Protein AF-0000000071566269 (afdb_homodimer)

Organism: Paramagnetospirillum magneticum (strain ATCC 700264 / AMB-1) (NCBI:txid342108)

Nearest PDB structures (foldseek):
  1wzo-assembly1_C  TM=8.998E-01  e=3.387E-22  Thermus thermophilus HB8
  1wzo-assembly1_D  TM=8.831E-01  e=3.795E-22  Thermus thermophilus HB8
  8sut-assembly1_B  TM=8.143E-01  e=1.829E-18  Bacillus subtilis
  8suu-assembly1_B  TM=8.008E-01  e=1.782E-17  Bacillus subtilis
  8suu-assembly1_A  TM=7.860E-01  e=3.736E-17  Bacillus subtilis

pLDDT: mean 94.25, std 6.29, range [40.44, 98.94]

Sequence (516 aa):
MRHARINFPGTAAPISGAVTPDGTGLDLGGRILPIPPGGFAPPVEGWIYGPLLNERSTWERFGDKLNADPYKAPPTVPVLYFKPRNTHLGHGGTVRLPATAARVELGASLGLVFGRQTARAAEAEALDNVTGLTIVLDLSVPNDSVYRPPVQEKCFDGACPVGPWVVDKADLPADLSSLSIRTYVNGDKVAERRLDDLYRSPAKLVAEVTDFMALSAGDVLTLGYPVGAVPTAGRGDTVRVEIDGIGALDCTIAEESAMRHARINFPGTAAPISGAVTPDGTGLDLGGRILPIPPGGFAPPVEGWIYGPLLNERSTWERFGDKLNADPYKAPPTVPVLYFKPRNTHLGHGGTVRLPATAARVELGASLGLVFGRQTARAAEAEALDNVTGLTIVLDLSVPNDSVYRPPVQEKCFDGACPVGPWVVDKADLPADLSSLSIRTYVNGDKVAERRLDDLYRSPAKLVAEVTDFMALSAGDVLTLGYPVGAVPTAGRGDTVRVEIDGIGALDCTIAEESA

Radius of gyration: 22.9 Å; Cα contacts (8 Å, |Δi|>4): 1337; chains: 2; bounding box: 58×65×63 Å

Foldseek 3Di:
DWKFWWADPPDPGTDIADADPVRQWGDDPNDTDGGDVVGTFFQFDFWEKEWDPFFLVLCVVCPCVCCPPPNVHHDPFTDMDTADPQQEDEFAAEDEDDPVAFKKFWKKWKKFAFQFKDALDDLVCLSVRRFWIWIKTFIFGDDPDPDPDPCVRGHHGNRIYIDSTTHTPVQDDPQQQQKKKWKDKQRHTDDIDGNVRTNAGPSRNSNRVRHVPMDGHRYIYTRTGNPPPGDMDGAQMKMWMDMPRGGIGIYHYHHPPD/DWKFWWADPPDPGTDIADADPVRQWGDDPNDTDGGDVVGTFFQFQAKEKEWDPFFLVLCVVCPCVCCPPPNVHHDPFTDMDTADRQQEDEFAEEDEDDPVAFKKFWKKWKKFAFQFKDALDDLVCLSVRRFWIWIKTFIFGDDPDPDPPPCSRGHHGNRIYIDSTTHTPVQDDPQQQAKKKWKDKQRDTDDIDGNVRTNADPSRNSNRVRHVPMDGHRYIYTRTGNPPPGDMDGAQMKMWMDMPRGGIGIYHYHHPPD

Solvent-accessible surface area (backbone atoms only — not comparable to full-atom values): 26139 Å² total; per-residue (Å²): 98,39,34,29,19,34,44,51,92,93,54,96,58,60,49,72,32,39,40,39,94,85,68,52,28,36,36,59,89,82,46,73,42,75,59,52,91,73,15,38,33,42,45,62,82,42,55,36,34,34,42,53,78,22,21,43,66,32,48,61,70,48,46,68,51,38,52,28,86,75,46,54,46,70,78,91,60,87,40,44,50,70,41,55,74,48,8,55,20,18,25,60,33,71,27,63,69,58,90,89,48,69,46,30,34,51,36,57,27,55,23,40,27,22,66,35,72,42,55,60,34,51,48,93,53,30,54,71,42,39,46,24,34,32,39,30,36,44,32,30,41,80,74,86,69,65,64,66,39,53,42,75,42,36,35,22,44,32,26,26,36,28,18,41,30,33,26,33,39,88,73,45,70,87,61,62,40,74,39,40,42,37,34,26,49,73,83,42,78,72,46,74,46,59,45,71,47,41,62,51,48,72,34,49,44,46,15,61,52,16,61,48,26,48,42,43,51,39,17,28,46,35,60,29,40,46,70,97,70,52,54,69,48,36,64,60,35,37,40,37,40,34,35,72,94,72,47,62,28,38,35,31,32,41,56,76,81,128,97,37,34,30,19,33,43,51,92,92,53,96,57,62,48,72,33,38,41,39,95,85,68,51,28,35,36,59,90,82,46,70,42,74,59,50,92,73,15,38,32,41,47,60,81,41,56,35,34,34,41,53,79,24,21,44,65,31,51,62,71,46,45,68,51,37,52,28,85,78,47,52,44,72,77,89,59,90,40,42,49,71,40,53,72,45,8,54,19,16,26,60,33,71,27,61,70,56,91,90,49,68,46,30,34,50,38,58,28,56,23,41,27,23,66,35,73,43,57,61,36,52,48,94,53,28,55,72,42,39,47,23,34,32,39,31,37,46,32,31,40,81,74,85,70,62,61,68,39,54,42,72,41,37,34,22,44,32,26,25,36,28,17,40,32,33,28,33,39,89,73,46,71,88,61,61,40,72,38,41,42,36,35,26,48,72,83,41,77,72,47,73,46,61,46,70,47,42,62,50,47,73,33,49,43,45,14,59,53,15,61,49,26,50,43,45,52,39,18,28,46,35,60,26,42,45,69,96,69,52,54,69,47,36,62,59,36,37,40,37,40,35,35,72,93,71,46,62,27,39,35,30,31,42,55,76,80,127

Structure (mmCIF, N/CA/C/O backbone):
data_AF-0000000071566269-model_v1
#
loop_
_entity.id
_entity.type
_entity.pdbx_description
1 polymer '2-keto-4-pentenoate hydratase/2-oxohepta-3-ene-1,7-dioic acid hydratase'
#
loop_
_atom_site.group_PDB
_atom_site.id
_atom_site.type_symbol
_atom_site.label_atom_id
_atom_site.label_alt_id
_atom_site.label_comp_id
_atom_site.label_asym_id
_atom_site.label_entity_id
_atom_site.label_seq_id
_atom_site.pdbx_PDB_ins_code
_atom_site.Cartn_x
_atom_site.Cartn_y
_atom_site.Cartn_z
_atom_site.occupancy
_atom_site.B_iso_or_equiv
_atom_site.auth_seq_id
_atom_site.auth_comp_id
_atom_site.auth_asym_id
_atom_site.auth_atom_id
_atom_site.pdbx_PDB_model_num
ATOM 1 N N . MET A 1 1 ? 2.49 15.602 24.141 1 95.19 1 MET A N 1
ATOM 2 C CA . MET A 1 1 ? 3.787 14.938 24.047 1 95.19 1 MET A CA 1
ATOM 3 C C . MET A 1 1 ? 4.133 14.609 22.594 1 95.19 1 MET A C 1
ATOM 5 O O . MET A 1 1 ? 3.244 14.375 21.781 1 95.19 1 MET A O 1
ATOM 9 N N . ARG A 1 2 ? 5.426 14.641 22.312 1 97.75 2 ARG A N 1
ATOM 10 C CA . ARG A 1 2 ? 5.973 14.312 21 1 97.75 2 ARG A CA 1
ATOM 11 C C . ARG A 1 2 ? 6.711 12.977 21.047 1 97.75 2 ARG A C 1
ATOM 13 O O . ARG A 1 2 ? 7.516 12.734 21.938 1 97.75 2 ARG A O 1
ATOM 20 N N . HIS A 1 3 ? 6.387 12.109 20.141 1 98.06 3 HIS A N 1
ATOM 21 C CA . HIS A 1 3 ? 7.031 10.805 20.031 1 98.06 3 HIS A CA 1
ATOM 22 C C . HIS A 1 3 ? 7.836 10.68 18.75 1 98.06 3 HIS A C 1
ATOM 24 O O . HIS A 1 3 ? 7.312 10.922 17.656 1 98.06 3 HIS A O 1
ATOM 30 N N . ALA A 1 4 ? 9.062 10.328 18.891 1 98.56 4 ALA A N 1
ATOM 31 C CA . ALA A 1 4 ? 9.93 10.164 17.719 1 98.56 4 ALA A CA 1
ATOM 32 C C . ALA A 1 4 ? 10.602 8.789 17.719 1 98.56 4 ALA A C 1
ATOM 34 O O . ALA A 1 4 ? 10.539 8.062 18.719 1 98.56 4 ALA A O 1
ATOM 35 N N . ARG A 1 5 ? 11.07 8.391 16.609 1 98.44 5 ARG A N 1
ATOM 36 C CA . ARG A 1 5 ? 11.984 7.27 16.406 1 98.44 5 ARG A CA 1
ATOM 37 C C . ARG A 1 5 ? 13.359 7.754 15.953 1 98.44 5 ARG A C 1
ATOM 39 O O . ARG A 1 5 ? 13.461 8.484 14.961 1 98.44 5 ARG A O 1
ATOM 46 N N . ILE A 1 6 ? 14.367 7.312 16.719 1 98.56 6 ILE A N 1
ATOM 47 C CA . ILE A 1 6 ? 15.68 7.895 16.469 1 98.56 6 ILE A CA 1
ATOM 48 C C . ILE A 1 6 ? 16.688 6.789 16.156 1 98.56 6 ILE A C 1
ATOM 50 O O . ILE A 1 6 ? 16.734 5.77 16.859 1 98.56 6 ILE A O 1
ATOM 54 N N . ASN A 1 7 ? 17.359 6.961 15.047 1 97.62 7 ASN A N 1
ATOM 55 C CA . ASN A 1 7 ? 18.516 6.133 14.742 1 97.62 7 ASN A CA 1
ATOM 56 C C . ASN A 1 7 ? 19.75 6.59 15.516 1 97.62 7 ASN A C 1
ATOM 58 O O . ASN A 1 7 ? 20.312 7.648 15.227 1 97.62 7 ASN A O 1
ATOM 62 N N . PHE A 1 8 ? 20.188 5.82 16.438 1 96.44 8 PHE A N 1
ATOM 63 C CA . PHE A 1 8 ? 21.422 6.102 17.156 1 96.44 8 PHE A CA 1
ATOM 64 C C . PHE A 1 8 ? 22.594 5.301 16.578 1 96.44 8 PHE A C 1
ATOM 66 O O . PHE A 1 8 ? 22.391 4.191 16.078 1 96.44 8 PHE A O 1
ATOM 73 N N . PRO A 1 9 ? 23.781 5.867 16.672 1 93.44 9 PRO A N 1
ATOM 74 C CA . PRO A 1 9 ? 24.938 5.082 16.219 1 93.44 9 PRO A CA 1
ATOM 75 C C . PRO A 1 9 ? 25.031 3.725 16.922 1 93.44 9 PRO A C 1
ATOM 77 O O . PRO A 1 9 ? 24.859 3.637 18.141 1 93.44 9 PRO A O 1
ATOM 80 N N . GLY A 1 10 ? 25.188 2.668 16.094 1 91.44 10 GLY A N 1
ATOM 81 C CA . GLY A 1 10 ? 25.422 1.341 16.641 1 91.44 10 GLY A CA 1
ATOM 82 C C . GLY A 1 10 ? 24.141 0.544 16.828 1 91.44 10 GLY A C 1
ATOM 83 O O . GLY A 1 10 ? 24.188 -0.625 17.219 1 91.44 10 GLY A O 1
ATOM 84 N N . THR A 1 11 ? 23.047 1.171 16.656 1 89.81 11 THR A N 1
ATOM 85 C CA . THR A 1 11 ? 21.797 0.445 16.812 1 89.81 11 THR A CA 1
ATOM 86 C C . THR A 1 11 ? 21.312 -0.112 15.469 1 89.81 11 THR A C 1
ATOM 88 O O . THR A 1 11 ? 21.547 0.499 14.422 1 89.81 11 THR A O 1
ATOM 91 N N . ALA A 1 12 ? 20.641 -1.297 15.484 1 90.25 12 ALA A N 1
ATOM 92 C CA . ALA A 1 12 ? 20.156 -1.967 14.281 1 90.25 12 ALA A CA 1
ATOM 93 C C . ALA A 1 12 ? 18.781 -1.429 13.875 1 90.25 12 ALA A C 1
ATOM 95 O O . ALA A 1 12 ? 18.359 -1.606 12.734 1 90.25 12 ALA A O 1
ATOM 96 N N . ALA A 1 13 ? 18.156 -0.808 14.828 1 94.06 13 ALA A N 1
ATOM 97 C CA . ALA A 1 13 ? 16.812 -0.271 14.602 1 94.06 13 ALA A CA 1
ATOM 98 C C . ALA A 1 13 ? 16.609 1.027 15.375 1 94.06 13 ALA A C 1
ATOM 100 O O . ALA A 1 13 ? 17.281 1.274 16.375 1 94.06 13 ALA A O 1
ATOM 101 N N . PRO A 1 14 ? 15.727 1.893 14.852 1 97.44 14 PRO A N 1
ATOM 102 C CA . PRO A 1 14 ? 15.453 3.127 15.594 1 97.44 14 PRO A CA 1
ATOM 103 C C . PRO A 1 14 ? 14.867 2.863 16.984 1 97.44 14 PRO A C 1
ATOM 105 O O . PRO A 1 14 ? 14.195 1.853 17.188 1 97.44 14 PRO A O 1
ATOM 108 N N . ILE A 1 15 ? 15.117 3.785 17.875 1 97.12 15 ILE A N 1
ATOM 109 C CA . ILE A 1 15 ? 14.57 3.732 19.219 1 97.12 15 ILE A CA 1
ATOM 110 C C . ILE A 1 15 ? 13.453 4.762 19.375 1 97.12 15 ILE A C 1
ATOM 112 O O . ILE A 1 15 ? 13.641 5.938 19.047 1 97.12 15 ILE A O 1
ATOM 116 N N . SER A 1 16 ? 12.32 4.273 19.859 1 97.19 16 SER A N 1
ATOM 117 C CA . SER A 1 16 ? 11.164 5.145 20.047 1 97.19 16 SER A CA 1
ATOM 118 C C . SER A 1 16 ? 11.141 5.758 21.438 1 97.19 16 SER A C 1
ATOM 120 O O . SER A 1 16 ? 11.523 5.102 22.422 1 97.19 16 SER A O 1
ATOM 122 N N . GLY A 1 17 ? 10.656 6.98 21.547 1 97.38 17 GLY A N 1
ATOM 123 C CA . GLY A 1 17 ? 10.516 7.641 22.844 1 97.38 17 GLY A CA 1
ATOM 124 C C . GLY A 1 17 ? 9.938 9.039 22.734 1 97.38 17 GLY A C 1
ATOM 125 O O . GLY A 1 17 ? 9.68 9.531 21.625 1 97.38 17 GLY A O 1
ATOM 126 N N . ALA A 1 18 ? 9.734 9.625 23.859 1 97.69 18 ALA A N 1
ATOM 127 C CA . ALA A 1 18 ? 9.281 11.016 23.906 1 97.69 18 ALA A CA 1
ATOM 128 C C . ALA A 1 18 ? 10.422 11.977 23.625 1 97.69 18 ALA A C 1
ATOM 130 O O . ALA A 1 18 ? 11.562 11.742 24.031 1 97.69 18 ALA A O 1
ATOM 131 N N . VAL A 1 19 ? 10.086 12.961 22.938 1 97.94 19 VAL A N 1
ATOM 132 C CA . VAL A 1 19 ? 11.078 13.977 22.609 1 97.94 19 VAL A CA 1
ATOM 133 C C . VAL A 1 19 ? 11.031 15.102 23.641 1 97.94 19 VAL A C 1
ATOM 135 O O . VAL A 1 19 ? 9.953 15.516 24.062 1 97.94 19 VAL A O 1
ATOM 138 N N . THR A 1 20 ? 12.18 15.602 24 1 96.81 20 THR A N 1
ATOM 139 C CA . THR A 1 20 ? 12.242 16.719 24.938 1 96.81 20 THR A CA 1
ATOM 140 C C . THR A 1 20 ? 11.578 17.969 24.328 1 96.81 20 THR A C 1
ATOM 142 O O . THR A 1 20 ? 11.461 18.078 23.109 1 96.81 20 THR A O 1
ATOM 145 N N . PRO A 1 21 ? 11.18 18.875 25.156 1 93.06 21 PRO A N 1
ATOM 146 C CA . PRO A 1 21 ? 10.453 20.047 24.688 1 93.06 21 PRO A CA 1
ATOM 147 C C . PRO A 1 21 ? 11.234 20.844 23.641 1 93.06 21 PRO A C 1
ATOM 149 O O . PRO A 1 21 ? 10.648 21.422 22.719 1 93.06 21 PRO A O 1
ATOM 152 N N . ASP A 1 22 ? 12.516 20.859 23.734 1 93.62 22 ASP A N 1
ATOM 153 C CA . ASP A 1 22 ? 13.32 21.641 22.797 1 93.62 22 ASP A CA 1
ATOM 154 C C . ASP A 1 22 ? 13.578 20.875 21.5 1 93.62 22 ASP A C 1
ATOM 156 O O . ASP A 1 22 ? 14.203 21.406 20.578 1 93.62 22 ASP A O 1
ATOM 160 N N . GLY A 1 23 ? 13.148 19.609 21.438 1 94.81 23 GLY A N 1
ATOM 161 C CA . GLY A 1 23 ? 13.227 18.812 20.203 1 94.81 23 GLY A CA 1
ATOM 162 C C . GLY A 1 23 ? 14.602 18.219 19.969 1 94.81 23 GLY A C 1
ATOM 163 O O . GLY A 1 23 ? 14.867 17.688 18.891 1 94.81 23 GLY A O 1
ATOM 164 N N . THR A 1 24 ? 15.508 18.203 21.016 1 96.06 24 THR A N 1
ATOM 165 C CA . THR A 1 24 ? 16.891 17.844 20.75 1 96.06 24 THR A CA 1
ATOM 166 C C . THR A 1 24 ? 17.266 16.531 21.453 1 96.06 24 THR A C 1
ATOM 168 O O . THR A 1 24 ? 18.328 15.977 21.219 1 96.06 24 THR A O 1
ATOM 171 N N . GLY A 1 25 ? 16.328 16.078 22.312 1 97.75 25 GLY A N 1
ATOM 172 C CA . GLY A 1 25 ? 16.609 14.875 23.078 1 97.75 25 GLY A CA 1
ATOM 173 C C . GLY A 1 25 ? 15.469 13.875 23.047 1 97.75 25 GLY A C 1
ATOM 174 O O . GLY A 1 25 ? 14.312 14.258 22.875 1 97.75 25 GLY A O 1
ATOM 175 N N . LEU A 1 26 ? 15.805 12.625 23.172 1 98.06 26 LEU A N 1
ATOM 176 C CA . LEU A 1 26 ? 14.844 11.547 23.328 1 98.06 26 LEU A CA 1
ATOM 177 C C . LEU A 1 26 ? 14.812 11.062 24.781 1 98.06 26 LEU A C 1
ATOM 179 O O . LEU A 1 26 ? 15.852 10.727 25.359 1 98.06 26 LEU A O 1
ATOM 183 N N . ASP A 1 27 ? 13.664 11.094 25.375 1 97 27 ASP A N 1
ATOM 184 C CA . ASP A 1 27 ? 13.461 10.641 26.75 1 97 27 ASP A CA 1
ATOM 185 C C . ASP A 1 27 ? 13.109 9.156 26.797 1 97 27 ASP A C 1
ATOM 187 O O . ASP A 1 27 ? 12.039 8.75 26.344 1 97 27 ASP A O 1
ATOM 191 N N . LEU A 1 28 ? 14.016 8.398 27.344 1 92.88 28 LEU A N 1
ATOM 192 C CA . LEU A 1 28 ? 13.828 6.961 27.516 1 92.88 28 LEU A CA 1
ATOM 193 C C . LEU A 1 28 ? 13.617 6.605 28.984 1 92.88 28 LEU A C 1
ATOM 195 O O . LEU A 1 28 ? 14.508 6.055 29.625 1 92.88 28 LEU A O 1
ATOM 199 N N . GLY A 1 29 ? 12.477 6.844 29.484 1 90.94 29 GLY A N 1
ATOM 200 C CA . GLY A 1 29 ? 12.172 6.535 30.875 1 90.94 29 GLY A CA 1
ATOM 201 C C . GLY A 1 29 ? 13.008 7.34 31.859 1 90.94 29 GLY A C 1
ATOM 202 O O . GLY A 1 29 ? 13.578 6.781 32.781 1 90.94 29 GLY A O 1
ATOM 203 N N . GLY A 1 30 ? 13.25 8.516 31.578 1 91.12 30 GLY A N 1
ATOM 204 C CA . GLY A 1 30 ? 13.992 9.375 32.469 1 91.12 30 GLY A CA 1
ATOM 205 C C . GLY A 1 30 ? 15.406 9.656 32 1 91.12 30 GLY A C 1
ATOM 206 O O . GLY A 1 30 ? 16.047 10.594 32.5 1 91.12 30 GLY A O 1
ATOM 207 N N . ARG A 1 31 ? 15.906 8.742 31.234 1 94.62 31 ARG A N 1
ATOM 208 C CA . ARG A 1 31 ? 17.203 8.984 30.625 1 94.62 31 ARG A CA 1
ATOM 209 C C . ARG A 1 31 ? 17.062 9.734 29.312 1 94.62 31 ARG A C 1
ATOM 211 O O . ARG A 1 31 ? 16.391 9.273 28.391 1 94.62 31 ARG A O 1
ATOM 218 N N . ILE A 1 32 ? 17.734 10.906 29.281 1 97 32 ILE A N 1
ATOM 219 C CA . ILE A 1 32 ? 17.641 11.727 28.078 1 97 32 ILE A CA 1
ATOM 220 C C . ILE A 1 32 ? 18.875 11.5 27.203 1 97 32 ILE A C 1
ATOM 222 O O . ILE A 1 32 ? 20.016 11.703 27.641 1 97 32 ILE A O 1
ATOM 226 N N . LEU A 1 33 ? 18.688 11.078 25.969 1 97.19 33 LEU A N 1
ATOM 227 C CA . LEU A 1 33 ? 19.75 10.93 24.984 1 97.19 33 LEU A CA 1
ATOM 228 C C . LEU A 1 33 ? 19.672 12.031 23.938 1 97.19 33 LEU A C 1
ATOM 230 O O . LEU A 1 33 ? 18.609 12.289 23.375 1 97.19 33 LEU A O 1
ATOM 234 N N . PRO A 1 34 ? 20.797 12.695 23.688 1 97.56 34 PRO A N 1
ATOM 235 C CA . PRO A 1 34 ? 20.781 13.664 22.594 1 97.56 34 PRO A CA 1
ATOM 236 C C . PRO A 1 34 ? 20.484 13.016 21.25 1 97.56 34 PRO A C 1
ATOM 238 O O . PRO A 1 34 ? 21.031 11.961 20.938 1 97.56 34 PRO A O 1
ATOM 241 N N . ILE A 1 35 ? 19.625 13.617 20.469 1 97.81 35 ILE A N 1
ATOM 242 C CA . ILE A 1 35 ? 19.328 13.125 19.125 1 97.81 35 ILE A CA 1
ATOM 243 C C . ILE A 1 35 ? 20.469 13.492 18.172 1 97.81 35 ILE A C 1
ATOM 245 O O . ILE A 1 35 ? 20.812 14.664 18.031 1 97.81 35 ILE A O 1
ATOM 249 N N . PRO A 1 36 ? 21.078 12.555 17.547 1 97.25 36 PRO A N 1
ATOM 250 C CA . PRO A 1 36 ? 22.188 12.883 16.641 1 97.25 36 PRO A CA 1
ATOM 251 C C . PRO A 1 36 ? 21.719 13.594 15.367 1 97.25 36 PRO A C 1
ATOM 253 O O . PRO A 1 36 ? 20.562 13.461 14.977 1 97.25 36 PRO A O 1
ATOM 256 N N . PRO A 1 37 ? 22.688 14.375 14.797 1 93.75 37 PRO A N 1
ATOM 257 C CA . PRO A 1 37 ? 22.328 14.945 13.492 1 93.75 37 PRO A CA 1
ATOM 258 C C . PRO A 1 37 ? 21.875 13.883 12.492 1 93.75 37 PRO A C 1
ATOM 260 O O . PRO A 1 37 ? 22.531 12.859 12.328 1 93.75 37 PRO A O 1
ATOM 263 N N . GLY A 1 38 ? 20.719 14.125 11.922 1 93.88 38 GLY A N 1
ATOM 264 C CA . GLY A 1 38 ? 20.203 13.188 10.945 1 93.88 38 GLY A CA 1
ATOM 265 C C . GLY A 1 38 ? 19.609 11.938 11.562 1 93.88 38 GLY A C 1
ATOM 266 O O . GLY A 1 38 ? 19.375 10.945 10.875 1 93.88 38 GLY A O 1
ATOM 267 N N . GLY A 1 39 ? 19.375 11.922 12.766 1 96.88 39 GLY A N 1
ATOM 268 C CA . GLY A 1 39 ? 19 10.711 13.484 1 96.88 39 GLY A CA 1
ATOM 269 C C . GLY A 1 39 ? 17.531 10.398 13.398 1 96.88 39 GLY A C 1
ATOM 270 O O . GLY A 1 39 ? 17.094 9.297 13.758 1 96.88 39 GLY A O 1
ATOM 271 N N . PHE A 1 40 ? 16.734 11.289 12.898 1 98.38 40 PHE A N 1
ATOM 272 C CA . PHE A 1 40 ? 15.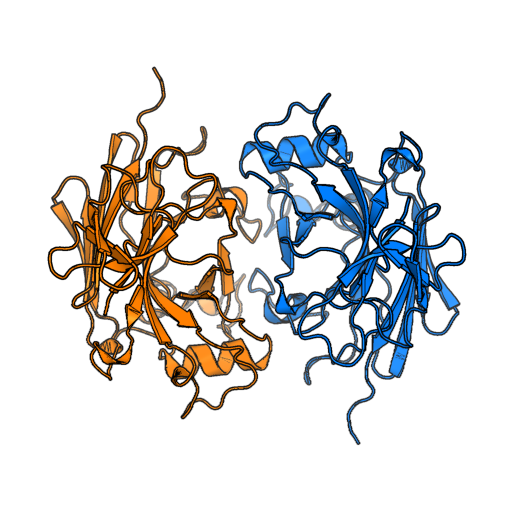281 11.086 12.898 1 98.38 40 PHE A CA 1
ATOM 273 C C . PHE A 1 40 ? 14.883 10.023 11.883 1 98.38 40 PHE A C 1
ATOM 275 O O . PHE A 1 40 ? 15.031 10.234 10.672 1 98.38 40 PHE A O 1
ATOM 282 N N . ALA A 1 41 ? 14.391 8.883 12.297 1 98.44 41 ALA A N 1
ATOM 283 C CA . ALA A 1 41 ? 13.68 7.934 11.445 1 98.44 41 ALA A CA 1
ATOM 284 C C . ALA A 1 41 ? 12.227 8.359 11.242 1 98.44 41 ALA A C 1
ATOM 286 O O . ALA A 1 41 ? 11.703 9.188 11.992 1 98.44 41 ALA A O 1
ATOM 287 N N . PRO A 1 42 ? 11.602 7.867 10.188 1 98.56 42 PRO A N 1
ATOM 288 C CA . PRO A 1 42 ? 10.156 8.086 10.172 1 98.56 42 PRO A CA 1
ATOM 289 C C . PRO A 1 42 ? 9.492 7.723 11.5 1 98.56 42 PRO A C 1
ATOM 291 O O . PRO A 1 42 ? 9.758 6.652 12.055 1 98.56 42 PRO A O 1
ATOM 294 N N . PRO A 1 43 ? 8.672 8.586 12 1 98.5 43 PRO A N 1
ATOM 295 C CA . PRO A 1 43 ? 8.102 8.328 13.32 1 98.5 43 PRO A CA 1
ATOM 296 C C . PRO A 1 43 ? 6.996 7.273 13.297 1 98.5 43 PRO A C 1
ATOM 298 O O . PRO A 1 43 ? 6.477 6.895 14.344 1 98.5 43 PRO A O 1
ATOM 301 N N . VAL A 1 44 ? 6.562 6.844 12.125 1 97.25 44 VAL A N 1
ATOM 302 C CA . VAL A 1 44 ? 5.516 5.844 11.938 1 97.25 44 VAL A CA 1
ATOM 303 C C . VAL A 1 44 ? 6.066 4.66 11.141 1 97.25 44 VAL A C 1
ATOM 305 O O . VAL A 1 44 ? 6.996 4.816 10.344 1 97.25 44 VAL A O 1
ATOM 308 N N . GLU A 1 45 ? 5.484 3.518 11.383 1 93.25 45 GLU A N 1
ATOM 309 C CA . GLU A 1 45 ? 5.934 2.312 10.688 1 93.25 45 GLU A CA 1
ATOM 310 C C . GLU A 1 45 ? 4.801 1.692 9.875 1 93.25 45 GLU A C 1
ATOM 312 O O . GLU A 1 45 ? 5.035 0.78 9.078 1 93.25 45 GLU A O 1
ATOM 317 N N . GLY A 1 46 ? 3.605 2.178 10.102 1 95.12 46 GLY A N 1
ATOM 318 C CA . GLY A 1 46 ? 2.457 1.63 9.398 1 95.12 46 GLY A CA 1
ATOM 319 C C . GLY A 1 46 ? 2.336 2.133 7.969 1 95.12 46 GLY A C 1
ATOM 320 O O . GLY A 1 46 ? 3.27 2.736 7.438 1 95.12 46 GLY A O 1
ATOM 321 N N . TRP A 1 47 ? 1.268 1.768 7.367 1 95 47 TRP A N 1
ATOM 322 C CA . TRP A 1 47 ? 0.984 2.156 5.992 1 95 47 TRP A CA 1
ATOM 323 C C . TRP A 1 47 ? 0.461 3.588 5.926 1 95 47 TRP A C 1
ATOM 325 O O . TRP A 1 47 ? -0.283 4.023 6.809 1 95 47 TRP A O 1
ATOM 335 N N . ILE A 1 48 ? 0.896 4.309 4.859 1 98.12 48 ILE A N 1
ATOM 336 C CA . ILE A 1 48 ? 0.434 5.68 4.672 1 98.12 48 ILE A CA 1
ATOM 337 C C . ILE A 1 48 ? -0.497 5.75 3.465 1 98.12 48 ILE A C 1
ATOM 339 O O . ILE A 1 48 ? -0.154 5.273 2.379 1 98.12 48 ILE A O 1
ATOM 343 N N . TYR A 1 49 ? -1.656 6.336 3.711 1 97.5 49 TYR A N 1
ATOM 344 C CA . TYR A 1 49 ? -2.707 6.508 2.715 1 97.5 49 TYR A CA 1
ATOM 345 C C . TYR A 1 49 ? -2.99 7.984 2.467 1 97.5 49 TYR A C 1
ATOM 347 O O . TYR A 1 49 ? -2.977 8.789 3.398 1 97.5 49 TYR A O 1
ATOM 355 N N . GLY A 1 50 ? -3.268 8.258 1.233 1 97 50 GLY A N 1
ATOM 356 C CA . GLY A 1 50 ? -3.662 9.617 0.901 1 97 50 GLY A CA 1
ATOM 357 C C . GLY A 1 50 ? -4.895 9.68 0.021 1 97 50 GLY A C 1
ATOM 358 O O . GLY A 1 50 ? -5.035 8.898 -0.919 1 97 50 GLY A O 1
ATOM 359 N N . PRO A 1 51 ? -5.812 10.562 0.35 1 96.75 51 PRO A N 1
ATOM 360 C CA . PRO A 1 51 ? -6.961 10.789 -0.532 1 96.75 51 PRO A CA 1
ATOM 361 C C . PRO A 1 51 ? -6.633 11.719 -1.696 1 96.75 51 PRO A C 1
ATOM 363 O O . PRO A 1 51 ? -5.82 12.633 -1.55 1 96.75 51 PRO A O 1
ATOM 366 N N . LEU A 1 52 ? -7.246 11.391 -2.795 1 93.31 52 LEU A N 1
ATOM 367 C CA . LEU A 1 52 ? -7.324 12.336 -3.902 1 93.31 52 LEU A CA 1
ATOM 368 C C . LEU A 1 52 ? -8.609 13.156 -3.828 1 93.31 52 LEU A C 1
ATOM 370 O O . LEU A 1 52 ? -9.617 12.68 -3.301 1 93.31 52 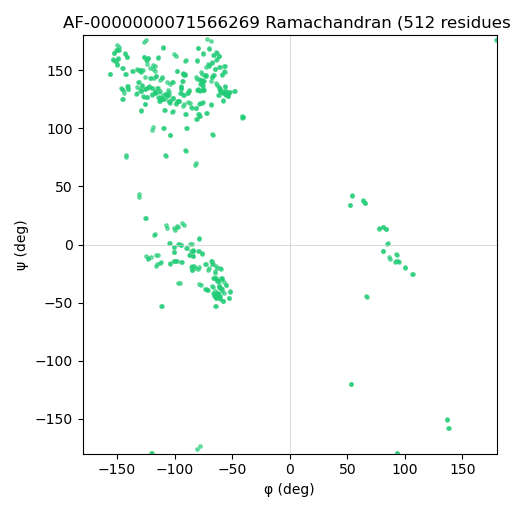LEU A O 1
ATOM 374 N N . LEU A 1 53 ? -8.523 14.414 -4.27 1 93.69 53 LEU A N 1
ATOM 375 C CA . LEU A 1 53 ? -9.711 15.242 -4.445 1 93.69 53 LEU A CA 1
ATOM 376 C C . LEU A 1 53 ? -10.383 15.523 -3.105 1 93.69 53 LEU A C 1
ATOM 378 O O . LEU A 1 53 ? -11.609 15.492 -3.002 1 93.69 53 LEU A O 1
ATOM 382 N N . ASN A 1 54 ? -9.609 15.695 -2.033 1 96.06 54 ASN A N 1
ATOM 383 C CA . ASN A 1 54 ? -10.227 16 -0.747 1 96.06 54 ASN A CA 1
ATOM 384 C C . ASN A 1 54 ? -10.148 17.484 -0.428 1 96.06 54 ASN A C 1
ATOM 386 O O . ASN A 1 54 ? -10.297 17.891 0.728 1 96.06 54 ASN A O 1
ATOM 390 N N . GLU A 1 55 ? -9.82 18.328 -1.413 1 94.75 55 GLU A N 1
ATOM 391 C CA . GLU A 1 55 ? -9.805 19.781 -1.279 1 94.75 55 GLU A CA 1
ATOM 392 C C . GLU A 1 55 ? -10.891 20.422 -2.146 1 94.75 55 GLU A C 1
ATOM 394 O O . GLU A 1 55 ? -10.938 20.188 -3.355 1 94.75 55 GLU A O 1
ATOM 399 N N . ARG A 1 56 ? -11.633 21.297 -1.563 1 94.12 56 ARG A N 1
ATOM 400 C CA . ARG A 1 56 ? -12.68 21.984 -2.305 1 94.12 56 ARG A CA 1
ATOM 401 C C . ARG A 1 56 ? -12.102 22.781 -3.471 1 94.12 56 ARG A C 1
ATOM 403 O O . ARG A 1 56 ? -12.695 22.844 -4.547 1 94.12 56 ARG A O 1
ATOM 410 N N . SER A 1 57 ? -10.984 23.328 -3.225 1 92.38 57 SER A N 1
ATOM 411 C CA . SER A 1 57 ? -10.336 24.125 -4.27 1 92.38 57 SER A CA 1
ATOM 412 C C . SER A 1 57 ? -10.016 23.266 -5.488 1 92.38 57 SER A C 1
ATOM 414 O O . SER A 1 57 ? -10.039 23.75 -6.621 1 92.38 57 SER A O 1
ATOM 416 N N . THR A 1 58 ? -9.648 21.969 -5.277 1 92.69 58 THR A N 1
ATOM 417 C CA . THR A 1 58 ? -9.391 21.062 -6.391 1 92.69 58 THR A CA 1
ATOM 418 C C . THR A 1 58 ? -10.672 20.812 -7.195 1 92.69 58 THR A C 1
ATOM 420 O O . THR A 1 58 ? -10.641 20.812 -8.43 1 92.69 58 THR A O 1
ATOM 423 N N . TRP A 1 59 ? -11.695 20.688 -6.48 1 92.62 59 TRP A N 1
ATOM 424 C CA . TRP A 1 59 ? -12.984 20.5 -7.137 1 92.62 59 TRP A CA 1
ATOM 425 C C . TRP A 1 59 ? -13.344 21.703 -7.988 1 92.62 59 TRP A C 1
ATOM 427 O O . TRP A 1 59 ? -13.812 21.562 -9.117 1 92.62 59 TRP A O 1
ATOM 437 N N . GLU A 1 60 ? -13.133 22.859 -7.438 1 92.5 60 GLU A N 1
ATOM 438 C CA . GLU A 1 60 ? -13.406 24.094 -8.148 1 92.5 60 GLU A CA 1
ATOM 439 C C . GLU A 1 60 ? -12.539 24.219 -9.391 1 92.5 60 GLU A C 1
ATOM 441 O O . GLU A 1 60 ? -13.023 24.625 -10.453 1 92.5 60 GLU A O 1
ATOM 446 N N . ARG A 1 61 ? -11.312 23.859 -9.234 1 91.62 61 ARG A N 1
ATOM 447 C CA . ARG A 1 61 ? -10.367 23.953 -10.344 1 91.62 61 ARG A CA 1
ATOM 448 C C . ARG A 1 61 ? -10.734 23 -11.469 1 91.62 61 ARG A C 1
ATOM 450 O O . ARG A 1 61 ? -10.625 23.328 -12.648 1 91.62 61 ARG A O 1
ATOM 457 N N . PHE A 1 62 ? -11.117 21.781 -11.07 1 89.75 62 PHE A N 1
ATOM 458 C CA . PHE A 1 62 ? -11.5 20.797 -12.078 1 89.75 62 PHE A CA 1
ATOM 459 C C . PHE A 1 62 ? -12.859 21.141 -12.68 1 89.75 62 PHE A C 1
ATOM 461 O O . PHE A 1 62 ? -13.07 20.969 -13.883 1 89.75 62 PHE A O 1
ATOM 468 N N . GLY A 1 63 ? -13.828 21.641 -11.82 1 90.06 63 GLY A N 1
ATOM 469 C CA . GLY A 1 63 ? -15.133 22.094 -12.289 1 90.06 63 GLY A CA 1
ATOM 470 C C . GLY A 1 63 ? -15.852 21.062 -13.125 1 90.06 63 GLY A C 1
ATOM 471 O O . GLY A 1 63 ? -15.977 19.891 -12.719 1 90.06 63 GLY A O 1
ATOM 472 N N . ASP A 1 64 ? -16.125 21.469 -14.328 1 90.25 64 ASP A N 1
ATOM 473 C CA . ASP A 1 64 ? -16.938 20.656 -15.227 1 90.25 64 ASP A CA 1
ATOM 474 C C . ASP A 1 64 ? -16.172 19.453 -15.734 1 90.25 64 ASP A C 1
ATOM 476 O O . ASP A 1 64 ? -16.766 18.484 -16.219 1 90.25 64 ASP A O 1
ATOM 480 N N . LYS A 1 65 ? -14.898 19.516 -15.594 1 87.69 65 LYS A N 1
ATOM 481 C CA . LYS A 1 65 ? -14.086 18.391 -16.062 1 87.69 65 LYS A CA 1
ATOM 482 C C . LYS A 1 65 ? -14.422 17.109 -15.305 1 87.69 65 LYS A C 1
ATOM 484 O O . LYS A 1 65 ? -14.266 16.016 -15.844 1 87.69 65 LYS A O 1
ATOM 489 N N . LEU A 1 66 ? -14.812 17.266 -14.055 1 89.75 66 LEU A N 1
ATOM 490 C CA . LEU A 1 66 ? -15.156 16.109 -13.234 1 89.75 66 LEU A CA 1
ATOM 491 C C . LEU A 1 66 ? -16.406 15.422 -13.766 1 89.75 66 LEU A C 1
ATOM 493 O O . LEU A 1 66 ? -16.703 14.281 -13.398 1 89.75 66 LEU A O 1
ATOM 497 N N . ASN A 1 67 ? -17.156 16.188 -14.648 1 90.81 67 ASN A N 1
ATOM 498 C CA . ASN A 1 67 ? -18.391 15.633 -15.211 1 90.81 67 ASN A CA 1
ATOM 499 C C . ASN A 1 67 ? -18.188 15.211 -16.656 1 90.81 67 ASN A C 1
ATOM 501 O O . ASN A 1 67 ? -19.141 14.789 -17.312 1 90.81 67 ASN A O 1
ATOM 505 N N . ALA A 1 68 ? -17.031 15.375 -17.125 1 87.94 68 ALA A N 1
ATOM 506 C CA . ALA A 1 68 ? -16.703 15.039 -18.516 1 87.94 68 ALA A CA 1
ATOM 507 C C . ALA A 1 68 ? -15.789 13.812 -18.578 1 87.94 68 ALA A C 1
ATOM 509 O O . ALA A 1 68 ? -15.297 13.344 -17.547 1 87.94 68 ALA A O 1
ATOM 510 N N . ASP A 1 69 ? -15.594 13.289 -19.781 1 82.88 69 ASP A N 1
ATOM 511 C CA . ASP A 1 69 ? -14.656 12.188 -19.953 1 82.88 69 ASP A CA 1
ATOM 512 C C . ASP A 1 69 ? -13.25 12.586 -19.516 1 82.88 69 ASP A C 1
ATOM 514 O O . ASP A 1 69 ? -12.805 13.711 -19.766 1 82.88 69 ASP A O 1
ATOM 518 N N . PRO A 1 70 ? -12.602 11.812 -18.734 1 80.38 70 PRO A N 1
ATOM 519 C CA . PRO A 1 70 ? -12.93 10.414 -18.484 1 80.38 70 PRO A CA 1
ATOM 520 C C . PRO A 1 70 ? -13.68 10.211 -17.172 1 80.38 70 PRO A C 1
ATOM 522 O O . PRO A 1 70 ? -14.133 9.102 -16.875 1 80.38 70 PRO A O 1
ATOM 525 N N . TYR A 1 71 ? -13.891 11.148 -16.312 1 83.62 71 TYR A N 1
ATOM 526 C CA . TYR A 1 71 ? -14.422 10.977 -14.969 1 83.62 71 TYR A CA 1
ATOM 527 C C . TYR A 1 71 ? -15.93 10.766 -14.992 1 83.62 71 TYR A C 1
ATOM 529 O O . TYR A 1 71 ? -16.469 9.984 -14.203 1 83.62 71 TYR A O 1
ATOM 537 N N . LYS A 1 72 ? -16.625 11.469 -15.977 1 86.31 72 LYS A N 1
ATOM 538 C CA . LYS A 1 72 ? -18.062 11.344 -16.219 1 86.31 72 LYS A CA 1
ATOM 539 C C . LYS A 1 72 ? -18.859 11.898 -15.047 1 86.31 72 LYS A C 1
ATOM 541 O O . LYS A 1 72 ? -19.844 12.617 -15.242 1 86.31 72 LYS A O 1
ATOM 546 N N . ALA A 1 73 ? -18.516 11.586 -13.789 1 90.38 73 ALA A N 1
ATOM 547 C CA . ALA A 1 73 ? -19.141 12.078 -12.562 1 90.38 73 ALA A CA 1
ATOM 548 C C . ALA A 1 73 ? -18.125 12.148 -11.422 1 90.38 73 ALA A C 1
ATOM 550 O O . ALA A 1 73 ? -17.141 11.414 -11.406 1 90.38 73 ALA A O 1
ATOM 551 N N . PRO A 1 74 ? -18.422 13.016 -10.5 1 90.44 74 PRO A N 1
ATOM 552 C CA . PRO A 1 74 ? -17.547 13.039 -9.328 1 90.44 74 PRO A CA 1
ATOM 553 C C . PRO A 1 74 ? -17.609 11.75 -8.516 1 90.44 74 PRO A C 1
ATOM 555 O O . PRO A 1 74 ? -18.625 11.062 -8.508 1 90.44 74 PRO A O 1
ATOM 558 N N . PRO A 1 75 ? -16.5 11.484 -7.887 1 91.25 75 PRO A N 1
ATOM 559 C CA . PRO A 1 75 ? -16.516 10.273 -7.059 1 91.25 75 PRO A CA 1
ATOM 560 C C . PRO A 1 75 ? -17.453 10.398 -5.855 1 91.25 75 PRO A C 1
ATOM 562 O O . PRO A 1 75 ? -17.547 11.469 -5.25 1 91.25 75 PRO A O 1
ATOM 565 N N . THR A 1 76 ? -18.094 9.32 -5.508 1 88.25 76 THR A N 1
ATOM 566 C CA . THR A 1 76 ? -19.031 9.312 -4.383 1 88.25 76 THR A CA 1
ATOM 567 C C . THR A 1 76 ? -18.375 8.711 -3.143 1 88.25 76 THR A C 1
ATOM 569 O O . THR A 1 76 ? -18.906 8.812 -2.039 1 88.25 76 THR A O 1
ATOM 572 N N . VAL A 1 77 ? -17.234 8.055 -3.326 1 91.19 77 VAL A N 1
ATOM 573 C CA . VAL A 1 77 ? -16.438 7.48 -2.246 1 91.19 77 VAL A CA 1
ATOM 574 C C . VAL A 1 77 ? -15.016 8.023 -2.316 1 91.19 77 VAL A C 1
ATOM 576 O O . VAL A 1 77 ? -14.57 8.484 -3.371 1 91.19 77 VAL A O 1
ATOM 579 N N . PRO A 1 78 ? -14.312 7.953 -1.203 1 95.31 78 PRO A N 1
ATOM 580 C CA . PRO A 1 78 ? -12.938 8.461 -1.253 1 95.31 78 PRO A CA 1
ATOM 581 C C . PRO A 1 78 ? -12.07 7.719 -2.273 1 95.31 78 PRO A C 1
ATOM 583 O O . PRO A 1 78 ? -12.125 6.488 -2.359 1 95.31 78 PRO A O 1
ATOM 586 N N . VAL A 1 79 ? -11.383 8.5 -3.059 1 93.62 79 VAL A N 1
ATOM 587 C CA . VAL A 1 79 ? -10.344 7.973 -3.943 1 93.62 79 VAL A CA 1
ATOM 588 C C . VAL A 1 79 ? -8.992 8.008 -3.236 1 93.62 79 VAL A C 1
ATOM 590 O O . VAL A 1 79 ? -8.523 9.07 -2.832 1 93.62 79 VAL A O 1
ATOM 593 N N . LEU A 1 80 ? -8.367 6.828 -3.096 1 96.06 80 LEU A N 1
ATOM 594 C CA . LEU A 1 80 ? -7.168 6.754 -2.27 1 96.06 80 LEU A CA 1
ATOM 595 C C . LEU A 1 80 ? -5.965 6.312 -3.098 1 96.06 80 LEU A C 1
ATOM 597 O O . LEU A 1 80 ? -6.121 5.641 -4.117 1 96.06 80 LEU A O 1
ATOM 601 N N . TYR A 1 81 ? -4.836 6.754 -2.693 1 95.25 81 TYR A N 1
ATOM 602 C CA . TYR A 1 81 ? -3.559 6.195 -3.119 1 95.25 81 TYR A CA 1
ATOM 603 C C . TYR A 1 81 ? -2.705 5.809 -1.916 1 95.25 81 TYR A C 1
ATOM 605 O O . TYR A 1 81 ? -3.09 6.055 -0.771 1 95.25 81 TYR A O 1
ATOM 613 N N . PHE A 1 82 ? -1.55 5.172 -2.213 1 96.19 82 PHE A N 1
ATOM 614 C CA . PHE A 1 82 ? -0.72 4.652 -1.135 1 96.19 82 PHE A CA 1
ATOM 615 C C . PHE A 1 82 ? 0.715 5.148 -1.266 1 96.19 82 PHE A C 1
ATOM 617 O O . PHE A 1 82 ? 1.188 5.41 -2.373 1 96.19 82 PHE A O 1
ATOM 624 N N . LYS A 1 83 ? 1.362 5.273 -0.146 1 97 83 LYS A N 1
ATOM 625 C CA . LYS A 1 83 ? 2.803 5.48 -0.023 1 97 83 LYS A CA 1
ATOM 626 C C . LYS A 1 83 ? 3.457 4.344 0.755 1 97 83 LYS A C 1
ATOM 628 O O . LYS A 1 83 ? 3.5 4.371 1.986 1 97 83 LYS A O 1
ATOM 633 N N . PRO A 1 84 ? 4.023 3.408 0 1 96 84 PRO A N 1
ATOM 634 C CA . PRO A 1 84 ? 4.605 2.236 0.66 1 96 84 PRO A CA 1
ATOM 635 C C . PRO A 1 84 ? 5.852 2.572 1.473 1 96 84 PRO A C 1
ATOM 637 O O . PRO A 1 84 ? 6.309 3.717 1.463 1 96 84 PRO A O 1
ATOM 640 N N . ARG A 1 85 ? 6.352 1.607 2.148 1 95.06 85 ARG A N 1
ATOM 641 C CA . ARG A 1 85 ? 7.406 1.765 3.143 1 95.06 85 ARG A CA 1
ATOM 642 C C . ARG A 1 85 ? 8.656 2.387 2.523 1 95.06 85 ARG A C 1
ATOM 644 O O . ARG A 1 85 ? 9.312 3.217 3.148 1 95.06 85 ARG A O 1
ATOM 651 N N . ASN A 1 86 ? 8.961 1.972 1.341 1 96.62 86 ASN A N 1
ATOM 652 C CA . ASN A 1 86 ? 10.172 2.459 0.695 1 96.62 86 ASN A CA 1
ATOM 653 C C . ASN A 1 86 ? 10.148 3.975 0.519 1 96.62 86 ASN A C 1
ATOM 655 O O . ASN A 1 86 ? 11.188 4.598 0.329 1 96.62 86 ASN A O 1
ATOM 659 N N . THR A 1 87 ? 8.953 4.543 0.563 1 98.06 87 THR A N 1
ATOM 660 C CA . THR A 1 87 ? 8.836 5.977 0.314 1 98.06 87 THR A CA 1
ATOM 661 C C . THR A 1 87 ? 9.086 6.77 1.594 1 98.06 87 THR A C 1
ATOM 663 O O . THR A 1 87 ? 9.352 7.973 1.543 1 98.06 87 THR A O 1
ATOM 666 N N . HIS A 1 88 ? 8.93 6.191 2.758 1 98.25 88 HIS A N 1
ATOM 667 C CA . HIS A 1 88 ? 9.047 6.895 4.031 1 98.25 88 HIS A CA 1
ATOM 668 C C . HIS A 1 88 ? 10.445 7.469 4.215 1 98.25 88 HIS A C 1
ATOM 670 O O . HIS A 1 88 ? 11.438 6.758 4.051 1 98.25 88 HIS A O 1
ATOM 676 N N . LEU A 1 89 ? 10.5 8.672 4.508 1 98.44 89 LEU A N 1
ATOM 677 C CA . LEU A 1 89 ? 11.766 9.367 4.746 1 98.44 89 LEU A CA 1
ATOM 678 C C . LEU A 1 89 ? 11.695 10.211 6.016 1 98.44 89 LEU A C 1
ATOM 680 O O . LEU A 1 89 ? 10.758 10.992 6.191 1 98.44 89 LEU A O 1
ATOM 684 N N . GLY A 1 90 ? 12.672 10.062 6.898 1 98.69 90 GLY A N 1
ATOM 685 C CA . GLY A 1 90 ? 12.68 10.789 8.156 1 98.69 90 GLY A CA 1
ATOM 686 C C . GLY A 1 90 ? 13.07 12.25 7.996 1 98.69 90 GLY A C 1
ATOM 687 O O . GLY A 1 90 ? 13.625 12.641 6.965 1 98.69 90 GLY A O 1
ATOM 688 N N . HIS A 1 91 ? 12.781 12.977 9.039 1 98.75 91 HIS A N 1
ATOM 689 C CA . HIS A 1 91 ? 13.117 14.398 9.109 1 98.75 91 HIS A CA 1
ATOM 690 C C . HIS A 1 91 ? 14.594 14.625 8.805 1 98.75 91 HIS A C 1
ATOM 692 O O . HIS A 1 91 ? 15.461 13.93 9.344 1 98.75 91 HIS A O 1
ATOM 698 N N . GLY A 1 92 ? 14.828 15.578 7.91 1 98.38 92 GLY A N 1
ATOM 699 C CA . GLY A 1 92 ? 16.188 15.922 7.551 1 98.38 92 GLY A CA 1
ATOM 700 C C . GLY A 1 92 ? 16.766 15.039 6.457 1 98.38 92 GLY A C 1
ATOM 701 O O . GLY A 1 92 ? 17.922 15.203 6.055 1 98.38 92 GLY A O 1
ATOM 702 N N . GLY A 1 93 ? 15.992 14.109 5.961 1 98 93 GLY A N 1
ATOM 703 C CA . GLY A 1 93 ? 16.469 13.164 4.961 1 98 93 GLY A CA 1
ATOM 704 C C . GLY A 1 93 ? 16.719 13.805 3.607 1 98 93 GLY A C 1
ATOM 705 O O . GLY A 1 93 ? 16.344 14.961 3.383 1 98 93 GLY A O 1
ATOM 706 N N . THR A 1 94 ? 17.375 13.055 2.738 1 97.62 94 THR A N 1
ATOM 707 C CA . THR A 1 94 ? 17.656 13.469 1.372 1 97.62 94 THR A CA 1
ATOM 708 C C . THR A 1 94 ? 16.875 12.633 0.37 1 97.62 94 THR A C 1
ATOM 710 O O . THR A 1 94 ? 16.891 11.406 0.43 1 97.62 94 THR A O 1
ATOM 713 N N . VAL A 1 95 ? 16.172 13.297 -0.437 1 96.31 95 VAL A N 1
ATOM 714 C CA . VAL A 1 95 ? 15.375 12.672 -1.488 1 96.31 95 VAL A CA 1
ATOM 715 C C . VAL A 1 95 ? 16.188 12.602 -2.777 1 96.31 95 VAL A C 1
ATOM 717 O O . VAL A 1 95 ? 16.734 13.609 -3.232 1 96.31 95 VAL A O 1
ATOM 720 N N . ARG A 1 96 ? 16.25 11.469 -3.332 1 93.56 96 ARG A N 1
ATOM 721 C CA . ARG A 1 96 ? 16.844 11.297 -4.652 1 93.56 96 ARG A CA 1
ATOM 722 C C . ARG A 1 96 ? 15.773 11.172 -5.727 1 93.56 96 ARG A C 1
ATOM 724 O O . ARG A 1 96 ? 15.023 10.195 -5.754 1 93.56 96 ARG A O 1
ATOM 731 N N . LEU A 1 97 ? 15.742 12.117 -6.57 1 93.31 97 LEU A N 1
ATOM 732 C CA . LEU A 1 97 ? 14.75 12.07 -7.641 1 93.31 97 LEU A CA 1
ATOM 733 C C . LEU A 1 97 ? 15.125 11.031 -8.688 1 93.31 97 LEU A C 1
ATOM 735 O O . LEU A 1 97 ? 16.297 10.82 -8.969 1 93.31 97 LEU A O 1
ATOM 739 N N . PRO A 1 98 ? 14.07 10.422 -9.234 1 87.38 98 PRO A N 1
ATOM 740 C CA . PRO A 1 98 ? 14.359 9.602 -10.414 1 87.38 98 PRO A CA 1
ATOM 741 C C . PRO A 1 98 ? 15.039 10.398 -11.531 1 87.38 98 PRO A C 1
ATOM 743 O O . PRO A 1 98 ? 14.836 11.609 -11.641 1 87.38 98 PRO A O 1
ATOM 746 N N . ALA A 1 99 ? 15.797 9.688 -12.352 1 82.31 99 ALA A N 1
ATOM 747 C CA . ALA A 1 99 ? 16.594 10.328 -13.406 1 82.31 99 ALA A CA 1
ATOM 748 C C . ALA A 1 99 ? 15.695 11.109 -14.359 1 82.31 99 ALA A C 1
ATOM 750 O O . ALA A 1 99 ? 16.109 12.141 -14.906 1 82.31 99 ALA A O 1
ATOM 751 N N . THR A 1 100 ? 14.484 10.672 -14.5 1 78.94 100 THR A N 1
ATOM 752 C CA . THR A 1 100 ? 13.586 11.266 -15.484 1 78.94 100 THR A CA 1
ATOM 753 C C . THR A 1 100 ? 12.906 12.508 -14.914 1 78.94 100 THR A C 1
ATOM 755 O O . THR A 1 100 ? 12.25 13.258 -15.641 1 78.94 100 THR A O 1
ATOM 758 N N . ALA A 1 101 ? 13.117 12.781 -13.641 1 88.19 101 ALA A N 1
ATOM 759 C CA . ALA A 1 101 ? 12.375 13.859 -12.992 1 88.19 101 ALA A CA 1
ATOM 760 C C . ALA A 1 101 ? 13.25 15.086 -12.781 1 88.19 101 ALA A C 1
ATOM 762 O O . ALA A 1 101 ? 14.383 14.984 -12.305 1 88.19 101 ALA A O 1
ATOM 763 N N . ALA A 1 102 ? 12.727 16.25 -13.172 1 89.88 102 ALA A N 1
ATOM 764 C CA . ALA A 1 102 ? 13.406 17.516 -12.914 1 89.88 102 ALA A CA 1
ATOM 765 C C . ALA A 1 102 ? 12.898 18.172 -11.633 1 89.88 102 ALA A C 1
ATOM 767 O O . ALA A 1 102 ? 13.641 18.891 -10.961 1 89.88 102 ALA A O 1
ATOM 768 N N . ARG A 1 103 ? 11.68 17.953 -11.398 1 94.88 103 ARG A N 1
ATOM 769 C CA . ARG A 1 103 ? 11.023 18.562 -10.25 1 94.88 103 ARG A CA 1
ATOM 770 C C . ARG A 1 103 ? 10.008 17.609 -9.617 1 94.88 103 ARG A C 1
ATOM 772 O O . ARG A 1 103 ? 9.648 16.594 -10.219 1 94.88 103 ARG A O 1
ATOM 779 N N . VAL A 1 104 ? 9.617 17.953 -8.422 1 96.44 104 VAL A N 1
ATOM 780 C CA . VAL A 1 104 ? 8.586 17.188 -7.719 1 96.44 104 VAL A CA 1
ATOM 781 C C . VAL A 1 104 ? 7.539 18.125 -7.145 1 96.44 104 VAL A C 1
ATOM 783 O O . VAL A 1 104 ? 7.859 19.25 -6.742 1 96.44 104 VAL A O 1
ATOM 786 N N . GLU A 1 105 ? 6.34 17.719 -7.234 1 97.06 105 GLU A N 1
ATOM 787 C CA . GLU A 1 105 ? 5.254 18.438 -6.562 1 97.06 105 GLU A CA 1
ATOM 788 C C . GLU A 1 105 ? 5.27 18.172 -5.059 1 97.06 105 GLU A C 1
ATOM 790 O O . GLU A 1 105 ? 5.531 17.047 -4.621 1 97.06 105 GLU A O 1
ATOM 795 N N . LEU A 1 106 ? 4.996 19.234 -4.285 1 98.62 106 LEU A N 1
ATOM 796 C CA . LEU A 1 106 ? 5.062 19.172 -2.83 1 98.62 106 LEU A CA 1
ATOM 797 C C . LEU A 1 106 ? 3.664 19.109 -2.225 1 98.62 106 LEU A C 1
ATOM 799 O O . LEU A 1 106 ? 3.027 20.141 -2 1 98.62 106 LEU A O 1
ATOM 803 N N . GLY A 1 107 ? 3.197 17.906 -1.959 1 98 107 GLY A N 1
ATOM 804 C CA . GLY A 1 107 ? 1.899 17.719 -1.333 1 98 107 GLY A CA 1
ATOM 805 C C . GLY A 1 107 ? 1.968 17.688 0.182 1 98 107 GLY A C 1
ATOM 806 O O . GLY A 1 107 ? 1.938 16.609 0.784 1 98 107 GLY A O 1
ATOM 807 N N . ALA A 1 108 ? 2.039 18.812 0.782 1 98.25 108 ALA A N 1
ATOM 808 C CA . ALA A 1 108 ? 2.08 18.906 2.238 1 98.25 108 ALA A CA 1
ATOM 809 C C . ALA A 1 108 ? 0.708 18.625 2.844 1 98.25 108 ALA A C 1
ATOM 811 O O . ALA A 1 108 ? -0.306 19.141 2.373 1 98.25 108 ALA A O 1
ATOM 812 N N . SER A 1 109 ? 0.722 17.766 3.889 1 97.62 109 SER A N 1
ATOM 813 C CA . SER A 1 109 ? -0.553 17.375 4.48 1 97.62 109 SER A CA 1
ATOM 814 C C . SER A 1 109 ? -0.396 17.047 5.961 1 97.62 109 SER A C 1
ATOM 816 O O . SER A 1 109 ? 0.715 16.797 6.434 1 97.62 109 SER A O 1
ATOM 818 N N . LEU A 1 110 ? -1.519 17.141 6.66 1 97.75 110 LEU A N 1
ATOM 819 C CA . LEU A 1 110 ? -1.615 16.578 8.008 1 97.75 110 LEU A CA 1
ATOM 820 C C . LEU A 1 110 ? -1.854 15.078 7.969 1 97.75 110 LEU A C 1
ATOM 822 O O . LEU A 1 110 ? -2.676 14.594 7.188 1 97.75 110 LEU A O 1
ATOM 826 N N . GLY A 1 111 ? -1.103 14.328 8.758 1 98.38 111 GLY A N 1
ATOM 827 C CA . GLY A 1 111 ? -1.293 12.891 8.883 1 98.38 111 GLY A CA 1
ATOM 828 C C . GLY A 1 111 ? -1.973 12.484 10.172 1 98.38 111 GLY A C 1
ATOM 829 O O . GLY A 1 111 ? -1.507 12.828 11.258 1 98.38 111 GLY A O 1
ATOM 830 N N . LEU A 1 112 ? -3.092 11.805 10.109 1 98.5 112 LEU A N 1
ATOM 831 C CA . LEU A 1 112 ? -3.756 11.18 11.25 1 98.5 112 LEU A CA 1
ATOM 832 C C . LEU A 1 112 ? -3.123 9.828 11.578 1 98.5 112 LEU A C 1
ATOM 834 O O . LEU A 1 112 ? -3.15 8.906 10.75 1 98.5 112 LEU A O 1
ATOM 838 N N . VAL A 1 113 ? -2.553 9.664 12.719 1 98.69 113 VAL A N 1
ATOM 839 C CA . VAL A 1 113 ? -1.908 8.422 13.133 1 98.69 113 VAL A CA 1
ATOM 840 C C . VAL A 1 113 ? -2.869 7.605 13.992 1 98.69 113 VAL A C 1
ATOM 842 O O . VAL A 1 113 ? -3.328 8.07 15.039 1 98.69 113 VAL A O 1
ATOM 845 N N . PHE A 1 114 ? -3.115 6.395 13.562 1 98.5 114 PHE A N 1
ATOM 846 C CA . PHE A 1 114 ? -4.043 5.535 14.289 1 98.5 114 PHE A CA 1
ATOM 847 C C . PHE A 1 114 ? -3.318 4.758 15.383 1 98.5 114 PHE A C 1
ATOM 849 O O . PHE A 1 114 ? -2.264 4.168 15.141 1 98.5 114 PHE A O 1
ATOM 856 N N . GLY A 1 115 ? -3.895 4.75 16.562 1 97 115 GLY A N 1
ATOM 857 C CA . GLY A 1 115 ? -3.307 4.031 17.688 1 97 115 GLY A CA 1
ATOM 858 C C . GLY A 1 115 ? -3.932 2.668 17.906 1 97 115 GLY A C 1
ATOM 859 O O . GLY A 1 115 ? -3.424 1.871 18.703 1 97 115 GLY A O 1
ATOM 860 N N . ARG A 1 116 ? -5.027 2.479 17.297 1 94.94 116 ARG A N 1
ATOM 861 C CA . ARG A 1 116 ? -5.758 1.215 17.359 1 94.94 116 ARG A CA 1
ATOM 862 C C . ARG A 1 116 ? -6.375 0.874 16 1 94.94 116 ARG A C 1
ATOM 864 O O . ARG A 1 116 ? -6.52 1.744 15.141 1 94.94 116 ARG A O 1
ATOM 871 N N . GLN A 1 117 ? -6.707 -0.417 15.898 1 95.25 117 GLN A N 1
ATOM 872 C CA . GLN A 1 117 ? -7.434 -0.825 14.703 1 95.25 117 GLN A CA 1
ATOM 873 C C . GLN A 1 117 ? -8.766 -0.089 14.594 1 95.25 117 GLN A C 1
ATOM 875 O O . GLN A 1 117 ? -9.477 0.078 15.586 1 95.25 117 GLN A O 1
ATOM 880 N N . THR A 1 118 ? -9.078 0.428 13.453 1 97.38 118 THR A N 1
ATOM 881 C CA . THR A 1 118 ? -10.281 1.21 13.188 1 97.38 118 THR A CA 1
ATOM 882 C C . THR A 1 118 ? -11.016 0.673 11.961 1 97.38 118 THR A C 1
ATOM 884 O O . THR A 1 118 ? -10.477 0.674 10.852 1 97.38 118 THR A O 1
ATOM 887 N N . ALA A 1 119 ? -12.188 0.179 12.117 1 96.88 119 ALA A N 1
ATOM 888 C CA . ALA A 1 119 ? -13.031 -0.35 11.055 1 96.88 119 ALA A CA 1
ATOM 889 C C . ALA A 1 119 ? -14.492 0.028 11.281 1 96.88 119 ALA A C 1
ATOM 891 O O . ALA A 1 119 ? -14.977 0.008 12.414 1 96.88 119 ALA A O 1
ATOM 892 N N . ARG A 1 120 ? -15.133 0.443 10.211 1 96.56 120 ARG A N 1
ATOM 893 C CA . ARG A 1 120 ? -16.562 0.742 10.25 1 96.56 120 ARG A CA 1
ATOM 894 C C . ARG A 1 120 ? -16.875 1.745 11.359 1 96.56 120 ARG A C 1
ATOM 896 O O . ARG A 1 120 ? -17.797 1.534 12.148 1 96.56 120 ARG A O 1
ATOM 903 N N . ALA A 1 121 ? -16.031 2.717 11.453 1 97.56 121 ALA A N 1
ATOM 904 C CA . ALA A 1 121 ? -16.234 3.75 12.469 1 97.56 121 ALA A CA 1
ATOM 905 C C . ALA A 1 121 ? -17.359 4.703 12.07 1 97.56 121 ALA A C 1
ATOM 907 O O . ALA A 1 121 ? -17.391 5.199 10.945 1 97.56 121 ALA A O 1
ATOM 908 N N . ALA A 1 122 ? -18.25 4.961 13.008 1 97.94 122 ALA A N 1
ATOM 909 C CA . ALA A 1 122 ? -19.219 6.035 12.805 1 97.94 122 ALA A CA 1
ATOM 910 C C . ALA A 1 122 ? -18.516 7.395 12.758 1 97.94 122 ALA A C 1
ATOM 912 O O . ALA A 1 122 ? -17.547 7.621 13.477 1 97.94 122 ALA A O 1
ATOM 913 N N . GLU A 1 123 ? -19.047 8.242 11.961 1 97.31 123 GLU A N 1
ATOM 914 C CA . GLU A 1 123 ? -18.422 9.555 11.789 1 97.31 123 GLU A CA 1
ATOM 915 C C . GLU A 1 123 ? -18.188 10.227 13.141 1 97.31 123 GLU A C 1
ATOM 917 O O . GLU A 1 123 ? -17.141 10.812 13.375 1 97.31 123 GLU A O 1
ATOM 922 N N . ALA A 1 124 ? -19.156 10.117 14.078 1 96.81 124 ALA A N 1
ATOM 923 C CA . ALA A 1 124 ? -19.094 10.789 15.375 1 96.81 124 ALA A CA 1
ATOM 924 C C . ALA A 1 124 ? -17.938 10.266 16.219 1 96.81 124 ALA A C 1
ATOM 926 O O . ALA A 1 124 ? -17.438 10.961 17.094 1 96.81 124 ALA A O 1
ATOM 927 N N . GLU A 1 125 ? -17.469 9.031 15.938 1 96.25 125 GLU A N 1
ATOM 928 C CA . GLU A 1 125 ? -16.438 8.398 16.75 1 96.25 125 GLU A CA 1
ATOM 929 C C . GLU A 1 125 ? -15.18 8.125 15.93 1 96.25 125 GLU A C 1
ATOM 931 O O . GLU A 1 125 ? -14.242 7.488 16.422 1 96.25 125 GLU A O 1
ATOM 936 N N . ALA A 1 126 ? -15.156 8.625 14.75 1 95.56 126 ALA A N 1
ATOM 937 C CA . ALA A 1 126 ? -14.156 8.219 13.773 1 95.56 126 ALA A CA 1
ATOM 938 C C . ALA A 1 126 ? -12.758 8.641 14.211 1 95.56 126 ALA A C 1
ATOM 940 O O . ALA A 1 126 ? -11.766 7.965 13.906 1 95.56 126 ALA A O 1
ATOM 941 N N . LEU A 1 127 ? -12.648 9.719 14.977 1 96.19 127 LEU A N 1
ATOM 942 C CA . LEU A 1 127 ? -11.336 10.242 15.344 1 96.19 127 LEU A CA 1
ATOM 943 C C . LEU A 1 127 ? -10.891 9.695 16.688 1 96.19 127 LEU A C 1
ATOM 945 O O . LEU A 1 127 ? -9.781 9.984 17.141 1 96.19 127 LEU A O 1
ATOM 949 N N . ASP A 1 128 ? -11.742 8.852 17.297 1 95.19 128 ASP A N 1
ATOM 950 C CA . ASP A 1 128 ? -11.438 8.344 18.625 1 95.19 128 ASP A CA 1
ATOM 951 C C . ASP A 1 128 ? -10.164 7.492 18.609 1 95.19 128 ASP A C 1
ATOM 953 O O . ASP A 1 128 ? -9.414 7.473 19.594 1 95.19 128 ASP A O 1
ATOM 957 N N . ASN A 1 129 ? -9.961 6.871 17.484 1 95.19 129 ASN A N 1
ATOM 958 C CA . ASN A 1 129 ? -8.82 5.965 17.438 1 95.19 129 ASN A CA 1
ATOM 959 C C . ASN A 1 129 ? -7.602 6.641 16.812 1 95.19 129 ASN A C 1
ATOM 961 O O . ASN A 1 129 ? -6.555 6.008 16.641 1 95.19 129 ASN A O 1
ATOM 965 N N . VAL A 1 130 ? -7.727 7.875 16.438 1 97.44 130 VAL A N 1
ATOM 966 C CA . VAL A 1 130 ? -6.574 8.688 16.062 1 97.44 130 VAL A CA 1
ATOM 967 C C . VAL A 1 130 ? -5.879 9.195 17.328 1 97.44 130 VAL A C 1
ATOM 969 O O . VAL A 1 130 ? -6.434 10.016 18.062 1 97.44 130 VAL A O 1
ATOM 972 N N . THR A 1 131 ? -4.691 8.734 17.578 1 97 131 THR A N 1
ATOM 973 C CA . THR A 1 131 ? -4.039 9.055 18.828 1 97 131 THR A CA 1
ATOM 974 C C . THR A 1 131 ? -2.957 10.117 18.625 1 97 131 THR A C 1
ATOM 976 O O . THR A 1 131 ? -2.48 10.719 19.594 1 97 131 THR A O 1
ATOM 979 N N . GLY A 1 132 ? -2.562 10.32 17.422 1 97.88 132 GLY A N 1
ATOM 980 C CA . GLY A 1 132 ? -1.525 11.297 17.141 1 97.88 132 GLY A CA 1
ATOM 981 C C . GLY A 1 132 ? -1.654 11.938 15.773 1 97.88 132 GLY A C 1
ATOM 982 O O . GLY A 1 132 ? -2.459 11.492 14.953 1 97.88 132 GLY A O 1
ATOM 983 N N . LEU A 1 133 ? -0.884 13.016 15.594 1 98.19 133 LEU A N 1
ATOM 984 C CA . LEU A 1 133 ? -0.785 13.742 14.336 1 98.19 133 LEU A CA 1
ATOM 985 C C . LEU A 1 133 ? 0.674 13.953 13.945 1 98.19 133 LEU A C 1
ATOM 987 O O . LEU A 1 133 ? 1.544 14.07 14.812 1 98.19 133 LEU A O 1
ATOM 991 N N . THR A 1 134 ? 0.91 14.023 12.664 1 98.69 134 THR A N 1
ATOM 992 C CA . THR A 1 134 ? 2.256 14.266 12.156 1 98.69 134 THR A CA 1
ATOM 993 C C . THR A 1 134 ? 2.203 15.016 10.828 1 98.69 134 THR A C 1
ATOM 995 O O . THR A 1 134 ? 1.121 15.297 10.312 1 98.69 134 THR A O 1
ATOM 998 N N . ILE A 1 135 ? 3.357 15.445 10.367 1 98.81 135 ILE A N 1
ATOM 999 C CA . ILE A 1 135 ? 3.473 16.109 9.078 1 98.81 135 ILE A CA 1
ATOM 1000 C C . ILE A 1 135 ? 3.857 15.094 8.008 1 98.81 135 ILE A C 1
ATOM 1002 O O . ILE A 1 135 ? 4.746 14.266 8.219 1 98.81 135 ILE A O 1
ATOM 1006 N N . VAL A 1 136 ? 3.135 15.094 6.926 1 98.88 136 VAL A N 1
ATOM 1007 C CA . VAL A 1 136 ? 3.453 14.258 5.773 1 98.88 136 VAL A CA 1
ATOM 1008 C C . VAL A 1 136 ? 3.697 15.141 4.551 1 98.88 136 VAL A C 1
ATOM 1010 O O . VAL A 1 136 ? 2.91 16.047 4.262 1 98.88 136 VAL A O 1
ATOM 1013 N N . LEU A 1 137 ? 4.785 14.953 3.877 1 98.88 137 LEU A N 1
ATOM 1014 C CA . LEU A 1 137 ? 5.066 15.562 2.582 1 98.88 137 LEU A CA 1
ATOM 1015 C C . LEU A 1 137 ? 5.023 14.523 1.468 1 98.88 137 LEU A C 1
ATOM 1017 O O . LEU A 1 137 ? 5.961 13.742 1.302 1 98.88 137 LEU A O 1
ATOM 1021 N N . ASP A 1 138 ? 3.914 14.516 0.774 1 98.06 138 ASP A N 1
ATOM 1022 C CA . ASP A 1 138 ? 3.689 13.625 -0.357 1 98.06 138 ASP A CA 1
ATOM 1023 C C . ASP A 1 138 ? 4.344 14.164 -1.626 1 98.06 138 ASP A C 1
ATOM 1025 O O . ASP A 1 138 ? 3.836 15.109 -2.236 1 98.06 138 ASP A O 1
ATOM 1029 N N . LEU A 1 139 ? 5.414 13.539 -2.045 1 97.75 139 LEU A N 1
ATOM 1030 C CA . LEU A 1 139 ? 6.117 13.969 -3.246 1 97.75 139 LEU A CA 1
ATOM 1031 C C . LEU A 1 139 ? 5.637 13.188 -4.469 1 97.75 139 LEU A C 1
ATOM 1033 O O . LEU A 1 139 ? 5.453 11.969 -4.398 1 97.75 139 LEU A O 1
ATOM 1037 N N . SER A 1 140 ? 5.43 13.836 -5.512 1 95.62 140 SER A N 1
ATOM 1038 C CA . SER A 1 140 ? 5.016 13.227 -6.766 1 95.62 140 SER A CA 1
ATOM 1039 C C . SER A 1 140 ? 5.711 13.875 -7.957 1 95.62 140 SER A C 1
ATOM 1041 O O . SER A 1 140 ? 5.781 15.102 -8.047 1 95.62 140 SER A O 1
ATOM 1043 N N . VAL A 1 141 ? 6.215 13.078 -8.852 1 94.31 141 VAL A N 1
ATOM 1044 C CA . VAL A 1 141 ? 6.805 13.586 -10.086 1 94.31 141 VAL A CA 1
ATOM 1045 C C . VAL A 1 141 ? 5.703 13.938 -11.078 1 94.31 141 VAL A C 1
ATOM 1047 O O . VAL A 1 141 ? 4.855 13.109 -11.406 1 94.31 141 VAL A O 1
ATOM 1050 N N . PRO A 1 142 ? 5.723 15.211 -11.461 1 89.56 142 PRO A N 1
ATOM 1051 C CA . PRO A 1 142 ? 4.773 15.547 -12.523 1 89.56 142 PRO A CA 1
ATOM 1052 C C . PRO A 1 142 ? 4.938 14.672 -13.766 1 89.56 142 PRO A C 1
ATOM 1054 O O . PRO A 1 142 ? 6.062 14.398 -14.188 1 89.56 142 PRO A O 1
ATOM 1057 N N . ASN A 1 143 ? 3.822 14.148 -14.242 1 83.19 143 ASN A N 1
ATOM 1058 C CA . ASN A 1 143 ? 3.893 13.227 -15.375 1 83.19 143 ASN A CA 1
ATOM 1059 C C . ASN A 1 143 ? 2.639 13.305 -16.234 1 83.19 143 ASN A C 1
ATOM 1061 O O . ASN A 1 143 ? 1.611 13.828 -15.805 1 83.19 143 ASN A O 1
ATOM 1065 N N . ASP A 1 144 ? 2.789 12.852 -17.391 1 79.94 144 ASP A N 1
ATOM 1066 C CA . ASP A 1 144 ? 1.674 12.828 -18.344 1 79.94 144 ASP A CA 1
ATOM 1067 C C . ASP A 1 144 ? 1.148 11.406 -18.531 1 79.94 144 ASP A C 1
ATOM 1069 O O . ASP A 1 144 ? 0.457 11.117 -19.516 1 79.94 144 ASP A O 1
ATOM 1073 N N . SER A 1 145 ? 1.605 10.594 -17.578 1 78 145 SER A N 1
ATOM 1074 C CA . SER A 1 145 ? 1.176 9.203 -17.734 1 78 145 SER A CA 1
ATOM 1075 C C . SER A 1 145 ? -0.34 9.078 -17.609 1 78 145 SER A C 1
ATOM 1077 O O . SER A 1 145 ? -0.953 9.688 -16.734 1 78 145 SER A O 1
ATOM 1079 N N . VAL A 1 146 ? -0.889 8.25 -18.484 1 79.56 146 VAL A N 1
ATOM 1080 C CA . VAL A 1 146 ? -2.326 8 -18.453 1 79.56 146 VAL A CA 1
ATOM 1081 C C . VAL A 1 146 ? -2.621 6.754 -17.625 1 79.56 146 VAL A C 1
ATOM 1083 O O . VAL A 1 146 ? -3.77 6.508 -17.25 1 79.56 146 VAL A O 1
ATOM 1086 N N . TYR A 1 147 ? -1.555 6.012 -17.391 1 83 147 TYR A N 1
ATOM 1087 C CA . TYR A 1 147 ? -1.735 4.82 -16.562 1 83 147 TYR A CA 1
ATOM 1088 C C . TYR A 1 147 ? -1.808 5.188 -15.094 1 83 147 TYR A C 1
ATOM 1090 O O . TYR A 1 147 ? -1.074 6.062 -14.625 1 83 147 TYR A O 1
ATOM 1098 N N . ARG A 1 148 ? -2.762 4.508 -14.375 1 84.38 148 ARG A N 1
ATOM 1099 C CA . ARG A 1 148 ? -3.004 4.738 -12.953 1 84.38 148 ARG A CA 1
ATOM 1100 C C . ARG A 1 148 ? -3.004 3.424 -12.18 1 84.38 148 ARG A C 1
ATOM 1102 O O . ARG A 1 148 ? -3.463 2.398 -12.688 1 84.38 148 ARG A O 1
ATOM 1109 N N . PRO A 1 149 ? -2.6 3.439 -10.992 1 86.31 149 PRO A N 1
ATOM 1110 C CA . PRO A 1 149 ? -1.983 4.547 -10.258 1 86.31 149 PRO A CA 1
ATOM 1111 C C . PRO A 1 149 ? -0.576 4.871 -10.758 1 86.31 149 PRO A C 1
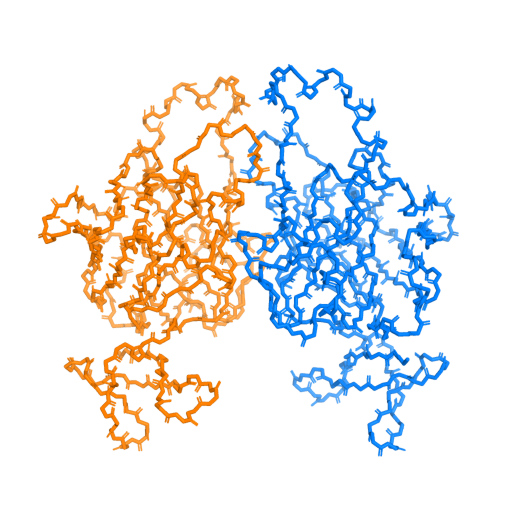ATOM 1113 O O . PRO A 1 149 ? 0.106 4.004 -11.305 1 86.31 149 PRO A O 1
ATOM 1116 N N . PRO A 1 150 ? -0.195 6.043 -10.578 1 87.75 150 PRO A N 1
ATOM 1117 C CA . PRO A 1 150 ? 1.15 6.434 -11.008 1 87.75 150 PRO A CA 1
ATOM 1118 C C . PRO A 1 150 ? 2.227 6.059 -9.992 1 87.75 150 PRO A C 1
ATOM 1120 O O . PRO A 1 150 ? 2.879 6.938 -9.422 1 87.75 150 PRO A O 1
ATOM 1123 N N . VAL A 1 151 ? 2.436 4.82 -9.867 1 91.69 151 VAL A N 1
ATOM 1124 C CA . VAL A 1 151 ? 3.27 4.277 -8.797 1 91.69 151 VAL A CA 1
ATOM 1125 C C . VAL A 1 151 ? 4.711 4.754 -8.977 1 91.69 151 VAL A C 1
ATOM 1127 O O . VAL A 1 151 ? 5.348 5.184 -8.016 1 91.69 151 VAL A O 1
ATOM 1130 N N . GLN A 1 152 ? 5.246 4.754 -10.18 1 91.5 152 GLN A N 1
ATOM 1131 C CA . GLN A 1 152 ? 6.609 5.211 -10.406 1 91.5 152 GLN A CA 1
ATOM 1132 C C . GLN A 1 152 ? 6.789 6.664 -9.977 1 91.5 152 GLN A C 1
ATOM 1134 O O . GLN A 1 152 ? 7.812 7.023 -9.398 1 91.5 152 GLN A O 1
ATOM 1139 N N . GLU A 1 153 ? 5.816 7.441 -10.211 1 93.31 153 GLU A N 1
ATOM 1140 C CA . GLU A 1 153 ? 5.898 8.875 -9.961 1 93.31 153 GLU A CA 1
ATOM 1141 C C . GLU A 1 153 ? 5.625 9.203 -8.5 1 93.31 153 GLU A C 1
ATOM 1143 O O . GLU A 1 153 ? 6.016 10.266 -8.008 1 93.31 153 GLU A O 1
ATOM 1148 N N . LYS A 1 154 ? 4.973 8.258 -7.812 1 94.19 154 LYS A N 1
ATOM 1149 C CA . LYS A 1 154 ? 4.523 8.594 -6.465 1 94.19 154 LYS A CA 1
ATOM 1150 C C . LYS A 1 154 ? 5.23 7.738 -5.418 1 94.19 154 LYS A C 1
ATOM 1152 O O . LYS A 1 154 ? 5.227 8.07 -4.23 1 94.19 154 LYS A O 1
ATOM 1157 N N . CYS A 1 155 ? 5.809 6.668 -5.871 1 96.5 155 CYS A N 1
ATOM 1158 C CA . CYS A 1 155 ? 6.242 5.695 -4.875 1 96.5 155 CYS A CA 1
ATOM 1159 C C . CYS A 1 155 ? 7.723 5.375 -5.035 1 96.5 155 CYS A C 1
ATOM 1161 O O . CYS A 1 155 ? 8.18 4.297 -4.652 1 96.5 155 CYS A O 1
ATOM 1163 N N . PHE A 1 156 ? 8.5 6.281 -5.66 1 96.19 156 PHE A N 1
ATOM 1164 C CA . PHE A 1 156 ? 9.945 6.094 -5.695 1 96.19 156 PHE A CA 1
ATOM 1165 C C . PHE A 1 156 ? 10.547 6.219 -4.301 1 96.19 156 PHE A C 1
ATOM 1167 O O . PHE A 1 156 ? 9.883 6.703 -3.377 1 96.19 156 PHE A O 1
ATOM 1174 N N . ASP A 1 157 ? 11.758 5.754 -4.082 1 97 157 ASP A N 1
ATOM 1175 C CA . ASP A 1 157 ? 12.391 5.707 -2.766 1 97 157 ASP A CA 1
ATOM 1176 C C . ASP A 1 157 ? 12.469 7.102 -2.146 1 97 157 ASP A C 1
ATOM 1178 O O . ASP A 1 157 ? 12.961 8.039 -2.777 1 97 157 ASP A O 1
ATOM 1182 N N . GLY A 1 158 ? 11.906 7.234 -0.934 1 97.56 158 GLY A N 1
ATOM 1183 C CA . GLY A 1 158 ? 12.008 8.492 -0.207 1 97.56 158 GLY A CA 1
ATOM 1184 C C . GLY A 1 158 ? 10.961 9.508 -0.626 1 97.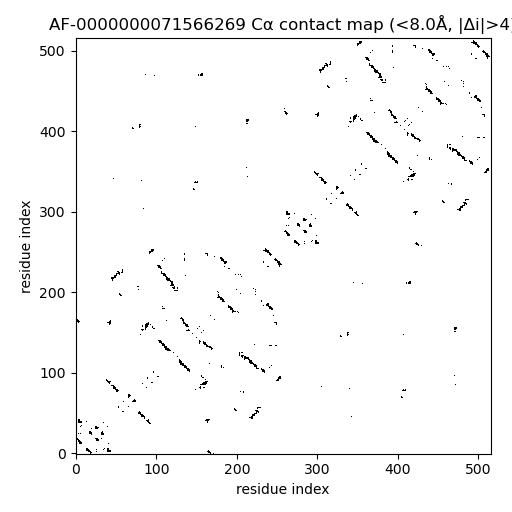56 158 GLY A C 1
ATOM 1185 O O . GLY A 1 158 ? 11.039 10.68 -0.244 1 97.56 158 GLY A O 1
ATOM 1186 N N . ALA A 1 159 ? 9.961 9.156 -1.329 1 98.25 159 ALA A N 1
ATOM 1187 C CA . ALA A 1 159 ? 8.992 10.062 -1.932 1 98.25 159 ALA A CA 1
ATOM 1188 C C . ALA A 1 159 ? 7.973 10.539 -0.9 1 98.25 159 ALA A C 1
ATOM 1190 O O . ALA A 1 159 ? 7.02 11.25 -1.238 1 98.25 159 ALA A O 1
ATOM 1191 N N . CYS A 1 160 ? 8.156 10.18 0.378 1 98.75 160 CYS A N 1
ATOM 1192 C CA . CYS A 1 160 ? 7.195 10.586 1.394 1 98.75 160 CYS A CA 1
ATOM 1193 C C . CYS A 1 160 ? 7.895 10.93 2.703 1 98.75 160 CYS A C 1
ATOM 1195 O O . CYS A 1 160 ? 7.863 10.141 3.654 1 98.75 160 CYS A O 1
ATOM 1197 N N . PRO A 1 161 ? 8.531 12.086 2.76 1 98.81 161 PRO A N 1
ATOM 1198 C CA . PRO A 1 161 ? 8.984 12.562 4.07 1 98.81 161 PRO A CA 1
ATOM 1199 C C . PRO A 1 161 ? 7.848 12.672 5.082 1 98.81 161 PRO A C 1
ATOM 1201 O O . PRO A 1 161 ? 6.75 13.125 4.738 1 98.81 161 PRO A O 1
ATOM 1204 N N . VAL A 1 162 ? 8.109 12.203 6.273 1 98.94 162 VAL A N 1
ATOM 1205 C CA . VAL A 1 162 ? 7.098 12.211 7.324 1 98.94 162 VAL A CA 1
ATOM 1206 C C . VAL A 1 162 ? 7.758 12.453 8.68 1 98.94 162 VAL A C 1
ATOM 1208 O O . VAL A 1 162 ? 8.836 11.914 8.953 1 98.94 162 VAL A O 1
ATOM 1211 N N . GLY A 1 163 ? 7.227 13.297 9.461 1 98.56 163 GLY A N 1
ATOM 1212 C CA . GLY A 1 163 ? 7.785 13.547 10.789 1 98.56 163 GLY A CA 1
ATOM 1213 C C . GLY A 1 163 ? 7.805 15.016 11.156 1 98.56 163 GLY A C 1
ATOM 1214 O O . GLY A 1 163 ? 6.934 15.781 10.742 1 98.56 163 GLY A O 1
ATOM 1215 N N . PRO A 1 164 ? 8.648 15.414 12.086 1 98.38 164 PRO A N 1
ATOM 1216 C CA . PRO A 1 164 ? 9.75 14.672 12.703 1 98.38 164 PRO A CA 1
ATOM 1217 C C . PRO A 1 164 ? 9.273 13.703 13.781 1 98.38 164 PRO A C 1
ATOM 1219 O O . PRO A 1 164 ? 10.016 12.797 14.172 1 98.38 164 PRO A O 1
ATOM 1222 N N . TRP A 1 165 ? 8.141 13.945 14.273 1 98.75 165 TRP A N 1
ATOM 1223 C CA . TRP A 1 165 ? 7.578 13.172 15.375 1 98.75 165 TRP A CA 1
ATOM 1224 C C . TRP A 1 165 ? 6.059 13.109 15.273 1 98.75 165 TRP A C 1
ATOM 1226 O O . TRP A 1 165 ? 5.461 13.727 14.391 1 98.75 165 TRP A O 1
ATOM 1236 N N . VAL A 1 166 ? 5.457 12.266 16.016 1 98.62 166 VAL A N 1
ATOM 1237 C CA . VAL A 1 166 ? 4.012 12.203 16.203 1 98.62 166 VAL A CA 1
ATOM 1238 C C . VAL A 1 166 ? 3.631 12.961 17.484 1 98.62 166 VAL A C 1
ATOM 1240 O O . VAL A 1 166 ? 4.188 12.711 18.547 1 98.62 166 VAL A O 1
ATOM 1243 N N . VAL A 1 167 ? 2.727 13.953 17.344 1 98.19 167 VAL A N 1
ATOM 1244 C CA . VAL A 1 167 ? 2.225 14.695 18.484 1 98.19 167 VAL A CA 1
ATOM 1245 C C . VAL A 1 167 ? 0.919 14.078 18.984 1 98.19 167 VAL A C 1
ATOM 1247 O O . VAL A 1 167 ? 0.043 13.742 18.172 1 98.19 167 VAL A O 1
ATOM 1250 N N . ASP A 1 168 ? 0.846 13.922 20.297 1 97.62 168 ASP A N 1
ATOM 1251 C CA . ASP A 1 168 ? -0.409 13.414 20.844 1 97.62 168 ASP A CA 1
ATOM 1252 C C . ASP A 1 168 ? -1.587 14.289 20.422 1 97.62 168 ASP A C 1
ATOM 1254 O O . ASP A 1 168 ? -1.543 15.508 20.547 1 97.62 168 ASP A O 1
ATOM 1258 N N . LYS A 1 169 ? -2.611 13.602 19.906 1 95.56 169 LYS A N 1
ATOM 1259 C CA . LYS A 1 169 ? -3.793 14.336 19.469 1 95.56 169 LYS A CA 1
ATOM 1260 C C . LYS A 1 169 ? -4.352 15.203 20.594 1 95.56 169 LYS A C 1
ATOM 1262 O O . LYS A 1 169 ? -4.844 16.312 20.344 1 95.56 169 LYS A O 1
ATOM 1267 N N . ALA A 1 170 ? -4.285 14.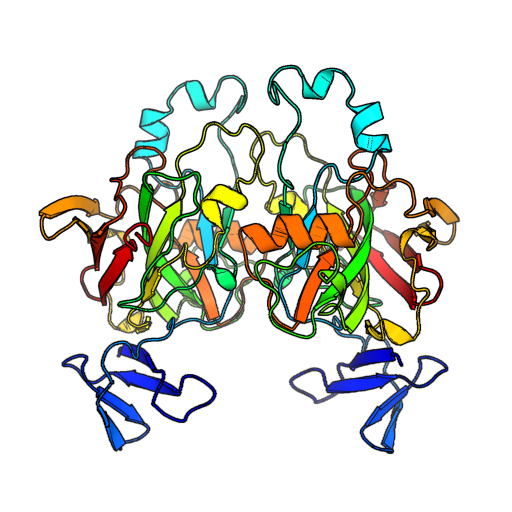789 21.797 1 93.56 170 ALA A N 1
ATOM 1268 C CA . ALA A 1 170 ? -4.832 15.484 22.969 1 93.56 170 ALA A CA 1
ATOM 1269 C C . ALA A 1 170 ? -4.133 16.828 23.172 1 93.56 170 ALA A C 1
ATOM 1271 O O . ALA A 1 170 ? -4.656 17.703 23.875 1 93.56 170 ALA A O 1
ATOM 1272 N N . ASP A 1 171 ? -2.984 16.969 22.609 1 93.31 171 ASP A N 1
ATOM 1273 C CA . ASP A 1 171 ? -2.207 18.188 22.781 1 93.31 171 ASP A CA 1
ATOM 1274 C C . ASP A 1 171 ? -2.557 19.219 21.719 1 93.31 171 ASP A C 1
ATOM 1276 O O . ASP A 1 171 ? -2.027 20.344 21.734 1 93.31 171 ASP A O 1
ATOM 1280 N N . LEU A 1 172 ? -3.398 18.875 20.812 1 88.06 172 LEU A N 1
ATOM 1281 C CA . LEU A 1 172 ? -3.758 19.75 19.688 1 88.06 172 LEU A CA 1
ATOM 1282 C C . LEU A 1 172 ? -5.223 20.172 19.781 1 88.06 172 LEU A C 1
ATOM 1284 O O . LEU A 1 172 ? -6.004 19.547 20.516 1 88.06 172 LEU A O 1
ATOM 1288 N N . PRO A 1 173 ? -5.539 21.266 19.047 1 85.88 173 PRO A N 1
ATOM 1289 C CA . PRO A 1 173 ? -6.945 21.672 19.031 1 85.88 173 PRO A CA 1
ATOM 1290 C C . PRO A 1 173 ? -7.883 20.562 18.562 1 85.88 173 PRO A C 1
ATOM 1292 O O . PRO A 1 173 ? -7.516 19.766 17.688 1 85.88 173 PRO A O 1
ATOM 1295 N N . ALA A 1 174 ? -9.023 20.609 19.094 1 84.25 174 ALA A N 1
ATOM 1296 C CA . ALA A 1 174 ? -10.031 19.625 18.719 1 84.25 174 ALA A CA 1
ATOM 1297 C C . ALA A 1 174 ? -10.453 19.797 17.266 1 84.25 174 ALA A C 1
ATOM 1299 O O . ALA A 1 174 ? -10.711 18.812 16.562 1 84.25 174 ALA A O 1
ATOM 1300 N N . ASP A 1 175 ? -10.477 21.047 16.938 1 87.62 175 ASP A N 1
ATOM 1301 C CA . ASP A 1 175 ? -10.828 21.328 15.555 1 87.62 175 ASP A CA 1
ATOM 1302 C C . ASP A 1 175 ? -9.586 21.375 14.672 1 87.62 175 ASP A C 1
ATOM 1304 O O . ASP A 1 175 ? -8.938 22.422 14.555 1 87.62 175 ASP A O 1
ATOM 1308 N N . LEU A 1 176 ? -9.336 20.312 13.969 1 89.81 176 LEU A N 1
ATOM 1309 C CA . LEU A 1 176 ? -8.141 20.172 13.141 1 89.81 176 LEU A CA 1
ATOM 1310 C C . LEU A 1 176 ? -8.195 21.078 11.93 1 89.81 176 LEU A C 1
ATOM 1312 O O . LEU A 1 176 ? -7.168 21.359 11.297 1 89.81 176 LEU A O 1
ATOM 1316 N N . SER A 1 177 ? -9.406 21.5 11.578 1 82.75 177 SER A N 1
ATOM 1317 C CA . SER A 1 177 ? -9.57 22.328 10.383 1 82.75 177 SER A CA 1
ATOM 1318 C C . SER A 1 177 ? -8.953 23.703 10.57 1 82.75 177 SER A C 1
ATOM 1320 O O . SER A 1 177 ? -8.742 24.438 9.602 1 82.75 177 SER A O 1
ATOM 1322 N N . SER A 1 178 ? -8.656 24.031 11.773 1 84 178 SER A N 1
ATOM 1323 C CA . SER A 1 178 ? -8.117 25.359 12.055 1 84 178 SER A CA 1
ATOM 1324 C C . SER A 1 178 ? -6.598 25.375 11.898 1 84 178 SER A C 1
ATOM 1326 O O . SER A 1 178 ? -5.988 26.453 11.898 1 84 178 SER A O 1
ATOM 1328 N N . LEU A 1 179 ? -6.035 24.234 11.734 1 91 179 LEU A N 1
ATOM 1329 C CA . LEU A 1 179 ? -4.582 24.172 11.602 1 91 179 LEU A CA 1
ATOM 1330 C C . LEU A 1 179 ? -4.141 24.703 10.234 1 91 179 LEU A C 1
ATOM 1332 O O . LEU A 1 179 ? -4.871 24.578 9.25 1 91 179 LEU A O 1
ATOM 1336 N N . SER A 1 180 ? -2.977 25.328 10.305 1 94.44 180 SER A N 1
ATOM 1337 C CA . SER A 1 180 ? -2.396 25.828 9.062 1 94.44 180 SER A CA 1
ATOM 1338 C C . SER A 1 180 ? -1.145 25.047 8.68 1 94.44 180 SER A C 1
ATOM 1340 O O . SER A 1 180 ? -0.348 24.688 9.547 1 94.44 180 SER A O 1
ATOM 1342 N N . ILE A 1 181 ? -1.001 24.844 7.383 1 97.19 181 ILE A N 1
ATOM 1343 C CA . ILE A 1 181 ? 0.179 24.219 6.809 1 97.19 181 ILE A CA 1
ATOM 1344 C C . ILE A 1 181 ? 0.959 25.234 5.977 1 97.19 181 ILE A C 1
ATOM 1346 O O . ILE A 1 181 ? 0.391 25.906 5.109 1 97.19 181 ILE A O 1
ATOM 1350 N N . ARG A 1 182 ? 2.197 25.422 6.309 1 98.5 182 ARG A N 1
ATOM 1351 C CA . ARG A 1 182 ? 3.084 26.281 5.539 1 98.5 182 ARG A CA 1
ATOM 1352 C C . ARG A 1 182 ? 4.207 25.484 4.891 1 98.5 182 ARG A C 1
ATOM 1354 O O . ARG A 1 182 ? 4.785 24.594 5.516 1 98.5 182 ARG A O 1
ATOM 1361 N N . THR A 1 183 ? 4.48 25.734 3.646 1 98.69 183 THR A N 1
ATOM 1362 C CA . THR A 1 183 ? 5.547 25.078 2.895 1 98.69 183 THR A CA 1
ATOM 1363 C C . THR A 1 183 ? 6.602 26.109 2.463 1 98.69 183 THR A C 1
ATOM 1365 O O . THR A 1 183 ? 6.262 27.172 1.959 1 98.69 183 THR A O 1
ATOM 1368 N N . TYR A 1 184 ? 7.805 25.781 2.697 1 98.88 184 TYR A N 1
ATOM 1369 C CA . TYR A 1 184 ? 8.938 26.625 2.33 1 98.88 184 TYR A CA 1
ATOM 1370 C C . TYR A 1 184 ? 9.883 25.891 1.386 1 98.88 184 TYR A C 1
ATOM 1372 O O . TYR A 1 184 ? 10.133 24.688 1.553 1 98.88 184 TYR A O 1
ATOM 1380 N N . VAL A 1 185 ? 10.445 26.578 0.45 1 98.81 185 VAL A N 1
ATOM 1381 C CA . VAL A 1 185 ? 11.523 26.109 -0.42 1 98.81 185 VAL A CA 1
ATOM 1382 C C . VAL A 1 185 ? 12.703 27.078 -0.351 1 98.81 185 VAL A C 1
ATOM 1384 O O . VAL A 1 185 ? 12.547 28.281 -0.604 1 98.81 185 VAL A O 1
ATOM 1387 N N . ASN A 1 186 ? 13.828 26.562 0.047 1 98.62 186 ASN A N 1
ATOM 1388 C CA . ASN A 1 186 ? 15.016 27.391 0.235 1 98.62 186 ASN A CA 1
ATOM 1389 C C . ASN A 1 186 ? 14.734 28.594 1.126 1 98.62 186 ASN A C 1
ATOM 1391 O O . ASN A 1 186 ? 15.195 29.703 0.844 1 98.62 186 ASN A O 1
ATOM 1395 N N . GLY A 1 187 ? 13.867 28.359 2.066 1 98.5 187 GLY A N 1
ATOM 1396 C CA . GLY A 1 187 ? 13.602 29.375 3.066 1 98.5 187 GLY A CA 1
ATOM 1397 C C . GLY A 1 187 ? 12.453 30.297 2.697 1 98.5 187 GLY A C 1
ATOM 1398 O O . GLY A 1 187 ? 11.945 31.031 3.545 1 98.5 187 GLY A O 1
ATOM 1399 N N . ASP A 1 188 ? 11.992 30.344 1.478 1 98.62 188 ASP A N 1
ATOM 1400 C CA . ASP A 1 188 ? 10.883 31.172 1.027 1 98.62 188 ASP A CA 1
ATOM 1401 C C . ASP A 1 188 ? 9.555 30.453 1.192 1 98.62 188 ASP A C 1
ATOM 1403 O O . ASP A 1 188 ? 9.406 29.297 0.764 1 98.62 188 ASP A O 1
ATOM 1407 N N . LYS A 1 189 ? 8.641 31.141 1.796 1 98.56 189 LYS A N 1
ATOM 1408 C CA . LYS A 1 189 ? 7.301 30.562 1.87 1 98.56 189 LYS A CA 1
ATOM 1409 C C . LYS A 1 189 ? 6.645 30.516 0.493 1 98.56 189 LYS A C 1
ATOM 1411 O O . LYS A 1 189 ? 6.426 31.562 -0.131 1 98.56 189 LYS A O 1
ATOM 1416 N N . VAL A 1 190 ? 6.305 29.328 0.092 1 98.25 190 VAL A N 1
ATOM 1417 C CA . VAL A 1 190 ? 5.781 29.188 -1.264 1 98.25 190 VAL A CA 1
ATOM 1418 C C . VAL A 1 190 ? 4.309 28.797 -1.212 1 98.25 190 VAL A C 1
ATOM 1420 O O . VAL A 1 190 ? 3.602 28.875 -2.221 1 98.25 190 VAL A O 1
ATOM 1423 N N . ALA A 1 191 ? 3.816 28.344 -0.068 1 97.19 191 ALA A N 1
ATOM 1424 C CA . ALA A 1 191 ? 2.402 28.016 0.087 1 97.19 191 ALA A CA 1
ATOM 1425 C C . ALA A 1 191 ? 1.979 28.094 1.552 1 97.19 191 ALA A C 1
ATOM 1427 O O . ALA A 1 191 ? 2.777 27.828 2.451 1 97.19 191 ALA A O 1
ATOM 1428 N N . GLU A 1 192 ? 0.762 28.484 1.774 1 95.38 192 GLU A N 1
ATOM 1429 C CA . GLU A 1 192 ? 0.093 28.453 3.072 1 95.38 192 GLU A CA 1
ATOM 1430 C C . GLU A 1 192 ? -1.391 28.125 2.92 1 95.38 192 GLU A C 1
ATOM 1432 O O . GLU A 1 192 ? -2.08 28.734 2.094 1 95.38 192 GLU A O 1
ATOM 1437 N N . ARG A 1 193 ? -1.812 27.125 3.613 1 90.88 193 ARG A N 1
ATOM 1438 C CA . ARG A 1 193 ? -3.232 26.812 3.531 1 90.88 193 ARG A CA 1
ATOM 1439 C C . ARG A 1 193 ? -3.768 26.344 4.883 1 90.88 193 ARG A C 1
ATOM 1441 O O . ARG A 1 193 ? -3.039 25.734 5.672 1 90.88 193 ARG A O 1
ATOM 1448 N N . ARG A 1 194 ? -4.984 26.703 5.051 1 88 194 ARG A N 1
ATOM 1449 C CA . ARG A 1 194 ? -5.723 26.188 6.195 1 88 194 ARG A CA 1
ATOM 1450 C C . ARG A 1 194 ? -6.461 24.906 5.836 1 88 194 ARG A C 1
ATOM 1452 O O . ARG A 1 194 ? -6.676 24.609 4.66 1 88 194 ARG A O 1
ATOM 1459 N N . LEU A 1 195 ? -6.773 24.141 6.848 1 89.06 195 LEU A N 1
ATOM 1460 C CA . LEU A 1 195 ? -7.422 22.859 6.613 1 89.06 195 LEU A CA 1
ATOM 1461 C C . LEU A 1 195 ? -8.938 23 6.656 1 89.06 195 LEU A C 1
ATOM 1463 O O . LEU A 1 195 ? -9.656 22 6.793 1 89.06 195 LEU A O 1
ATOM 1467 N N . ASP A 1 196 ? -9.438 24.188 6.543 1 88.75 196 ASP A N 1
ATOM 1468 C CA . ASP A 1 196 ? -10.883 24.406 6.492 1 88.75 196 ASP A CA 1
ATOM 1469 C C . ASP A 1 196 ? -11.406 24.25 5.07 1 88.75 196 ASP A C 1
ATOM 1471 O O . ASP A 1 196 ? -12.609 24.406 4.828 1 88.75 196 ASP A O 1
ATOM 1475 N N . ASP A 1 197 ? -10.586 23.953 4.113 1 90.06 197 ASP A N 1
ATOM 1476 C CA . ASP A 1 197 ? -10.945 23.781 2.711 1 90.06 197 ASP A CA 1
ATOM 1477 C C . ASP A 1 197 ? -11.141 22.312 2.371 1 90.06 197 ASP A C 1
ATOM 1479 O O . ASP A 1 197 ? -11.18 21.938 1.196 1 90.06 197 ASP A O 1
ATOM 1483 N N . LEU A 1 198 ? -11.273 21.438 3.238 1 94 198 LEU A N 1
ATOM 1484 C CA . LEU A 1 198 ? -11.398 20.016 2.967 1 94 198 LEU A CA 1
ATOM 1485 C C . LEU A 1 198 ? -12.812 19.656 2.506 1 94 198 LEU A C 1
ATOM 1487 O O . LEU A 1 198 ? -13.789 20.172 3.057 1 94 198 LEU A O 1
ATOM 1491 N N . TYR A 1 199 ? -12.914 18.922 1.477 1 95.12 199 TYR A N 1
ATOM 1492 C CA . TYR A 1 199 ? -14.188 18.406 0.995 1 95.12 199 TYR A CA 1
ATOM 1493 C C . TYR A 1 199 ? -14.82 17.453 2.008 1 95.12 199 TYR A C 1
ATOM 1495 O O . TYR A 1 199 ? -16 17.578 2.328 1 95.12 199 TYR A O 1
ATOM 1503 N N . ARG A 1 200 ? -14.094 16.5 2.414 1 96.06 200 ARG A N 1
ATOM 1504 C CA . ARG A 1 200 ? -14.438 15.664 3.555 1 96.06 200 ARG A CA 1
ATOM 1505 C C . ARG A 1 200 ? -13.664 16.078 4.797 1 96.06 200 ARG A C 1
ATOM 1507 O O . ARG A 1 200 ? -12.438 16.203 4.758 1 96.06 200 ARG A O 1
ATOM 1514 N N . SER A 1 201 ? -14.438 16.328 5.848 1 95.5 201 SER A N 1
ATOM 1515 C CA . SER A 1 201 ? -13.773 16.594 7.117 1 95.5 201 SER A CA 1
ATOM 1516 C C . SER A 1 201 ? -12.945 15.383 7.555 1 95.5 201 SER A C 1
ATOM 1518 O O . SER A 1 201 ? -13.117 14.281 7.035 1 95.5 201 SER A O 1
ATOM 1520 N N . PRO A 1 202 ? -12.008 15.641 8.492 1 96.12 202 PRO A N 1
ATOM 1521 C CA . PRO A 1 202 ? -11.227 14.5 8.984 1 96.12 202 PRO A CA 1
ATOM 1522 C C . PRO A 1 202 ? -12.109 13.352 9.461 1 96.12 202 PRO A C 1
ATOM 1524 O O . PRO A 1 202 ? -11.867 12.195 9.102 1 96.12 202 PRO A O 1
ATOM 1527 N N . ALA A 1 203 ? -13.133 13.664 10.242 1 96.75 203 ALA A N 1
ATOM 1528 C CA . ALA A 1 203 ? -14.016 12.633 10.781 1 96.75 203 ALA A CA 1
ATOM 1529 C C . ALA A 1 203 ? -14.758 11.914 9.656 1 96.75 203 ALA A C 1
ATOM 1531 O O . ALA A 1 203 ? -14.852 10.688 9.656 1 96.75 203 ALA A O 1
ATOM 1532 N N . LYS A 1 204 ? -15.281 12.688 8.734 1 97.12 204 LYS A N 1
ATOM 1533 C CA . LYS A 1 204 ? -16.016 12.109 7.617 1 97.12 204 LYS A CA 1
ATOM 1534 C C . LYS A 1 204 ? -15.117 11.227 6.754 1 97.12 204 LYS A C 1
ATOM 1536 O O . LYS A 1 204 ? -15.508 10.141 6.34 1 97.12 204 LYS A O 1
ATOM 1541 N N . LEU A 1 205 ? -13.922 11.703 6.441 1 97.5 205 LEU A N 1
ATOM 1542 C CA . LEU A 1 205 ? -12.969 10.938 5.637 1 97.5 205 LEU A CA 1
ATOM 1543 C C . LEU A 1 205 ? -12.656 9.602 6.289 1 97.5 205 LEU A C 1
ATOM 1545 O O . LEU A 1 205 ? -12.703 8.555 5.633 1 97.5 205 LEU A O 1
ATOM 1549 N N . VAL A 1 206 ? -12.344 9.633 7.594 1 98 206 VAL A N 1
ATOM 1550 C CA . VAL A 1 206 ? -12.008 8.406 8.312 1 98 206 VAL A CA 1
ATOM 1551 C C . VAL A 1 206 ? -13.203 7.449 8.273 1 98 206 VAL A C 1
ATOM 1553 O O . VAL A 1 206 ? -13.039 6.254 8.016 1 98 206 VAL A O 1
ATOM 1556 N N . ALA A 1 207 ? -14.383 7.98 8.508 1 98.31 207 ALA A N 1
ATOM 1557 C CA . ALA A 1 207 ? -15.586 7.148 8.516 1 98.31 207 ALA A CA 1
ATOM 1558 C C . ALA A 1 207 ? -15.789 6.473 7.16 1 98.31 207 ALA A C 1
ATOM 1560 O O . ALA A 1 207 ? -16.031 5.266 7.094 1 98.31 207 ALA A O 1
ATOM 1561 N N . GLU A 1 208 ? -15.672 7.207 6.098 1 97.12 208 GLU A N 1
ATOM 1562 C CA . GLU A 1 208 ? -15.93 6.672 4.766 1 97.12 208 GLU A CA 1
ATOM 1563 C C . GLU A 1 208 ? -14.836 5.695 4.34 1 97.12 208 GLU A C 1
ATOM 1565 O O . GLU A 1 208 ? -15.125 4.676 3.707 1 97.12 208 GLU A O 1
ATOM 1570 N N . VAL A 1 209 ? -13.594 5.977 4.648 1 97.5 209 VAL A N 1
ATOM 1571 C CA . VAL A 1 209 ? -12.492 5.082 4.312 1 97.5 209 VAL A CA 1
ATOM 1572 C C . VAL A 1 209 ? -12.641 3.77 5.078 1 97.5 209 VAL A C 1
ATOM 1574 O O . VAL A 1 209 ? -12.523 2.688 4.5 1 97.5 209 VAL A O 1
ATOM 1577 N N . THR A 1 210 ? -12.969 3.84 6.344 1 97.44 210 THR A N 1
ATOM 1578 C CA . THR A 1 210 ? -12.992 2.652 7.191 1 97.44 210 THR A CA 1
ATOM 1579 C C . THR A 1 210 ? -14.273 1.851 6.961 1 97.44 210 THR A C 1
ATOM 1581 O O . THR A 1 210 ? -14.422 0.75 7.492 1 97.44 210 THR A O 1
ATOM 1584 N N . ASP A 1 211 ? -15.148 2.41 6.172 1 95.38 211 ASP A N 1
ATOM 1585 C CA . ASP A 1 211 ? -16.344 1.654 5.805 1 95.38 211 ASP A CA 1
ATOM 1586 C C . ASP A 1 211 ? -15.977 0.417 4.988 1 95.38 211 ASP A C 1
ATOM 1588 O O . ASP A 1 211 ? -16.672 -0.6 5.047 1 95.38 211 ASP A O 1
ATOM 1592 N N . PHE A 1 212 ? -14.859 0.484 4.238 1 93.12 212 PHE A N 1
ATOM 1593 C CA . PHE A 1 212 ? -14.539 -0.651 3.381 1 93.12 212 PHE A CA 1
ATOM 1594 C C . PHE A 1 212 ? -13.156 -1.204 3.703 1 93.12 212 PHE A C 1
ATOM 1596 O O . PHE A 1 212 ? -12.805 -2.299 3.26 1 93.12 212 PHE A O 1
ATOM 1603 N N . MET A 1 213 ? -12.398 -0.521 4.453 1 96.12 213 MET A N 1
ATOM 1604 C CA . MET A 1 213 ? -11.055 -1.004 4.734 1 96.12 213 MET A CA 1
ATOM 1605 C C . MET A 1 213 ? -10.641 -0.667 6.164 1 96.12 213 MET A C 1
ATOM 1607 O O . MET A 1 213 ? -10.773 0.478 6.602 1 96.12 213 MET A O 1
ATOM 1611 N N . ALA A 1 214 ? -10.164 -1.603 6.848 1 97.19 214 ALA A N 1
ATOM 1612 C CA . ALA A 1 214 ? -9.664 -1.391 8.203 1 97.19 214 ALA A CA 1
ATOM 1613 C C . ALA A 1 214 ? -8.289 -0.732 8.18 1 97.19 214 ALA A C 1
ATOM 1615 O O . ALA A 1 214 ? -7.445 -1.063 7.34 1 97.19 214 ALA A O 1
ATOM 1616 N N . LEU A 1 215 ? -8.078 0.161 9.07 1 97.81 215 LEU A N 1
ATOM 1617 C CA . LEU A 1 215 ? -6.77 0.754 9.312 1 97.81 215 LEU A CA 1
ATOM 1618 C C . LEU A 1 215 ? -6.176 0.232 10.617 1 97.81 215 LEU A C 1
ATOM 1620 O O . LEU A 1 215 ? -6.887 0.077 11.609 1 97.81 215 LEU A O 1
ATOM 1624 N N . SER A 1 216 ? -4.938 -0.033 10.633 1 96.62 216 SER A N 1
ATOM 1625 C CA . SER A 1 216 ? -4.289 -0.646 11.789 1 96.62 216 SER A CA 1
ATOM 1626 C C . SER A 1 216 ? -3.557 0.396 12.625 1 96.62 216 SER A C 1
ATOM 1628 O O . SER A 1 216 ? -3.324 1.517 12.172 1 96.62 216 SER A O 1
ATOM 1630 N N . ALA A 1 217 ? -3.24 -0.048 13.859 1 96.31 217 ALA A N 1
ATOM 1631 C CA . ALA A 1 217 ? -2.348 0.782 14.664 1 96.31 217 ALA A CA 1
ATOM 1632 C C . ALA A 1 217 ? -1.044 1.065 13.93 1 96.31 217 ALA A C 1
ATOM 1634 O O . ALA A 1 217 ? -0.436 0.155 13.359 1 96.31 217 ALA A O 1
ATOM 1635 N N . GLY A 1 218 ? -0.69 2.381 13.875 1 96.12 218 GLY A N 1
ATOM 1636 C CA . GLY A 1 218 ? 0.541 2.771 13.203 1 96.12 218 GLY A CA 1
ATOM 1637 C C . GLY A 1 218 ? 0.314 3.301 11.805 1 96.12 218 GLY A C 1
ATOM 1638 O O . GLY A 1 218 ? 1.197 3.938 11.227 1 96.12 218 GLY A O 1
ATOM 1639 N N . ASP A 1 219 ? -0.858 2.961 11.234 1 98 219 ASP A N 1
ATOM 1640 C CA . ASP A 1 219 ? -1.184 3.496 9.922 1 98 219 ASP A CA 1
ATOM 1641 C C . ASP A 1 219 ? -1.412 5.004 9.977 1 98 219 ASP A C 1
ATOM 1643 O O . ASP A 1 219 ? -1.663 5.559 11.055 1 98 219 ASP A O 1
ATOM 1647 N N . VAL A 1 220 ? -1.232 5.656 8.836 1 98.81 220 VAL A N 1
ATOM 1648 C CA . VAL A 1 220 ? -1.442 7.094 8.695 1 98.81 220 VAL A CA 1
ATOM 1649 C C . VAL A 1 220 ? -2.406 7.367 7.543 1 98.81 220 VAL A C 1
ATOM 1651 O O . VAL A 1 220 ? -2.25 6.816 6.449 1 98.81 220 VAL A O 1
ATOM 1654 N N . LEU A 1 221 ? -3.422 8.086 7.777 1 98.62 221 LEU A N 1
ATOM 1655 C CA . LEU A 1 221 ? -4.277 8.656 6.738 1 98.62 221 LEU A CA 1
ATOM 1656 C C . LEU A 1 221 ? -4.078 10.164 6.633 1 98.62 221 LEU A C 1
ATOM 1658 O O . LEU A 1 221 ? -4.324 10.891 7.594 1 98.62 221 LEU A O 1
ATOM 1662 N N . THR A 1 222 ? -3.584 10.602 5.5 1 98.44 222 THR A N 1
ATOM 1663 C CA . THR A 1 222 ? -3.428 12.039 5.301 1 98.44 222 THR A CA 1
ATOM 1664 C C . THR A 1 222 ? -4.758 12.68 4.922 1 98.44 222 THR A C 1
ATOM 1666 O O . THR A 1 222 ? -5.73 11.977 4.621 1 98.44 222 THR A O 1
ATOM 1669 N N . LEU A 1 223 ? -4.785 13.984 4.934 1 97.06 223 LEU A N 1
ATOM 1670 C CA . LEU A 1 223 ? -6.023 14.688 4.625 1 97.06 223 LEU A CA 1
ATOM 1671 C C . LEU A 1 223 ? -6.02 15.195 3.186 1 97.06 223 LEU A C 1
ATOM 1673 O O . LEU A 1 223 ? -7.004 15.766 2.721 1 97.06 223 LEU A O 1
ATOM 1677 N N . GLY A 1 224 ? -4.906 14.945 2.518 1 95.12 224 GLY A N 1
ATOM 1678 C CA . GLY A 1 224 ? -4.816 15.344 1.123 1 95.12 224 GLY A CA 1
ATOM 1679 C C . GLY A 1 224 ? -4.203 16.719 0.938 1 95.12 224 GLY A C 1
ATOM 1680 O O . GLY A 1 224 ? -3.729 17.328 1.898 1 95.12 224 GLY A O 1
ATOM 1681 N N . TYR A 1 225 ? -4.102 17.141 -0.273 1 94.56 225 TYR A N 1
ATOM 1682 C CA . TYR A 1 225 ? -3.588 18.438 -0.708 1 94.56 225 TYR A CA 1
ATOM 1683 C C . TYR A 1 225 ? -4.188 18.844 -2.049 1 94.56 225 TYR A C 1
ATOM 1685 O O . TYR A 1 225 ? -4.773 18 -2.748 1 94.56 225 TYR A O 1
ATOM 1693 N N . PRO A 1 226 ? -4.148 20.109 -2.34 1 92.25 226 PRO A N 1
ATOM 1694 C CA . PRO A 1 226 ? -4.742 20.562 -3.6 1 92.25 226 PRO A CA 1
ATOM 1695 C C . PRO A 1 226 ? -3.98 20.062 -4.824 1 92.25 226 PRO A C 1
ATOM 1697 O O . PRO A 1 226 ? -3.057 20.719 -5.301 1 92.25 226 PRO A O 1
ATOM 1700 N N . VAL A 1 227 ? -4.438 18.984 -5.355 1 84.12 227 VAL A N 1
ATOM 1701 C CA . VAL A 1 227 ? -3.791 18.328 -6.488 1 84.12 227 VAL A CA 1
ATOM 1702 C C . VAL A 1 227 ? -3.676 19.312 -7.652 1 84.12 227 VAL A C 1
ATOM 1704 O O . VAL A 1 227 ? -4.641 20.016 -7.984 1 84.12 227 VAL A O 1
ATOM 1707 N N . GLY A 1 228 ? -2.484 19.391 -8.258 1 82.88 228 GLY A N 1
ATOM 1708 C CA . GLY A 1 228 ? -2.242 20.234 -9.43 1 82.88 228 GLY A CA 1
ATOM 1709 C C . GLY A 1 228 ? -2.004 21.688 -9.078 1 82.88 228 GLY A C 1
ATOM 1710 O O . GLY A 1 228 ? -1.743 22.516 -9.961 1 82.88 228 GLY A O 1
ATOM 1711 N N . ALA A 1 229 ? -2.137 22.062 -7.875 1 89.38 229 ALA A N 1
ATOM 1712 C CA . ALA A 1 229 ? -1.939 23.438 -7.438 1 89.38 229 ALA A CA 1
ATOM 1713 C C . ALA A 1 229 ? -1.018 23.516 -6.223 1 89.38 229 ALA A C 1
ATOM 1715 O O . ALA A 1 229 ? -1.321 24.188 -5.242 1 89.38 229 ALA A O 1
ATOM 1716 N N . VAL A 1 230 ? 0.012 22.719 -6.254 1 93.88 230 VAL A N 1
ATOM 1717 C CA . VAL A 1 230 ? 0.972 22.734 -5.152 1 93.88 230 VAL A CA 1
ATOM 1718 C C . VAL A 1 230 ? 2.34 23.172 -5.672 1 93.88 230 VAL A C 1
ATOM 1720 O O . VAL A 1 230 ? 2.627 23.047 -6.863 1 93.88 230 VAL A O 1
ATOM 1723 N N . PRO A 1 231 ? 3.148 23.75 -4.793 1 97.38 231 PRO A N 1
ATOM 1724 C CA . PRO A 1 231 ? 4.488 24.141 -5.23 1 97.38 231 PRO A CA 1
ATOM 1725 C C . PRO A 1 231 ? 5.344 22.953 -5.652 1 97.38 231 PRO A C 1
ATOM 1727 O O . PRO A 1 231 ? 4.953 21.797 -5.434 1 97.38 231 PRO A O 1
ATOM 1730 N N . THR A 1 232 ? 6.426 23.297 -6.332 1 97.69 232 THR A N 1
ATOM 1731 C CA . THR A 1 232 ? 7.387 22.281 -6.75 1 97.69 232 THR A CA 1
ATOM 1732 C C . THR A 1 232 ? 8.781 22.594 -6.207 1 97.69 232 THR A C 1
ATOM 1734 O O . THR A 1 232 ? 9.031 23.719 -5.742 1 97.69 232 THR A O 1
ATOM 1737 N N . ALA A 1 233 ? 9.562 21.625 -6.184 1 97.88 233 ALA A N 1
ATOM 1738 C CA . ALA A 1 233 ? 10.977 21.75 -5.855 1 97.88 233 ALA A CA 1
ATOM 1739 C C . ALA A 1 233 ? 11.836 20.906 -6.805 1 97.88 233 ALA A C 1
ATOM 1741 O O . ALA A 1 233 ? 11.359 19.922 -7.375 1 97.88 233 ALA A O 1
ATOM 1742 N N . GLY A 1 234 ? 13.039 21.391 -7.043 1 96.62 234 GLY A N 1
ATOM 1743 C CA . GLY A 1 234 ? 13.977 20.688 -7.902 1 96.62 234 GLY A CA 1
ATOM 1744 C C . GLY A 1 234 ? 15.258 20.297 -7.195 1 96.62 234 GLY A C 1
ATOM 1745 O O . GLY A 1 234 ? 15.398 20.516 -5.988 1 96.62 234 GLY A O 1
ATOM 1746 N N . ARG A 1 235 ? 16.125 19.656 -8.016 1 96 235 ARG A N 1
ATOM 1747 C CA . ARG A 1 235 ? 17.406 19.188 -7.5 1 96 235 ARG A CA 1
ATOM 1748 C C . ARG A 1 235 ? 18.172 20.328 -6.828 1 96 235 ARG A C 1
ATOM 1750 O O . ARG A 1 235 ? 18.25 21.438 -7.375 1 96 235 ARG A O 1
ATOM 1757 N N . GLY A 1 236 ? 18.641 20.047 -5.578 1 96.5 236 GLY A N 1
ATOM 1758 C CA . GLY A 1 236 ? 19.406 21.031 -4.828 1 96.5 236 GLY A CA 1
ATOM 1759 C C . GLY A 1 236 ? 18.562 21.844 -3.875 1 96.5 236 GLY A C 1
ATOM 1760 O O . GLY A 1 236 ? 19.094 22.516 -2.982 1 96.5 236 GLY A O 1
ATOM 1761 N N . ASP A 1 237 ? 17.266 21.812 -4.031 1 98.19 237 ASP A N 1
ATOM 1762 C CA . ASP A 1 237 ? 16.375 22.594 -3.188 1 98.19 237 ASP A CA 1
ATOM 1763 C C . ASP A 1 237 ? 16.219 21.969 -1.803 1 98.19 237 ASP A C 1
ATOM 1765 O O . ASP A 1 237 ? 16.312 20.75 -1.657 1 98.19 237 ASP A O 1
ATOM 1769 N N . THR A 1 238 ? 16.047 22.797 -0.798 1 98.62 238 THR A N 1
ATOM 1770 C CA . THR A 1 238 ? 15.602 22.375 0.525 1 98.62 238 THR A CA 1
ATOM 1771 C C . THR A 1 238 ? 14.117 22.672 0.721 1 98.62 238 THR A C 1
ATOM 1773 O O . THR A 1 238 ? 13.625 23.703 0.272 1 98.62 238 THR A O 1
ATOM 1776 N N . VAL A 1 239 ? 13.43 21.75 1.355 1 98.88 239 VAL A N 1
ATOM 1777 C CA . VAL A 1 239 ? 11.992 21.891 1.567 1 98.88 239 VAL A CA 1
ATOM 1778 C C . VAL A 1 239 ? 11.68 21.797 3.059 1 98.88 239 VAL A C 1
ATOM 1780 O O . VAL A 1 239 ? 12.234 20.953 3.764 1 98.88 239 VAL A O 1
ATOM 1783 N N . ARG A 1 240 ? 10.836 22.688 3.555 1 98.88 240 ARG A N 1
ATOM 1784 C CA . ARG A 1 240 ? 10.344 22.672 4.926 1 98.88 240 ARG A CA 1
ATOM 1785 C C . ARG A 1 240 ? 8.82 22.781 4.957 1 98.88 240 ARG A C 1
ATOM 1787 O O . ARG A 1 240 ? 8.227 23.578 4.219 1 98.88 240 ARG A O 1
ATOM 1794 N N . VAL A 1 241 ? 8.164 21.953 5.699 1 98.88 241 VAL A N 1
ATOM 1795 C CA . VAL A 1 241 ? 6.727 22.031 5.961 1 98.88 241 VAL A CA 1
ATOM 1796 C C . VAL A 1 241 ? 6.492 22.266 7.453 1 98.88 241 VAL A C 1
ATOM 1798 O O . VAL A 1 241 ? 7.047 21.547 8.297 1 98.88 241 VAL A O 1
ATOM 1801 N N . GLU A 1 242 ? 5.695 23.219 7.738 1 98.69 242 GLU A N 1
ATOM 1802 C CA . GLU A 1 242 ? 5.34 23.531 9.117 1 98.69 242 GLU A CA 1
ATOM 1803 C C . GLU A 1 242 ? 3.838 23.406 9.344 1 98.69 242 GLU A C 1
ATOM 1805 O O . GLU A 1 242 ? 3.043 23.812 8.5 1 98.69 242 GLU A O 1
ATOM 1810 N N . ILE A 1 243 ? 3.496 22.797 10.375 1 97.44 243 ILE A N 1
ATOM 1811 C CA . ILE A 1 243 ? 2.115 22.812 10.844 1 97.44 243 ILE A CA 1
ATOM 1812 C C . ILE A 1 243 ? 2.066 23.281 12.289 1 97.44 243 ILE A C 1
ATOM 1814 O O . ILE A 1 243 ? 2.818 22.797 13.141 1 97.44 243 ILE A O 1
ATOM 1818 N N . ASP A 1 244 ? 1.118 24.203 12.555 1 91.25 244 ASP A N 1
ATOM 1819 C CA . ASP A 1 244 ? 0.954 24.75 13.898 1 91.25 244 ASP A CA 1
ATOM 1820 C C . ASP A 1 244 ? 0.712 23.641 14.914 1 91.25 244 ASP A C 1
ATOM 1822 O O . ASP A 1 244 ? -0.129 22.766 14.695 1 91.25 244 ASP A O 1
ATOM 1826 N N . GLY A 1 245 ? 1.505 23.703 16 1 92.12 245 GLY A N 1
ATOM 1827 C CA . GLY A 1 245 ? 1.281 22.75 17.078 1 92.12 245 GLY A CA 1
ATOM 1828 C C . GLY A 1 245 ? 2.023 21.438 16.859 1 92.12 245 GLY A C 1
ATOM 1829 O O . GLY A 1 245 ? 2.141 20.625 17.797 1 92.12 245 GLY A O 1
ATOM 1830 N N . ILE A 1 246 ? 2.574 21.188 15.734 1 96.06 246 ILE A N 1
ATOM 1831 C CA . ILE A 1 246 ? 3.285 19.938 15.484 1 96.06 246 ILE A CA 1
ATOM 1832 C C . ILE A 1 246 ? 4.781 20.219 15.336 1 96.06 246 ILE A C 1
ATOM 1834 O O . ILE A 1 246 ? 5.594 19.656 16.062 1 96.06 246 ILE A O 1
ATOM 1838 N N . GLY A 1 247 ? 5.109 21.109 14.484 1 96.44 247 GLY A N 1
ATOM 1839 C CA . GLY A 1 247 ? 6.512 21.406 14.25 1 96.44 247 GLY A CA 1
ATOM 1840 C C . GLY A 1 247 ? 6.855 21.562 12.781 1 96.44 247 GLY A C 1
ATOM 1841 O O . GLY A 1 247 ? 6.051 22.078 12 1 96.44 247 GLY A O 1
ATOM 1842 N N . ALA A 1 248 ? 8.117 21.219 12.555 1 98.31 248 ALA A N 1
ATOM 1843 C CA . ALA A 1 248 ? 8.617 21.391 11.188 1 98.31 248 ALA A CA 1
ATOM 1844 C C . ALA A 1 248 ? 9.258 20.109 10.68 1 98.31 248 ALA A C 1
ATOM 1846 O O . ALA A 1 248 ? 9.977 19.438 11.414 1 98.31 248 ALA A O 1
ATOM 1847 N N . LEU A 1 249 ? 8.984 19.766 9.484 1 98.81 249 LEU A N 1
ATOM 1848 C CA . LEU A 1 249 ? 9.594 18.656 8.75 1 98.81 249 LEU A CA 1
ATOM 1849 C C . LEU A 1 249 ? 10.484 19.172 7.625 1 98.81 249 LEU A C 1
ATOM 1851 O O . LEU A 1 249 ? 10.031 19.953 6.777 1 98.81 249 LEU A O 1
ATOM 1855 N N . ASP A 1 250 ? 11.711 18.75 7.629 1 98.75 250 ASP A N 1
ATOM 1856 C CA . ASP A 1 250 ? 12.688 19.203 6.641 1 98.75 250 ASP A CA 1
ATOM 1857 C C . ASP A 1 250 ? 13.164 18.047 5.773 1 98.75 250 ASP A C 1
ATOM 1859 O O . ASP A 1 250 ? 13.281 16.906 6.25 1 98.75 250 ASP A O 1
ATOM 1863 N N . CYS A 1 251 ? 13.43 18.328 4.5 1 98.44 251 CYS A N 1
ATOM 1864 C CA . CYS A 1 251 ? 14.164 17.406 3.635 1 98.44 251 CYS A CA 1
ATOM 1865 C C . CYS A 1 251 ? 14.906 18.156 2.539 1 98.44 251 CYS A C 1
ATOM 1867 O O . CYS A 1 251 ? 14.688 19.359 2.352 1 98.44 251 CYS A O 1
ATOM 1869 N N . THR A 1 252 ? 15.797 17.5 1.917 1 98.19 252 THR A N 1
ATOM 1870 C CA . THR A 1 252 ? 16.578 18.047 0.815 1 98.19 252 THR A CA 1
ATOM 1871 C C . THR A 1 252 ? 16.406 17.203 -0.442 1 98.19 252 THR A C 1
ATOM 1873 O O . THR A 1 252 ? 16.406 15.969 -0.368 1 98.19 252 THR A O 1
ATOM 1876 N N . ILE A 1 253 ? 16.234 17.828 -1.541 1 97.69 253 ILE A N 1
ATOM 1877 C CA . ILE A 1 253 ? 16.281 17.141 -2.824 1 97.69 253 ILE A CA 1
ATOM 1878 C C . ILE A 1 253 ? 17.734 17.062 -3.309 1 97.69 253 ILE A C 1
ATOM 1880 O O . ILE A 1 253 ? 18.375 18.094 -3.535 1 97.69 253 ILE A O 1
ATOM 1884 N N . ALA A 1 254 ? 18.203 15.914 -3.453 1 96.06 254 ALA A N 1
ATOM 1885 C CA . ALA A 1 254 ? 19.609 15.695 -3.781 1 96.06 254 ALA A CA 1
ATOM 1886 C C . ALA A 1 254 ? 19.969 16.375 -5.094 1 96.06 254 ALA A C 1
ATOM 1888 O O . ALA A 1 254 ? 19.188 16.375 -6.043 1 96.06 254 ALA A O 1
ATOM 1889 N N . GLU A 1 255 ? 21.234 16.844 -5.137 1 88.44 255 GLU A N 1
ATOM 1890 C CA . GLU A 1 255 ? 21.797 17.344 -6.391 1 88.44 255 GLU A CA 1
ATOM 1891 C C . GLU A 1 255 ? 22.172 16.203 -7.32 1 88.44 255 GLU A C 1
ATOM 1893 O O . GLU A 1 255 ? 22.391 15.07 -6.867 1 88.44 255 GLU A O 1
ATOM 1898 N N . GLU A 1 256 ? 21.922 16.203 -8.625 1 72.5 256 GLU A N 1
ATOM 1899 C CA . GLU A 1 256 ? 22.391 15.164 -9.531 1 72.5 256 GLU A CA 1
ATOM 1900 C C . GLU A 1 256 ? 23.828 14.773 -9.203 1 72.5 256 GLU A C 1
ATOM 1902 O O . GLU A 1 256 ? 24.625 15.602 -8.758 1 72.5 256 GLU A O 1
ATOM 1907 N N . SER A 1 257 ? 24.125 13.656 -8.719 1 55.81 257 SER A N 1
ATOM 1908 C CA . SER A 1 257 ? 25.547 13.328 -8.609 1 55.81 257 SER A CA 1
ATOM 1909 C C . SER A 1 257 ? 26.312 13.789 -9.836 1 55.81 257 SER A C 1
ATOM 1911 O O . SER A 1 257 ? 25.875 13.594 -10.969 1 55.81 257 SER A O 1
ATOM 1913 N N . ALA A 1 258 ? 27.203 14.859 -9.734 1 40.44 258 ALA A N 1
ATOM 1914 C CA . ALA A 1 258 ? 28.141 15.172 -10.82 1 40.44 258 ALA A CA 1
ATOM 1915 C C . ALA A 1 258 ? 28.812 13.906 -11.336 1 40.44 258 ALA A C 1
ATOM 1917 O O . ALA A 1 258 ? 29.047 12.961 -10.578 1 40.44 258 ALA A O 1
ATOM 1918 N N . MET B 1 1 ? 11.445 -26.406 1.909 1 95.12 1 MET B N 1
ATOM 1919 C CA . MET B 1 1 ? 10.75 -26.234 3.184 1 95.12 1 MET B CA 1
ATOM 1920 C C . MET B 1 1 ? 9.594 -25.25 3.045 1 95.12 1 MET B C 1
ATOM 1922 O O . MET B 1 1 ? 9.648 -24.328 2.223 1 95.12 1 MET B O 1
ATOM 1926 N N . ARG B 1 2 ? 8.562 -25.516 3.83 1 97.75 2 ARG B N 1
ATOM 1927 C CA . ARG B 1 2 ? 7.383 -24.656 3.889 1 97.75 2 ARG B CA 1
ATOM 1928 C C . ARG B 1 2 ? 7.328 -23.875 5.199 1 97.75 2 ARG B C 1
ATOM 1930 O O . ARG B 1 2 ? 7.531 -24.453 6.273 1 97.75 2 ARG B O 1
ATOM 1937 N N . HIS B 1 3 ? 7.141 -22.594 5.105 1 98.12 3 HIS B N 1
ATOM 1938 C CA . HIS B 1 3 ? 7.051 -21.734 6.281 1 98.12 3 HIS B CA 1
ATOM 1939 C C . HIS B 1 3 ? 5.656 -21.125 6.414 1 98.12 3 HIS B C 1
ATOM 1941 O O . HIS B 1 3 ? 5.141 -20.531 5.465 1 98.12 3 HIS B O 1
ATOM 1947 N N . ALA B 1 4 ? 5.062 -21.297 7.551 1 98.56 4 ALA B N 1
ATOM 1948 C CA . ALA B 1 4 ? 3.73 -20.75 7.797 1 98.56 4 ALA B CA 1
ATOM 1949 C C . ALA B 1 4 ? 3.711 -19.906 9.07 1 98.56 4 ALA B C 1
ATOM 1951 O O . ALA B 1 4 ? 4.672 -19.922 9.844 1 98.56 4 ALA B O 1
ATOM 1952 N N . ARG B 1 5 ? 2.738 -19.094 9.188 1 98.5 5 ARG B N 1
ATOM 1953 C CA . ARG B 1 5 ? 2.348 -18.391 10.414 1 98.5 5 ARG B CA 1
ATOM 1954 C C . ARG B 1 5 ? 1.004 -18.906 10.922 1 98.5 5 ARG B C 1
ATOM 1956 O O . ARG B 1 5 ? 0.02 -18.922 10.188 1 98.5 5 ARG B O 1
ATOM 1963 N N . ILE B 1 6 ? 1.032 -19.297 12.195 1 98.56 6 ILE B N 1
ATOM 1964 C CA . ILE B 1 6 ? -0.149 -20 12.703 1 98.56 6 ILE B CA 1
ATOM 1965 C C . ILE B 1 6 ? -0.688 -19.266 13.93 1 98.56 6 ILE B C 1
ATOM 1967 O O . ILE B 1 6 ? 0.073 -18.906 14.828 1 98.56 6 ILE B O 1
ATOM 1971 N N . ASN B 1 7 ? -1.956 -18.953 13.867 1 97.69 7 ASN B N 1
ATOM 1972 C CA . ASN B 1 7 ? -2.672 -18.484 15.047 1 97.69 7 ASN B CA 1
ATOM 1973 C C . ASN B 1 7 ? -3.047 -19.641 15.969 1 97.69 7 ASN B C 1
ATOM 1975 O O . ASN B 1 7 ? -3.918 -20.453 15.641 1 97.69 7 ASN B O 1
ATOM 1979 N N . PHE B 1 8 ? -2.445 -19.719 17.094 1 96.5 8 PHE B N 1
ATOM 1980 C CA . PHE B 1 8 ? -2.807 -20.719 18.109 1 96.5 8 PHE B CA 1
ATOM 1981 C C . PHE B 1 8 ? -3.725 -20.109 19.156 1 96.5 8 PHE B C 1
ATOM 1983 O O . PHE B 1 8 ? -3.635 -18.922 19.453 1 96.5 8 PHE B O 1
ATOM 1990 N N . PRO B 1 9 ? -4.59 -20.938 19.719 1 93.5 9 PRO B N 1
ATOM 1991 C CA . PRO B 1 9 ? -5.41 -20.422 20.828 1 93.5 9 PRO B CA 1
ATOM 1992 C C . PRO B 1 9 ? -4.578 -19.812 21.953 1 93.5 9 PRO B C 1
ATOM 1994 O O . PRO B 1 9 ? -3.57 -20.406 22.359 1 93.5 9 PRO B O 1
ATOM 1997 N N . GLY B 1 10 ? -4.941 -18.578 22.344 1 91.5 10 GLY B N 1
ATOM 1998 C CA . GLY B 1 10 ? -4.309 -17.953 23.484 1 91.5 10 GLY B CA 1
ATOM 1999 C C . GLY B 1 10 ? -3.121 -17.094 23.125 1 91.5 10 GLY B C 1
ATOM 2000 O O . GLY B 1 10 ? -2.525 -16.438 23.984 1 91.5 10 GLY B O 1
ATOM 2001 N N . THR B 1 11 ? -2.732 -17.156 21.891 1 89.94 11 THR B N 1
ATOM 2002 C CA . THR B 1 11 ? -1.606 -16.328 21.484 1 89.94 11 THR B CA 1
ATOM 2003 C C . THR B 1 11 ? -2.092 -14.992 20.938 1 89.94 11 THR B C 1
ATOM 2005 O O . THR B 1 11 ? -3.164 -14.914 20.328 1 89.94 11 THR B O 1
ATOM 2008 N N . ALA B 1 12 ? -1.312 -13.906 21.141 1 90.31 12 ALA B N 1
ATOM 2009 C CA . ALA B 1 12 ? -1.654 -12.555 20.703 1 90.31 12 ALA B CA 1
ATOM 2010 C C . ALA B 1 12 ? -1.227 -12.32 19.266 1 90.31 12 ALA B C 1
ATOM 2012 O O . ALA B 1 12 ? -1.708 -11.398 18.609 1 90.31 12 ALA B O 1
ATOM 2013 N N . ALA B 1 13 ? -0.325 -13.156 18.844 1 94.06 13 ALA B N 1
ATOM 2014 C CA . ALA B 1 13 ? 0.21 -13.039 17.484 1 94.06 13 ALA B CA 1
ATOM 2015 C C . ALA B 1 13 ? 0.511 -14.414 16.891 1 94.06 13 ALA B C 1
ATOM 2017 O O . ALA B 1 13 ? 0.721 -15.383 17.625 1 94.06 13 ALA B O 1
ATOM 2018 N N . PRO B 1 14 ? 0.444 -14.508 15.562 1 97.5 14 PRO B N 1
ATOM 2019 C CA . PRO B 1 14 ? 0.783 -15.797 14.945 1 97.5 14 PRO B CA 1
ATOM 2020 C C . PRO B 1 14 ? 2.219 -16.234 15.242 1 97.5 14 PRO B C 1
ATOM 2022 O O . PRO B 1 14 ? 3.096 -15.383 15.438 1 97.5 14 PRO B O 1
ATOM 2025 N N . ILE B 1 15 ? 2.424 -17.516 15.234 1 97.25 15 ILE B N 1
ATOM 2026 C CA . ILE B 1 15 ? 3.748 -18.109 15.414 1 97.25 15 ILE B CA 1
ATOM 2027 C C . ILE B 1 15 ? 4.258 -18.641 14.086 1 97.25 15 ILE B C 1
ATOM 2029 O O . ILE B 1 15 ? 3.561 -19.406 13.406 1 97.25 15 ILE B O 1
ATOM 2033 N N . SER B 1 16 ? 5.473 -18.219 13.742 1 97.25 16 SER B N 1
ATOM 2034 C CA . SER B 1 16 ? 6.078 -18.656 12.492 1 97.25 16 SER B CA 1
ATOM 2035 C C . SER B 1 16 ? 6.902 -19.922 12.68 1 97.25 16 SER B C 1
ATOM 2037 O O . SER B 1 16 ? 7.551 -20.094 13.719 1 97.25 16 SER B O 1
ATOM 2039 N N . GLY B 1 17 ? 6.945 -20.766 11.68 1 97.44 17 GLY B N 1
ATOM 2040 C CA . GLY B 1 17 ? 7.758 -21.969 11.703 1 97.44 17 GLY B CA 1
ATOM 2041 C C . GLY B 1 17 ? 7.641 -22.812 10.445 1 97.44 17 GLY B C 1
ATOM 2042 O O . GLY B 1 17 ? 6.867 -22.469 9.547 1 97.44 17 GLY B O 1
ATOM 2043 N N . ALA B 1 18 ? 8.398 -23.844 10.398 1 97.69 18 ALA B N 1
ATOM 2044 C CA . ALA B 1 18 ? 8.32 -24.797 9.297 1 97.69 18 ALA B CA 1
ATOM 2045 C C . ALA B 1 18 ? 7.102 -25.703 9.438 1 97.69 18 ALA B C 1
ATOM 2047 O O . ALA B 1 18 ? 6.734 -26.078 10.547 1 97.69 18 ALA B O 1
ATOM 2048 N N . VAL B 1 19 ? 6.539 -25.953 8.359 1 98 19 VAL B N 1
ATOM 2049 C CA . VAL B 1 19 ? 5.375 -26.828 8.344 1 98 19 VAL B CA 1
ATOM 2050 C C . VAL B 1 19 ? 5.809 -28.266 8.078 1 98 19 VAL B C 1
ATOM 2052 O O . VAL B 1 19 ? 6.684 -28.516 7.242 1 98 19 VAL B O 1
ATOM 2055 N N . THR B 1 20 ? 5.188 -29.203 8.75 1 96.88 20 THR B N 1
ATOM 2056 C CA . THR B 1 20 ? 5.473 -30.609 8.508 1 96.88 20 THR B CA 1
ATOM 2057 C C . THR B 1 20 ? 5.105 -31 7.086 1 96.88 20 THR B C 1
ATOM 2059 O O . THR B 1 20 ? 4.289 -30.344 6.441 1 96.88 20 THR B O 1
ATOM 2062 N N . PRO B 1 21 ? 5.668 -32.062 6.613 1 93.12 21 PRO B N 1
ATOM 2063 C CA . PRO B 1 21 ? 5.449 -32.469 5.223 1 93.12 21 PRO B CA 1
ATOM 2064 C C . PRO B 1 21 ? 3.973 -32.719 4.902 1 93.12 21 PRO B C 1
ATOM 2066 O O . PRO B 1 21 ? 3.531 -32.438 3.781 1 93.12 21 PRO B O 1
ATOM 2069 N N . ASP B 1 22 ? 3.205 -33.125 5.84 1 93.69 22 ASP B N 1
ATOM 2070 C CA . ASP B 1 22 ? 1.799 -33.438 5.582 1 93.69 22 ASP B CA 1
ATOM 2071 C C . ASP B 1 22 ? 0.944 -32.156 5.695 1 93.69 22 ASP B C 1
ATOM 2073 O O . ASP B 1 22 ? -0.266 -32.219 5.461 1 93.69 22 ASP B O 1
ATOM 2077 N N . GLY B 1 23 ? 1.548 -31.031 6.098 1 94.88 23 GLY B N 1
ATOM 2078 C CA . GLY B 1 23 ? 0.867 -29.75 6.125 1 94.88 23 GLY B CA 1
ATOM 2079 C C . GLY B 1 23 ? -0.005 -29.562 7.352 1 94.88 23 GLY B C 1
ATOM 2080 O O . GLY B 1 23 ? -0.785 -28.609 7.426 1 94.88 23 GLY B O 1
ATOM 2081 N N . THR B 1 24 ? 0.16 -30.406 8.438 1 96.12 24 THR B N 1
ATOM 2082 C CA . THR B 1 24 ? -0.81 -30.391 9.523 1 96.12 24 THR B CA 1
ATOM 2083 C C . THR B 1 24 ? -0.156 -29.922 10.82 1 96.12 24 THR B C 1
ATOM 2085 O O . THR B 1 24 ? -0.842 -29.672 11.812 1 96.12 24 THR B O 1
ATOM 2088 N N . GLY B 1 25 ? 1.184 -29.797 10.766 1 97.81 25 GLY B N 1
ATOM 2089 C CA . GLY B 1 25 ? 1.909 -29.391 11.961 1 97.81 25 GLY B CA 1
ATOM 2090 C C . GLY B 1 25 ? 2.912 -28.281 11.719 1 97.81 25 GLY B C 1
ATOM 2091 O O . GLY B 1 25 ? 3.41 -28.125 10.602 1 97.81 25 GLY B O 1
ATOM 2092 N N . LEU B 1 26 ? 3.127 -27.5 12.719 1 98.06 26 LEU B N 1
ATOM 2093 C CA . LEU B 1 26 ? 4.18 -26.484 12.727 1 98.06 26 LEU B CA 1
ATOM 2094 C C . LEU B 1 26 ? 5.375 -26.953 13.555 1 98.06 26 LEU B C 1
ATOM 2096 O O . LEU B 1 26 ? 5.219 -27.328 14.719 1 98.06 26 LEU B O 1
ATOM 2100 N N . ASP B 1 27 ? 6.527 -26.969 12.969 1 97.06 27 ASP B N 1
ATOM 2101 C CA . ASP B 1 27 ? 7.766 -27.375 13.625 1 97.06 27 ASP B CA 1
ATOM 2102 C C . ASP B 1 27 ? 8.469 -26.172 14.25 1 97.06 27 ASP B C 1
ATOM 2104 O O . ASP B 1 27 ? 8.953 -25.281 13.539 1 97.06 27 ASP B O 1
ATOM 2108 N N . LEU B 1 28 ? 8.5 -26.172 15.562 1 92.94 28 LEU B N 1
ATOM 2109 C CA . LEU B 1 28 ? 9.164 -25.125 16.328 1 92.94 28 LEU B CA 1
ATOM 2110 C C . LEU B 1 28 ? 10.453 -25.641 16.953 1 92.94 28 LEU B C 1
ATOM 2112 O O . LEU B 1 28 ? 10.508 -25.859 18.172 1 92.94 28 LEU B O 1
ATOM 2116 N N . GLY B 1 29 ? 11.477 -25.781 16.188 1 91.06 29 GLY B N 1
ATOM 2117 C CA . GLY B 1 29 ? 12.75 -26.25 16.703 1 91.06 29 GLY B CA 1
ATOM 2118 C C . GLY B 1 29 ? 12.68 -27.672 17.234 1 91.06 29 GLY B C 1
ATOM 2119 O O . GLY B 1 29 ? 13.156 -27.953 18.344 1 91.06 29 GLY B O 1
ATOM 2120 N N . GLY B 1 30 ? 11.969 -28.5 16.625 1 91.38 30 GLY B N 1
ATOM 2121 C CA . GLY B 1 30 ? 11.883 -29.891 17.031 1 91.38 30 GLY B CA 1
ATOM 2122 C C . GLY B 1 30 ? 10.562 -30.25 17.688 1 91.38 30 GLY B C 1
ATOM 2123 O O . GLY B 1 30 ? 10.211 -31.422 17.797 1 91.38 30 GLY B O 1
ATOM 2124 N N . ARG B 1 31 ? 9.953 -29.234 18.25 1 94.69 31 ARG B N 1
ATOM 2125 C CA . ARG B 1 31 ? 8.617 -29.453 18.797 1 94.69 31 ARG B CA 1
ATOM 2126 C C . ARG B 1 31 ? 7.551 -29.219 17.734 1 94.69 31 ARG B C 1
ATOM 2128 O O . ARG B 1 31 ? 7.473 -28.125 17.156 1 94.69 31 ARG B O 1
ATOM 2135 N N . ILE B 1 32 ? 6.766 -30.281 17.531 1 97.12 32 ILE B N 1
ATOM 2136 C CA . ILE B 1 32 ? 5.723 -30.188 16.516 1 97.12 32 ILE B CA 1
ATOM 2137 C C . ILE B 1 32 ? 4.383 -29.875 17.172 1 97.12 32 ILE B C 1
ATOM 2139 O O . ILE B 1 32 ? 3.914 -30.625 18.031 1 97.12 32 ILE B O 1
ATOM 2143 N N . LEU B 1 33 ? 3.758 -28.781 16.797 1 97.25 33 LEU B N 1
ATOM 2144 C CA . LEU B 1 33 ? 2.418 -28.406 17.234 1 97.25 33 LEU B CA 1
ATOM 2145 C C . LEU B 1 33 ? 1.397 -28.625 16.125 1 97.25 33 LEU B C 1
ATOM 2147 O O . LEU B 1 33 ? 1.608 -28.188 15 1 97.25 33 LEU B O 1
ATOM 2151 N N . PRO B 1 34 ? 0.319 -29.328 16.453 1 97.62 34 PRO B N 1
ATOM 2152 C CA . PRO B 1 34 ? -0.731 -29.422 15.438 1 97.62 34 PRO B CA 1
ATOM 2153 C C . PRO B 1 34 ? -1.322 -28.062 15.062 1 97.62 34 PRO B C 1
ATOM 2155 O O . PRO B 1 34 ? -1.587 -27.234 15.945 1 97.62 34 PRO B O 1
ATOM 2158 N N . ILE B 1 35 ? -1.498 -27.812 13.789 1 97.81 35 ILE B N 1
ATOM 2159 C CA . ILE B 1 35 ? -2.127 -26.578 13.328 1 97.81 35 ILE B CA 1
ATOM 2160 C C . ILE B 1 35 ? -3.635 -26.656 13.562 1 97.81 35 ILE B C 1
ATOM 2162 O O . ILE B 1 35 ? -4.301 -27.562 13.062 1 97.81 35 ILE B O 1
ATOM 2166 N N . PRO B 1 36 ? -4.203 -25.75 14.289 1 97.25 36 PRO B N 1
ATOM 2167 C CA . PRO B 1 36 ? -5.648 -25.812 14.531 1 97.25 36 PRO B CA 1
ATOM 2168 C C . PRO B 1 36 ? -6.465 -25.469 13.281 1 97.25 36 PRO B C 1
ATOM 2170 O O . PRO B 1 36 ? -5.965 -24.797 12.375 1 97.25 36 PRO B O 1
ATOM 2173 N N . PRO B 1 37 ? -7.723 -26.016 13.281 1 93.94 37 PRO B N 1
ATOM 2174 C CA . PRO B 1 37 ? -8.586 -25.594 12.18 1 93.94 37 PRO B CA 1
ATOM 2175 C C . PRO B 1 37 ? -8.695 -24.062 12.062 1 93.94 37 PRO B C 1
ATOM 2177 O O . PRO B 1 37 ? -8.922 -23.391 13.062 1 93.94 37 PRO B O 1
ATOM 2180 N N . GLY B 1 38 ? -8.438 -23.578 10.891 1 94.06 38 GLY B N 1
ATOM 2181 C CA . GLY B 1 38 ? -8.523 -22.141 10.672 1 94.06 38 GLY B CA 1
ATOM 2182 C C . GLY B 1 38 ? -7.328 -21.391 11.219 1 94.06 38 GLY B C 1
ATOM 2183 O O . GLY B 1 38 ? -7.371 -20.156 11.344 1 94.06 38 GLY B O 1
ATOM 2184 N N . GLY B 1 39 ? -6.309 -22.016 11.531 1 97 39 GLY B N 1
ATOM 2185 C CA . GLY B 1 39 ? -5.203 -21.406 12.25 1 97 39 GLY B CA 1
ATOM 2186 C C . GLY B 1 39 ? -4.227 -20.672 11.344 1 97 39 GLY B C 1
ATOM 2187 O O . GLY B 1 39 ? -3.375 -19.922 11.82 1 97 39 GLY B O 1
ATOM 2188 N N . PHE B 1 40 ? -4.348 -20.828 10.055 1 98.38 40 PHE B N 1
ATOM 2189 C CA . PHE B 1 40 ? -3.369 -20.25 9.141 1 98.38 40 PHE B CA 1
ATOM 2190 C C . PHE B 1 40 ? -3.525 -18.734 9.07 1 98.38 40 PHE B C 1
ATOM 2192 O O . PHE B 1 40 ? -4.539 -18.234 8.578 1 98.38 40 PHE B O 1
ATOM 2199 N N . ALA B 1 41 ? -2.578 -17.953 9.547 1 98.5 41 ALA B N 1
ATOM 2200 C CA . ALA B 1 41 ? -2.453 -16.531 9.258 1 98.5 41 ALA B CA 1
ATOM 2201 C C . ALA B 1 41 ? -1.797 -16.312 7.895 1 98.5 41 ALA B C 1
ATOM 2203 O O . ALA B 1 41 ? -1.174 -17.219 7.34 1 98.5 41 ALA B O 1
ATOM 2204 N N . PRO B 1 42 ? -2.018 -15.141 7.32 1 98.62 42 PRO B N 1
ATOM 2205 C CA . PRO B 1 42 ? -1.174 -14.867 6.156 1 98.62 42 PRO B CA 1
ATOM 2206 C C . PRO B 1 42 ? 0.305 -15.148 6.422 1 98.62 42 PRO B C 1
ATOM 2208 O O . PRO B 1 42 ? 0.841 -14.727 7.449 1 98.62 42 PRO B O 1
ATOM 2211 N N . PRO B 1 43 ? 0.943 -15.844 5.547 1 98.56 43 PRO B N 1
ATOM 2212 C CA . PRO B 1 43 ? 2.33 -16.234 5.816 1 98.56 43 PRO B CA 1
ATOM 2213 C C . PRO B 1 43 ? 3.314 -15.078 5.621 1 98.56 43 PRO B C 1
ATOM 2215 O O . PRO B 1 43 ? 4.508 -15.227 5.887 1 98.56 43 PRO B O 1
ATOM 2218 N N . VAL B 1 44 ? 2.869 -13.945 5.102 1 97.5 44 VAL B N 1
ATOM 2219 C CA . VAL B 1 44 ? 3.686 -12.766 4.855 1 97.5 44 VAL B CA 1
ATOM 2220 C C . VAL B 1 44 ? 3.078 -11.555 5.57 1 97.5 44 VAL B C 1
ATOM 2222 O O . VAL B 1 44 ? 1.874 -11.523 5.832 1 97.5 44 VAL B O 1
ATOM 2225 N N . GLU B 1 45 ? 3.922 -10.57 5.863 1 93.88 45 GLU B N 1
ATOM 2226 C CA . GLU B 1 45 ? 3.443 -9.398 6.586 1 93.88 45 GLU B CA 1
ATOM 2227 C C . GLU B 1 45 ? 3.76 -8.109 5.82 1 93.88 45 GLU B C 1
ATOM 2229 O O . GLU B 1 45 ? 3.273 -7.035 6.176 1 93.88 45 GLU B O 1
ATOM 2234 N N . GLY B 1 46 ? 4.566 -8.219 4.785 1 95.56 46 GLY B N 1
ATOM 2235 C CA . GLY B 1 46 ? 4.957 -7.047 4.016 1 95.56 46 GLY B CA 1
ATOM 2236 C C . GLY B 1 46 ? 3.904 -6.613 3.014 1 95.56 46 GLY B C 1
ATOM 2237 O O . GLY B 1 46 ? 2.785 -7.133 3.014 1 95.56 46 GLY B O 1
ATOM 2238 N N . TRP B 1 47 ? 4.258 -5.613 2.236 1 95.88 47 TRP B N 1
ATOM 2239 C CA . TRP B 1 47 ? 3.389 -5.133 1.165 1 95.88 47 TRP B CA 1
ATOM 2240 C C . TRP B 1 47 ? 3.268 -6.172 0.055 1 95.88 47 TRP B C 1
ATOM 2242 O O . TRP B 1 47 ? 4.238 -6.855 -0.271 1 95.88 47 TRP B O 1
ATOM 2252 N N . ILE B 1 48 ? 2.029 -6.262 -0.458 1 98.25 48 ILE B N 1
ATOM 2253 C CA . ILE B 1 48 ? 1.816 -7.074 -1.652 1 98.25 48 ILE B CA 1
ATOM 2254 C C . ILE B 1 48 ? 1.556 -6.164 -2.852 1 98.25 48 ILE B C 1
ATOM 2256 O O . ILE B 1 48 ? 0.67 -5.309 -2.809 1 98.25 48 ILE B O 1
ATOM 2260 N N . TYR B 1 49 ? 2.365 -6.367 -3.867 1 97.69 49 TYR B N 1
ATOM 2261 C CA . TYR B 1 49 ? 2.287 -5.605 -5.109 1 97.69 49 TYR B CA 1
ATOM 2262 C C . TYR B 1 49 ? 1.835 -6.492 -6.266 1 97.69 49 TYR B C 1
ATOM 2264 O O . TYR B 1 49 ? 2.248 -7.652 -6.363 1 97.69 49 TYR B O 1
ATOM 2272 N N . GLY B 1 50 ? 1.026 -5.891 -7.082 1 97.12 50 GLY B N 1
ATOM 2273 C CA . GLY B 1 50 ? 0.628 -6.605 -8.289 1 97.12 50 GLY B CA 1
ATOM 2274 C C . GLY B 1 50 ? 0.792 -5.777 -9.547 1 97.12 50 GLY B C 1
ATOM 2275 O O . GLY B 1 50 ? 0.449 -4.594 -9.57 1 97.12 50 GLY B O 1
ATOM 2276 N N . PRO B 1 51 ? 1.37 -6.371 -10.57 1 96.88 51 PRO B N 1
ATOM 2277 C CA . PRO B 1 51 ? 1.423 -5.688 -11.867 1 96.88 51 PRO B CA 1
ATOM 2278 C C . PRO B 1 51 ? 0.116 -5.805 -12.648 1 96.88 51 PRO B C 1
ATOM 2280 O O . PRO B 1 51 ? -0.556 -6.836 -12.586 1 96.88 51 PRO B O 1
ATOM 2283 N N . LEU B 1 52 ? -0.177 -4.715 -13.297 1 93.56 52 LEU B N 1
ATOM 2284 C CA . LEU B 1 52 ? -1.195 -4.746 -14.336 1 93.56 52 LEU B CA 1
ATOM 2285 C C . LEU B 1 52 ? -0.568 -5.031 -15.703 1 93.56 52 LEU B C 1
ATOM 2287 O O . LEU B 1 52 ? 0.588 -4.68 -15.945 1 93.56 52 LEU B O 1
ATOM 2291 N N . LEU B 1 53 ? -1.304 -5.758 -16.547 1 93.94 53 LEU B N 1
ATOM 2292 C CA . LEU B 1 53 ? -0.916 -5.938 -17.938 1 93.94 53 LEU B CA 1
ATOM 2293 C C . LEU B 1 53 ? 0.38 -6.738 -18.047 1 93.94 53 LEU B C 1
ATOM 2295 O O . LEU B 1 53 ? 1.244 -6.422 -18.859 1 93.94 53 LEU B O 1
ATOM 2299 N N . ASN B 1 54 ? 0.585 -7.715 -17.172 1 96.12 54 ASN B N 1
ATOM 2300 C CA . ASN B 1 54 ? 1.802 -8.516 -17.281 1 96.12 54 ASN B CA 1
ATOM 2301 C C . ASN B 1 54 ? 1.539 -9.852 -17.969 1 96.12 54 ASN B C 1
ATOM 2303 O O . ASN B 1 54 ? 2.346 -10.773 -17.859 1 96.12 54 ASN B O 1
ATOM 2307 N N . GLU B 1 55 ? 0.372 -10.016 -18.594 1 94.75 55 GLU B N 1
ATOM 2308 C CA . GLU B 1 55 ? 0.032 -11.195 -19.375 1 94.75 55 GLU B CA 1
ATOM 2309 C C . GLU B 1 55 ? -0.083 -10.852 -20.859 1 94.75 55 GLU B C 1
ATOM 2311 O O . GLU B 1 55 ? -0.836 -9.945 -21.234 1 94.75 55 GLU B O 1
ATOM 2316 N N . ARG B 1 56 ? 0.534 -11.641 -21.672 1 94.25 56 ARG B N 1
ATOM 2317 C CA . ARG B 1 56 ? 0.473 -11.406 -23.125 1 94.25 56 ARG B CA 1
ATOM 2318 C C . ARG B 1 56 ? -0.961 -11.5 -23.625 1 94.25 56 ARG B C 1
ATOM 2320 O O . ARG B 1 56 ? -1.359 -10.734 -24.516 1 94.25 56 ARG B O 1
ATOM 2327 N N . SER B 1 57 ? -1.663 -12.383 -23.047 1 92.5 57 SER B N 1
ATOM 2328 C CA . SER B 1 57 ? -3.053 -12.555 -23.453 1 92.5 57 SER B CA 1
ATOM 2329 C C . SER B 1 57 ? -3.863 -11.289 -23.219 1 92.5 57 SER B C 1
ATOM 2331 O O . SER B 1 57 ? -4.801 -10.992 -23.953 1 92.5 57 SER B O 1
ATOM 2333 N N . THR B 1 58 ? -3.574 -10.555 -22.109 1 92.88 58 THR B N 1
ATOM 2334 C CA . THR B 1 58 ? -4.25 -9.297 -21.828 1 92.88 58 THR B CA 1
ATOM 2335 C C . THR B 1 58 ? -3.934 -8.266 -22.922 1 92.88 58 THR B C 1
ATOM 2337 O O . THR B 1 58 ? -4.824 -7.543 -23.375 1 92.88 58 THR B O 1
ATOM 2340 N N . TRP B 1 59 ? -2.721 -8.266 -23.297 1 92.75 59 TRP B N 1
ATOM 2341 C CA . TRP B 1 59 ? -2.307 -7.355 -24.359 1 92.75 59 TRP B CA 1
ATOM 2342 C C . TRP B 1 59 ? -3.049 -7.66 -25.656 1 92.75 59 TRP B C 1
ATOM 2344 O O . TRP B 1 59 ? -3.512 -6.75 -26.344 1 92.75 59 TRP B O 1
ATOM 2354 N N . GLU B 1 60 ? -3.141 -8.914 -25.953 1 92.69 60 GLU B N 1
ATOM 2355 C CA . GLU B 1 60 ? -3.846 -9.352 -27.156 1 92.69 60 GLU B CA 1
ATOM 2356 C C . GLU B 1 60 ? -5.324 -8.969 -27.094 1 92.69 60 GLU B C 1
ATOM 2358 O O . GLU B 1 60 ? -5.887 -8.508 -28.094 1 92.69 60 GLU B O 1
ATOM 2363 N N . ARG B 1 61 ? -5.887 -9.156 -25.953 1 91.75 61 ARG B N 1
ATOM 2364 C CA . ARG B 1 61 ? -7.305 -8.859 -25.766 1 91.75 61 ARG B CA 1
ATOM 2365 C C . ARG B 1 61 ? -7.57 -7.359 -25.891 1 91.75 61 ARG B C 1
ATOM 2367 O O . ARG B 1 61 ? -8.586 -6.957 -26.469 1 91.75 61 ARG B O 1
ATOM 2374 N N . PHE B 1 62 ? -6.691 -6.57 -25.312 1 89.88 62 PHE B N 1
ATOM 2375 C CA . PHE B 1 62 ? -6.867 -5.125 -25.391 1 89.88 62 PHE B CA 1
ATOM 2376 C C . PHE B 1 62 ? -6.531 -4.621 -26.781 1 89.88 62 PHE B C 1
ATOM 2378 O O . PHE B 1 62 ? -7.207 -3.73 -27.312 1 89.88 62 PHE B O 1
ATOM 2385 N N . GLY B 1 63 ? -5.457 -5.199 -27.438 1 90.19 63 GLY B N 1
ATOM 2386 C CA . GLY B 1 63 ? -5.094 -4.879 -28.812 1 90.19 63 GLY B CA 1
ATOM 2387 C C . GLY B 1 63 ? -4.918 -3.391 -29.047 1 90.19 63 GLY B C 1
ATOM 2388 O O . GLY B 1 63 ? -4.203 -2.717 -28.297 1 90.19 63 GLY B O 1
ATOM 2389 N N . ASP B 1 64 ? -5.719 -2.922 -29.938 1 90.44 64 ASP B N 1
ATOM 2390 C CA . ASP B 1 64 ? -5.594 -1.542 -30.406 1 90.44 64 ASP B CA 1
ATOM 2391 C C . ASP B 1 64 ? -6.086 -0.561 -29.344 1 90.44 64 ASP B C 1
ATOM 2393 O O . ASP B 1 64 ? -5.762 0.628 -29.391 1 90.44 64 ASP B O 1
ATOM 2397 N N . LYS B 1 65 ? -6.809 -1.073 -28.422 1 87.81 65 LYS B N 1
ATOM 2398 C CA . LYS B 1 65 ? -7.324 -0.203 -27.359 1 87.81 65 LYS B CA 1
ATOM 2399 C C . LYS B 1 65 ? -6.188 0.428 -26.562 1 87.81 65 LYS B C 1
ATOM 2401 O O . LYS B 1 65 ? -6.336 1.524 -26.031 1 87.81 65 LYS B O 1
ATOM 2406 N N . LEU B 1 66 ? -5.086 -0.297 -26.453 1 90.12 66 LEU B N 1
ATOM 2407 C CA . LEU B 1 66 ? -3.936 0.199 -25.703 1 90.12 66 LEU B CA 1
ATOM 2408 C C . LEU B 1 66 ? -3.305 1.396 -26.406 1 90.12 66 LEU B C 1
ATOM 2410 O O . LEU B 1 66 ? -2.516 2.129 -25.812 1 90.12 66 LEU B O 1
ATOM 2414 N N . ASN B 1 67 ? -3.664 1.548 -27.734 1 91 67 ASN B N 1
ATOM 2415 C CA . ASN B 1 67 ? -3.117 2.656 -28.5 1 91 67 ASN B CA 1
ATOM 2416 C C . ASN B 1 67 ? -4.145 3.771 -28.688 1 91 67 ASN B C 1
ATOM 2418 O O . ASN B 1 67 ? -3.881 4.754 -29.391 1 91 67 ASN B O 1
ATOM 2422 N N . ALA B 1 68 ? -5.262 3.568 -28.141 1 88.31 68 ALA B N 1
ATOM 2423 C CA . ALA B 1 68 ? -6.352 4.535 -28.25 1 88.31 68 ALA B CA 1
ATOM 2424 C C . ALA B 1 68 ? -6.609 5.223 -26.906 1 88.31 68 ALA B C 1
ATOM 2426 O O . ALA B 1 68 ? -6.047 4.832 -25.891 1 88.31 68 ALA B O 1
ATOM 2427 N N . ASP B 1 69 ? -7.414 6.262 -26.922 1 83.06 69 ASP B N 1
ATOM 2428 C CA . ASP B 1 69 ? -7.812 6.914 -25.672 1 83.06 69 ASP B CA 1
ATOM 2429 C C . ASP B 1 69 ? -8.508 5.93 -24.734 1 83.06 69 ASP B C 1
ATOM 2431 O O . ASP B 1 69 ? -9.312 5.105 -25.188 1 83.06 69 ASP B O 1
ATOM 2435 N N . PRO B 1 70 ? -8.148 5.859 -23.547 1 80.31 70 PRO B N 1
ATOM 2436 C CA . PRO B 1 70 ? -7.344 6.871 -22.844 1 80.31 70 PRO B CA 1
ATOM 2437 C C . PRO B 1 70 ? -5.871 6.484 -22.75 1 80.31 70 PRO B C 1
ATOM 2439 O O . PRO B 1 70 ? -5.047 7.285 -22.281 1 80.31 70 PRO B O 1
ATOM 2442 N N . TYR B 1 71 ? -5.402 5.34 -23.125 1 83.81 71 TYR B N 1
ATOM 2443 C CA . TYR B 1 71 ? -4.059 4.844 -22.859 1 83.81 71 TYR B CA 1
ATOM 2444 C C . TYR B 1 71 ? -3.053 5.465 -23.828 1 83.81 71 TYR B C 1
ATOM 2446 O O . TYR B 1 71 ? -1.913 5.75 -23.438 1 83.81 71 TYR B O 1
ATOM 2454 N N . LYS B 1 72 ? -3.533 5.715 -25.109 1 86.5 72 LYS B N 1
ATOM 2455 C CA . LYS B 1 72 ? -2.756 6.371 -26.156 1 86.5 72 LYS B CA 1
ATOM 2456 C C . LYS B 1 72 ? -1.577 5.508 -26.594 1 86.5 72 LYS B C 1
ATOM 2458 O O . LYS B 1 72 ? -1.312 5.363 -27.797 1 86.5 72 LYS B O 1
ATOM 2463 N N . ALA B 1 73 ? -0.822 4.902 -25.672 1 90.62 73 ALA B N 1
ATOM 2464 C CA . ALA B 1 73 ? 0.297 3.998 -25.938 1 90.62 73 ALA B CA 1
ATOM 2465 C C . ALA B 1 73 ? 0.445 2.975 -24.812 1 90.62 73 ALA B C 1
ATOM 2467 O O . ALA B 1 73 ? 0.044 3.229 -23.672 1 90.62 73 ALA B O 1
ATOM 2468 N N . PRO B 1 74 ? 1.026 1.877 -25.172 1 90.88 74 PRO B N 1
ATOM 2469 C CA . PRO B 1 74 ? 1.293 0.902 -24.109 1 90.88 74 PRO B CA 1
ATOM 2470 C C . PRO B 1 74 ? 2.289 1.415 -23.078 1 90.88 74 PRO B C 1
ATOM 2472 O O . PRO B 1 74 ? 3.148 2.242 -23.391 1 90.88 74 PRO B O 1
ATOM 2475 N N . PRO B 1 75 ? 2.125 0.92 -21.891 1 91.62 75 PRO B N 1
ATOM 2476 C CA . PRO B 1 75 ? 3.082 1.352 -20.875 1 91.62 75 PRO B CA 1
ATOM 2477 C C . PRO B 1 75 ? 4.496 0.834 -21.125 1 91.62 75 PRO B C 1
ATOM 2479 O O . PRO B 1 75 ? 4.668 -0.302 -21.578 1 91.62 75 PRO B O 1
ATOM 2482 N N . THR B 1 76 ? 5.465 1.643 -20.812 1 88.5 76 THR B N 1
ATOM 2483 C CA . THR B 1 76 ? 6.855 1.27 -21.016 1 88.5 76 THR B CA 1
ATOM 2484 C C . THR B 1 76 ? 7.5 0.802 -19.719 1 88.5 76 THR B C 1
ATOM 2486 O O . THR B 1 76 ? 8.602 0.246 -19.719 1 88.5 76 THR B O 1
ATOM 2489 N N . VAL B 1 77 ? 6.844 1.066 -18.609 1 91.44 77 VAL B N 1
ATOM 2490 C CA . VAL B 1 77 ? 7.266 0.634 -17.281 1 91.44 77 VAL B C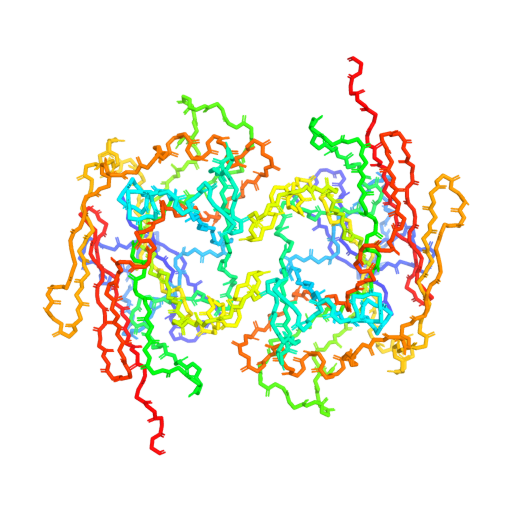A 1
ATOM 2491 C C . VAL B 1 77 ? 6.148 -0.163 -16.625 1 91.44 77 VAL B C 1
ATOM 2493 O O . VAL B 1 77 ? 4.98 -0.034 -17 1 91.44 77 VAL B O 1
ATOM 2496 N N . PRO B 1 78 ? 6.508 -0.961 -15.648 1 95.56 78 PRO B N 1
ATOM 2497 C CA . PRO B 1 78 ? 5.441 -1.719 -14.992 1 95.56 78 PRO B CA 1
ATOM 2498 C C . PRO B 1 78 ? 4.383 -0.819 -14.352 1 95.56 78 PRO B C 1
ATOM 2500 O O . PRO B 1 78 ? 4.723 0.177 -13.711 1 95.56 78 PRO B O 1
ATOM 2503 N N . VAL B 1 79 ? 3.143 -1.16 -14.625 1 94.06 79 VAL B N 1
ATOM 2504 C CA . VAL B 1 79 ? 2.014 -0.544 -13.938 1 94.06 79 VAL B CA 1
ATOM 2505 C C . VAL B 1 79 ? 1.63 -1.384 -12.719 1 94.06 79 VAL B C 1
ATOM 2507 O O . VAL B 1 79 ? 1.264 -2.555 -12.852 1 94.06 79 VAL B O 1
ATOM 2510 N N . LEU B 1 80 ? 1.716 -0.767 -11.531 1 96.19 80 LEU B N 1
ATOM 2511 C CA . LEU B 1 80 ? 1.552 -1.547 -10.312 1 96.19 80 LEU B CA 1
ATOM 2512 C C . LEU B 1 80 ? 0.332 -1.077 -9.531 1 96.19 80 LEU B C 1
ATOM 2514 O O . LEU B 1 80 ? -0.07 0.084 -9.633 1 96.19 80 LEU B O 1
ATOM 2518 N N . TYR B 1 81 ? -0.261 -1.988 -8.836 1 95.19 81 TYR B N 1
ATOM 2519 C CA . TYR B 1 81 ? -1.21 -1.692 -7.766 1 95.19 81 TYR B CA 1
ATOM 2520 C C . TYR B 1 81 ? -0.794 -2.365 -6.465 1 95.19 81 TYR B C 1
ATOM 2522 O O . TYR B 1 81 ? 0.194 -3.102 -6.43 1 95.19 81 TYR B O 1
ATOM 2530 N N . PHE B 1 82 ? -1.586 -2.076 -5.371 1 95.56 82 PHE B N 1
ATOM 2531 C CA . PHE B 1 82 ? -1.198 -2.572 -4.055 1 95.56 82 PHE B CA 1
ATOM 2532 C C . PHE B 1 82 ? -2.361 -3.295 -3.385 1 95.56 82 PHE B C 1
ATOM 2534 O O . PHE B 1 82 ? -3.525 -2.973 -3.633 1 95.56 82 PHE B O 1
ATOM 2541 N N . LYS B 1 83 ? -2.01 -4.227 -2.582 1 96.81 83 LYS B N 1
ATOM 2542 C CA . LYS B 1 83 ? -2.896 -4.855 -1.607 1 96.81 83 LYS B CA 1
ATOM 2543 C C . LYS B 1 83 ? -2.389 -4.648 -0.184 1 96.81 83 LYS B C 1
ATOM 2545 O O . LYS B 1 83 ? -1.507 -5.375 0.279 1 96.81 83 LYS B O 1
ATOM 2550 N N . PRO B 1 84 ? -3.01 -3.693 0.492 1 95.88 84 PRO B N 1
ATOM 2551 C CA . PRO B 1 84 ? -2.531 -3.369 1.838 1 95.88 84 PRO B CA 1
ATOM 2552 C C . PRO B 1 84 ? -2.859 -4.457 2.859 1 95.88 84 PRO B C 1
ATOM 2554 O O . PRO B 1 84 ? -3.506 -5.449 2.521 1 95.88 84 PRO B O 1
ATOM 2557 N N . ARG B 1 85 ? -2.402 -4.25 4.039 1 95.25 85 ARG B N 1
ATOM 2558 C CA . ARG B 1 85 ? -2.43 -5.246 5.105 1 95.25 85 ARG B CA 1
ATOM 2559 C C . ARG B 1 85 ? -3.852 -5.723 5.371 1 95.25 85 ARG B C 1
ATOM 2561 O O . ARG B 1 85 ? -4.078 -6.914 5.602 1 95.25 85 ARG B O 1
ATOM 2568 N N . ASN B 1 86 ? -4.758 -4.801 5.375 1 96.75 86 ASN B N 1
ATOM 2569 C CA . ASN B 1 86 ? -6.137 -5.145 5.703 1 96.75 86 ASN B CA 1
ATOM 2570 C C . ASN B 1 86 ? -6.703 -6.176 4.73 1 96.75 86 ASN B C 1
ATOM 2572 O O . ASN B 1 86 ? -7.695 -6.844 5.035 1 96.75 86 ASN B O 1
ATOM 2576 N N . THR B 1 87 ? -6.102 -6.277 3.566 1 98.12 87 THR B N 1
ATOM 2577 C CA . THR B 1 87 ? -6.633 -7.18 2.549 1 98.12 87 THR B CA 1
ATOM 2578 C C . THR B 1 87 ? -6.121 -8.602 2.766 1 98.12 87 THR B C 1
ATOM 2580 O O . THR B 1 87 ? -6.688 -9.555 2.232 1 98.12 87 THR B O 1
ATOM 2583 N N . HIS B 1 88 ? -5.023 -8.797 3.451 1 98.38 88 HIS B N 1
ATOM 2584 C CA . HIS B 1 88 ? -4.414 -10.117 3.621 1 98.38 88 HIS B CA 1
ATOM 2585 C C . HIS B 1 88 ? -5.352 -11.062 4.359 1 98.38 88 HIS B C 1
ATOM 2587 O O . HIS B 1 88 ? -5.887 -10.719 5.414 1 98.38 88 HIS B O 1
ATOM 2593 N N . LEU B 1 89 ? -5.543 -12.156 3.816 1 98.56 89 LEU B N 1
ATOM 2594 C CA . LEU B 1 89 ? -6.387 -13.195 4.41 1 98.56 89 LEU B CA 1
ATOM 2595 C C . LEU B 1 89 ? -5.691 -14.547 4.375 1 98.56 89 LEU B C 1
ATOM 2597 O O . LEU B 1 89 ? -5.215 -14.977 3.32 1 98.56 89 LEU B O 1
ATOM 2601 N N . GLY B 1 90 ? -5.652 -15.234 5.504 1 98.69 90 GLY B N 1
ATOM 2602 C CA . GLY B 1 90 ? -4.984 -16.531 5.594 1 98.69 90 GLY B CA 1
ATOM 2603 C C . GLY B 1 90 ? -5.781 -17.656 4.957 1 98.69 90 GLY B C 1
ATOM 2604 O O . GLY B 1 90 ? -6.98 -17.516 4.715 1 98.69 90 GLY B O 1
ATOM 2605 N N . HIS B 1 91 ? -5.078 -18.719 4.734 1 98.75 91 HIS B N 1
ATOM 2606 C CA . HIS B 1 91 ? -5.664 -19.938 4.18 1 98.75 91 HIS B CA 1
ATOM 2607 C C . HIS B 1 91 ? -6.891 -20.359 4.977 1 98.75 91 HIS B C 1
ATOM 2609 O O . HIS B 1 91 ? -6.852 -20.406 6.207 1 98.75 91 HIS B O 1
ATOM 2615 N N . GLY B 1 92 ? -7.949 -20.641 4.234 1 98.38 92 GLY B N 1
ATOM 2616 C CA . GLY B 1 92 ? -9.18 -21.094 4.867 1 98.38 92 GLY B CA 1
ATOM 2617 C C . GLY B 1 92 ? -10.055 -19.953 5.348 1 98.38 92 GLY B C 1
ATOM 2618 O O . GLY B 1 92 ? -11.133 -20.172 5.906 1 98.38 92 GLY B O 1
ATOM 2619 N N . GLY B 1 93 ? -9.648 -18.734 5.148 1 98.06 93 GLY B N 1
ATOM 2620 C CA . GLY B 1 93 ? -10.383 -17.578 5.641 1 98.06 93 GLY B CA 1
ATOM 2621 C C . GLY B 1 93 ? -11.688 -17.344 4.906 1 98.06 93 GLY B C 1
ATOM 2622 O O . GLY B 1 93 ? -11.945 -17.969 3.877 1 98.06 93 GLY B O 1
ATOM 2623 N N . THR B 1 94 ? -12.5 -16.453 5.461 1 97.69 94 THR B N 1
ATOM 2624 C CA . THR B 1 94 ? -13.773 -16.062 4.883 1 97.69 94 THR B CA 1
ATOM 2625 C C . THR B 1 94 ? -13.734 -14.609 4.418 1 97.69 94 THR B C 1
ATOM 2627 O O . THR B 1 94 ? -13.336 -13.719 5.176 1 97.69 94 THR B O 1
ATOM 2630 N N . VAL B 1 95 ? -14.047 -14.43 3.207 1 96.31 95 VAL B N 1
ATOM 2631 C CA . VAL B 1 95 ? -14.102 -13.109 2.602 1 96.31 95 VAL B CA 1
ATOM 2632 C C . VAL B 1 95 ? -15.516 -12.539 2.719 1 96.31 95 VAL B C 1
ATOM 2634 O O . VAL B 1 95 ? -16.484 -13.195 2.34 1 96.31 95 VAL B O 1
ATOM 2637 N N . ARG B 1 96 ? -15.602 -11.367 3.205 1 93.5 96 ARG B N 1
ATOM 2638 C CA . ARG B 1 96 ? -16.859 -10.641 3.209 1 93.5 96 ARG B CA 1
ATOM 2639 C C . ARG B 1 96 ? -16.906 -9.594 2.098 1 93.5 96 ARG B C 1
ATOM 2641 O O . ARG B 1 96 ? -16.156 -8.617 2.133 1 93.5 96 ARG B O 1
ATOM 2648 N N . LEU B 1 97 ? -17.766 -9.82 1.196 1 93.12 97 LEU B N 1
ATOM 2649 C CA . LEU B 1 97 ? -17.875 -8.867 0.096 1 93.12 97 LEU B CA 1
ATOM 2650 C C . LEU B 1 97 ? -18.547 -7.582 0.557 1 93.12 97 LEU B C 1
ATOM 2652 O O . LEU B 1 97 ? -19.438 -7.613 1.409 1 93.12 97 LEU B O 1
ATOM 2656 N N . PRO B 1 98 ? -18.078 -6.488 -0.036 1 87.25 98 PRO B N 1
ATOM 2657 C CA . PRO B 1 98 ? -18.859 -5.266 0.18 1 87.25 98 PRO B CA 1
ATOM 2658 C C . PRO B 1 98 ? -20.328 -5.422 -0.236 1 87.25 98 PRO B C 1
ATOM 2660 O O . PRO B 1 98 ? -20.641 -6.215 -1.128 1 87.25 98 PRO B O 1
ATOM 2663 N N . ALA B 1 99 ? -21.188 -4.629 0.385 1 82.31 99 ALA B N 1
ATOM 2664 C CA . ALA B 1 99 ? -22.641 -4.738 0.166 1 82.31 99 ALA B CA 1
ATOM 2665 C C . ALA B 1 99 ? -22.984 -4.512 -1.302 1 82.31 99 ALA B C 1
ATOM 2667 O O . ALA B 1 99 ? -23.938 -5.098 -1.814 1 82.31 99 ALA B O 1
ATOM 2668 N N . THR B 1 100 ? -22.188 -3.744 -1.966 1 79 100 THR B N 1
ATOM 2669 C CA . THR B 1 100 ? -22.5 -3.357 -3.34 1 79 100 THR B CA 1
ATOM 2670 C C . THR B 1 100 ? -22.031 -4.43 -4.32 1 79 100 THR B C 1
ATOM 2672 O O . THR B 1 100 ? -22.344 -4.371 -5.508 1 79 100 THR B O 1
ATOM 2675 N N . ALA B 1 101 ? -21.344 -5.453 -3.824 1 88 101 ALA B N 1
ATOM 2676 C CA . ALA B 1 101 ? -20.719 -6.418 -4.723 1 88 101 ALA B CA 1
ATOM 2677 C C . ALA B 1 101 ? -21.5 -7.734 -4.734 1 88 101 ALA B C 1
ATOM 2679 O O . ALA B 1 101 ? -21.844 -8.266 -3.676 1 88 101 ALA B O 1
ATOM 2680 N N . ALA B 1 102 ? -21.766 -8.25 -5.938 1 89.75 102 ALA B N 1
ATOM 2681 C CA . ALA B 1 102 ? -22.391 -9.555 -6.086 1 89.75 102 ALA B CA 1
ATOM 2682 C C . ALA B 1 102 ? -21.359 -10.648 -6.328 1 89.75 102 ALA B C 1
ATOM 2684 O O . ALA B 1 102 ? -21.562 -11.805 -5.957 1 89.75 102 ALA B O 1
ATOM 2685 N N . ARG B 1 103 ? -20.344 -10.25 -6.992 1 94.94 103 ARG B N 1
ATOM 2686 C CA . ARG B 1 103 ? -19.297 -11.195 -7.371 1 94.94 103 ARG B CA 1
ATOM 2687 C C . ARG B 1 103 ? -17.922 -10.539 -7.293 1 94.94 103 ARG B C 1
ATOM 2689 O O . ARG B 1 103 ? -17.812 -9.312 -7.199 1 94.94 103 ARG B O 1
ATOM 2696 N N . VAL B 1 104 ? -16.922 -11.367 -7.289 1 96.56 104 VAL B N 1
ATOM 2697 C CA . VAL B 1 104 ? -15.539 -10.898 -7.301 1 96.56 104 VAL B CA 1
ATOM 2698 C C . VAL B 1 104 ? -14.75 -11.633 -8.375 1 96.56 104 VAL B C 1
ATOM 2700 O O . VAL B 1 104 ? -15 -12.812 -8.648 1 96.56 104 VAL B O 1
ATOM 2703 N N . GLU B 1 105 ? -13.922 -10.922 -9.031 1 97.12 105 GLU B N 1
ATOM 2704 C CA . GLU B 1 105 ? -12.969 -11.523 -9.953 1 97.12 105 GLU B CA 1
ATOM 2705 C C . GLU B 1 105 ? -11.836 -12.219 -9.203 1 97.12 105 GLU B C 1
ATOM 2707 O O . GLU B 1 105 ? -11.352 -11.703 -8.188 1 97.12 105 GLU B O 1
ATOM 2712 N N . LEU B 1 106 ? -11.422 -13.375 -9.719 1 98.62 106 LEU B N 1
ATOM 2713 C CA . LEU B 1 106 ? -10.414 -14.211 -9.07 1 98.62 106 LEU B CA 1
ATOM 2714 C C . LEU B 1 106 ? -9.07 -14.094 -9.781 1 98.62 106 LEU B C 1
ATOM 2716 O O . LEU B 1 106 ? -8.82 -14.812 -10.75 1 98.62 106 LEU B O 1
ATOM 2720 N N . GLY B 1 107 ? -8.227 -13.219 -9.305 1 98 107 GLY B N 1
ATOM 2721 C CA . GLY B 1 107 ? -6.898 -13.062 -9.875 1 98 107 GLY B CA 1
ATOM 2722 C C . GLY B 1 107 ? -5.855 -13.93 -9.203 1 98 107 GLY B C 1
ATOM 2723 O O . GLY B 1 107 ? -5.09 -13.461 -8.359 1 98 107 GLY B O 1
ATOM 2724 N N . ALA B 1 108 ? -5.805 -15.156 -9.578 1 98.25 108 ALA B N 1
ATOM 2725 C CA . ALA B 1 108 ? -4.824 -16.078 -9.023 1 98.25 108 ALA B CA 1
ATOM 2726 C C . ALA B 1 108 ? -3.434 -15.82 -9.594 1 98.25 108 ALA B C 1
ATOM 2728 O O . ALA B 1 108 ? -3.275 -15.641 -10.805 1 98.25 108 ALA B O 1
ATOM 2729 N N . SER B 1 109 ? -2.451 -15.805 -8.688 1 97.69 109 SER B N 1
ATOM 2730 C CA . SER B 1 109 ? -1.1 -15.477 -9.133 1 97.69 109 SER B CA 1
ATOM 2731 C C . SER B 1 109 ? -0.052 -16.141 -8.234 1 97.69 109 SER B C 1
ATOM 2733 O O . SER B 1 109 ? -0.353 -16.531 -7.109 1 97.69 109 SER B O 1
ATOM 2735 N N . LEU B 1 110 ? 1.136 -16.281 -8.805 1 97.75 110 LEU B N 1
ATOM 2736 C CA . LEU B 1 110 ? 2.318 -16.625 -8.016 1 97.75 110 LEU B CA 1
ATOM 2737 C C . LEU B 1 110 ? 2.885 -15.383 -7.328 1 97.75 110 LEU B C 1
ATOM 2739 O O . LEU B 1 110 ? 2.994 -14.32 -7.945 1 97.75 110 LEU B O 1
ATOM 2743 N N . GLY B 1 111 ? 3.189 -15.492 -6.043 1 98.38 111 GLY B N 1
ATOM 2744 C CA . GLY B 1 111 ? 3.82 -14.414 -5.301 1 98.38 111 GLY B CA 1
ATOM 2745 C C . GLY B 1 111 ? 5.293 -14.664 -5.023 1 98.38 111 GLY B C 1
ATOM 2746 O O . GLY B 1 111 ? 5.656 -15.688 -4.449 1 98.38 111 GLY B O 1
ATOM 2747 N N . LEU B 1 112 ? 6.164 -13.781 -5.449 1 98.5 112 LEU B N 1
ATOM 2748 C CA . LEU B 1 112 ? 7.582 -13.773 -5.094 1 98.5 112 LEU B CA 1
ATOM 2749 C C . LEU B 1 112 ? 7.797 -13.117 -3.734 1 98.5 112 LEU B C 1
ATOM 2751 O O . LEU B 1 112 ? 7.5 -11.938 -3.557 1 98.5 112 LEU B O 1
ATOM 2755 N N . VAL B 1 113 ? 8.297 -13.836 -2.775 1 98.69 113 VAL B N 1
ATOM 2756 C CA . VAL B 1 113 ? 8.539 -13.32 -1.431 1 98.69 113 VAL B CA 1
ATOM 2757 C C . VAL B 1 113 ? 10 -12.914 -1.287 1 98.69 113 VAL B C 1
ATOM 2759 O O . VAL B 1 113 ? 10.898 -13.734 -1.465 1 98.69 113 VAL B O 1
ATOM 2762 N N . PHE B 1 114 ? 10.211 -11.664 -0.932 1 98.5 114 PHE B N 1
ATOM 2763 C CA . PHE B 1 114 ? 11.57 -11.164 -0.792 1 98.5 114 PHE B CA 1
ATOM 2764 C C . PHE B 1 114 ? 12.102 -11.422 0.612 1 98.5 114 PHE B C 1
ATOM 2766 O O . PHE B 1 114 ? 11.422 -11.133 1.602 1 98.5 114 PHE B O 1
ATOM 2773 N N . GLY B 1 115 ? 13.305 -11.945 0.687 1 97 115 GLY B N 1
ATOM 2774 C CA . GLY B 1 115 ? 13.922 -12.234 1.972 1 97 115 GLY B CA 1
ATOM 2775 C C . GLY B 1 115 ? 14.891 -11.148 2.418 1 97 115 GLY B C 1
ATOM 2776 O O . GLY B 1 115 ? 15.352 -11.156 3.562 1 97 115 GLY B O 1
ATOM 2777 N N . ARG B 1 116 ? 15.227 -10.328 1.505 1 95 116 ARG B N 1
ATOM 2778 C CA . ARG B 1 116 ? 16.109 -9.195 1.753 1 95 116 ARG B CA 1
ATOM 2779 C C . ARG B 1 116 ? 15.656 -7.969 0.965 1 95 116 ARG B C 1
ATOM 2781 O O . ARG B 1 116 ? 14.883 -8.086 0.013 1 95 116 ARG B O 1
ATOM 2788 N N . GLN B 1 117 ? 16.172 -6.836 1.45 1 95.19 117 GLN B N 1
ATOM 2789 C CA . GLN B 1 117 ? 15.914 -5.617 0.688 1 95.19 117 GLN B CA 1
ATOM 2790 C C . GLN B 1 117 ? 16.484 -5.727 -0.725 1 95.19 117 GLN B C 1
ATOM 2792 O O . GLN B 1 117 ? 17.594 -6.215 -0.917 1 95.19 117 GLN B O 1
ATOM 2797 N N . THR B 1 118 ? 15.734 -5.363 -1.712 1 97.38 118 THR B N 1
ATOM 2798 C CA . THR B 1 118 ? 16.094 -5.449 -3.121 1 97.38 118 THR B CA 1
ATOM 2799 C C . THR B 1 118 ? 15.867 -4.113 -3.82 1 97.38 118 THR B C 1
ATOM 2801 O O . THR B 1 118 ? 14.734 -3.627 -3.885 1 97.38 118 THR B O 1
ATOM 2804 N N . ALA B 1 119 ? 16.875 -3.484 -4.285 1 96.88 119 ALA B N 1
ATOM 2805 C CA . ALA B 1 119 ? 16.812 -2.213 -5.004 1 96.88 119 ALA B CA 1
ATOM 2806 C C . ALA B 1 119 ? 17.797 -2.203 -6.172 1 96.88 119 ALA B C 1
ATOM 2808 O O . ALA B 1 119 ? 18.922 -2.713 -6.059 1 96.88 119 ALA B O 1
ATOM 2809 N N . ARG B 1 120 ? 17.328 -1.703 -7.297 1 96.56 120 ARG B N 1
ATOM 2810 C CA . ARG B 1 120 ? 18.188 -1.533 -8.469 1 96.56 120 ARG B CA 1
ATOM 2811 C C . ARG B 1 120 ? 18.875 -2.842 -8.844 1 96.56 120 ARG B C 1
ATOM 2813 O O . ARG B 1 120 ? 20.078 -2.873 -9.055 1 96.56 120 ARG B O 1
ATOM 2820 N N . ALA B 1 121 ? 18.109 -3.877 -8.773 1 97.56 121 ALA B N 1
ATOM 2821 C CA . ALA B 1 121 ? 18.656 -5.195 -9.109 1 97.56 121 ALA B CA 1
ATOM 2822 C C . ALA B 1 121 ? 18.812 -5.352 -10.617 1 97.56 121 ALA B C 1
ATOM 2824 O O . ALA B 1 121 ? 17.875 -5.059 -11.383 1 97.56 121 ALA B O 1
ATOM 2825 N N . ALA B 1 122 ? 19.969 -5.832 -11.031 1 97.88 122 ALA B N 1
ATOM 2826 C CA . ALA B 1 122 ? 20.125 -6.242 -12.43 1 97.88 122 ALA B CA 1
ATOM 2827 C C . ALA B 1 122 ? 19.25 -7.449 -12.742 1 97.88 122 ALA B C 1
ATOM 2829 O O . ALA B 1 122 ? 19.062 -8.32 -11.898 1 97.88 122 ALA B O 1
ATOM 2830 N N . GLU B 1 123 ? 18.766 -7.469 -13.938 1 97.25 123 GLU B N 1
ATOM 2831 C CA . GLU B 1 123 ? 17.859 -8.547 -14.328 1 97.25 123 GLU B CA 1
ATOM 2832 C C . GLU B 1 123 ? 18.469 -9.914 -14.023 1 97.25 123 GLU B C 1
ATOM 2834 O O . GLU B 1 123 ? 17.781 -10.805 -13.523 1 97.25 123 GLU B O 1
ATOM 2839 N N . ALA B 1 124 ? 19.781 -10.094 -14.258 1 96.75 124 ALA B N 1
ATOM 2840 C CA . ALA B 1 124 ? 20.469 -11.375 -14.094 1 96.75 124 ALA B CA 1
ATOM 2841 C C . ALA B 1 124 ? 20.469 -11.812 -12.633 1 96.75 124 ALA B C 1
ATOM 2843 O O . ALA B 1 124 ? 20.578 -13 -12.344 1 96.75 124 ALA B O 1
ATOM 2844 N N . GLU B 1 125 ? 20.344 -10.844 -11.695 1 96.06 125 GLU B N 1
ATOM 2845 C CA . GLU B 1 125 ? 20.438 -11.141 -10.266 1 96.06 125 GLU B CA 1
ATOM 2846 C C . GLU B 1 125 ? 19.125 -10.82 -9.547 1 96.06 125 GLU B C 1
ATOM 2848 O O . GLU B 1 125 ? 19.062 -10.891 -8.32 1 96.06 125 GLU B O 1
ATOM 2853 N N . ALA B 1 126 ? 18.141 -10.539 -10.297 1 95.31 126 ALA B N 1
ATOM 2854 C CA . ALA B 1 126 ? 16.922 -9.945 -9.75 1 95.31 126 ALA B CA 1
ATOM 2855 C C . ALA B 1 126 ? 16.203 -10.93 -8.828 1 95.31 126 ALA B C 1
ATOM 2857 O O . ALA B 1 126 ? 15.555 -10.523 -7.859 1 95.31 126 ALA B O 1
ATOM 2858 N N . LEU B 1 127 ? 16.344 -12.219 -9.062 1 96.06 127 LEU B N 1
ATOM 2859 C CA . LEU B 1 127 ? 15.609 -13.211 -8.297 1 96.06 127 LEU B CA 1
ATOM 2860 C C . LEU B 1 127 ? 16.438 -13.719 -7.117 1 96.06 127 LEU B C 1
ATOM 2862 O O . LEU B 1 127 ? 15.961 -14.523 -6.312 1 96.06 127 LEU B O 1
ATOM 2866 N N . ASP B 1 128 ? 17.672 -13.188 -6.992 1 95 128 ASP B N 1
ATOM 2867 C CA . ASP B 1 128 ? 18.562 -13.672 -5.949 1 95 128 ASP B CA 1
ATOM 2868 C C . ASP B 1 128 ? 17.984 -13.391 -4.562 1 95 128 ASP B C 1
ATOM 2870 O O . ASP B 1 128 ? 18.203 -14.164 -3.629 1 95 128 ASP B O 1
ATOM 2874 N N . ASN B 1 129 ? 17.25 -12.312 -4.496 1 95 129 ASN B N 1
ATOM 2875 C CA . ASN B 1 129 ? 16.75 -11.938 -3.18 1 95 129 ASN B CA 1
ATOM 2876 C C . ASN B 1 129 ? 15.328 -12.438 -2.959 1 95 129 ASN B C 1
ATOM 2878 O O . ASN B 1 129 ? 14.727 -12.172 -1.918 1 95 129 ASN B O 1
ATOM 2882 N N . VAL B 1 130 ? 14.773 -13.109 -3.916 1 97.38 130 VAL B N 1
ATOM 2883 C CA . VAL B 1 130 ? 13.531 -13.859 -3.719 1 97.38 130 VAL B CA 1
ATOM 2884 C C . VAL B 1 130 ? 13.836 -15.18 -3.016 1 97.38 130 VAL B C 1
ATOM 2886 O O . VAL B 1 130 ? 14.469 -16.062 -3.594 1 97.38 130 VAL B O 1
ATOM 2889 N N . THR B 1 131 ? 13.391 -15.312 -1.801 1 96.94 131 THR B N 1
ATOM 2890 C CA . THR B 1 131 ? 13.773 -16.484 -1.018 1 96.94 131 THR B CA 1
ATOM 2891 C C . THR B 1 131 ? 12.625 -17.484 -0.95 1 96.94 131 THR B C 1
ATOM 2893 O O . THR B 1 131 ? 12.82 -18.641 -0.576 1 96.94 131 THR B O 1
ATOM 2896 N N . GLY B 1 132 ? 11.469 -17.047 -1.284 1 97.88 132 GLY B N 1
ATOM 2897 C CA . GLY B 1 132 ? 10.32 -17.938 -1.232 1 97.88 132 GLY B CA 1
ATOM 2898 C C . GLY B 1 132 ? 9.242 -17.578 -2.242 1 97.88 132 GLY B C 1
ATOM 2899 O O . GLY B 1 132 ? 9.305 -16.531 -2.879 1 97.88 132 GLY B O 1
ATOM 2900 N N . LEU B 1 133 ? 8.297 -18.531 -2.396 1 98.25 133 LEU B N 1
ATOM 2901 C CA . LEU B 1 133 ? 7.125 -18.391 -3.252 1 98.25 133 LEU B CA 1
ATOM 2902 C C . LEU B 1 133 ? 5.852 -18.75 -2.494 1 98.25 133 LEU B C 1
ATOM 2904 O O . LEU B 1 133 ? 5.879 -19.594 -1.594 1 98.25 133 LEU B O 1
ATOM 2908 N N . THR B 1 134 ? 4.77 -18.125 -2.865 1 98.75 134 THR B N 1
ATOM 2909 C CA . THR B 1 134 ? 3.477 -18.391 -2.254 1 98.75 134 THR B CA 1
ATOM 2910 C C . THR B 1 134 ? 2.346 -18.188 -3.258 1 98.75 134 THR B C 1
ATOM 2912 O O . THR B 1 134 ? 2.588 -17.797 -4.398 1 98.75 134 THR B O 1
ATOM 2915 N N . ILE B 1 135 ? 1.159 -18.594 -2.871 1 98.81 135 ILE B N 1
ATOM 2916 C CA . ILE B 1 135 ? -0.028 -18.375 -3.691 1 98.81 135 ILE B CA 1
ATOM 2917 C C . ILE B 1 135 ? -0.734 -17.094 -3.258 1 98.81 135 ILE B C 1
ATOM 2919 O O . ILE B 1 135 ? -0.908 -16.844 -2.062 1 98.81 135 ILE B O 1
ATOM 2923 N N . VAL B 1 136 ? -1.043 -16.25 -4.203 1 98.88 136 VAL B N 1
ATOM 2924 C CA . VAL B 1 136 ? -1.814 -15.039 -3.951 1 98.88 136 VAL B CA 1
ATOM 2925 C C . VAL B 1 136 ? -3.102 -15.07 -4.773 1 98.88 136 VAL B C 1
ATOM 2927 O O . VAL B 1 136 ? -3.076 -15.359 -5.973 1 98.88 136 VAL B O 1
ATOM 2930 N N . LEU B 1 137 ? -4.211 -14.844 -4.156 1 98.88 137 LEU B N 1
ATOM 2931 C CA . LEU B 1 137 ? -5.496 -14.641 -4.824 1 98.88 137 LEU B CA 1
ATOM 2932 C C . LEU B 1 137 ? -5.949 -13.188 -4.688 1 98.88 137 LEU B C 1
ATOM 2934 O O . LEU B 1 137 ? -6.43 -12.781 -3.627 1 98.88 137 LEU B O 1
ATOM 2938 N N . ASP B 1 138 ? -5.738 -12.453 -5.734 1 98.12 138 ASP B N 1
ATOM 2939 C CA . ASP B 1 138 ? -6.133 -11.047 -5.812 1 98.12 138 ASP B CA 1
ATOM 2940 C C . ASP B 1 138 ? -7.613 -10.914 -6.164 1 98.12 138 ASP B C 1
ATOM 2942 O O . ASP B 1 138 ? -8.008 -11.117 -7.316 1 98.12 138 ASP B O 1
ATOM 2946 N N . LEU B 1 139 ? -8.406 -10.508 -5.203 1 97.75 139 LEU B N 1
ATOM 2947 C CA . LEU B 1 139 ? -9.844 -10.344 -5.426 1 97.75 139 LEU B CA 1
ATOM 2948 C C . LEU B 1 139 ? -10.172 -8.898 -5.789 1 97.75 139 LEU B C 1
ATOM 2950 O O . LEU B 1 139 ? -9.656 -7.969 -5.176 1 97.75 139 LEU B O 1
ATOM 2954 N N . SER B 1 140 ? -10.969 -8.734 -6.73 1 95.62 140 SER B N 1
ATOM 2955 C CA . SER B 1 140 ? -11.422 -7.41 -7.152 1 95.62 140 SER B CA 1
ATOM 2956 C C . SER B 1 140 ? -12.898 -7.418 -7.508 1 95.62 140 SER B C 1
ATOM 2958 O O . SER B 1 140 ? -13.367 -8.305 -8.227 1 95.62 140 SER B O 1
ATOM 2960 N N . VAL B 1 141 ? -13.633 -6.457 -7.035 1 94.31 141 VAL B N 1
ATOM 2961 C CA . VAL B 1 141 ? -15.031 -6.297 -7.402 1 94.31 141 VAL B CA 1
ATOM 2962 C C . VAL B 1 141 ? -15.133 -5.66 -8.789 1 94.31 141 VAL B C 1
ATOM 2964 O O . VAL B 1 141 ? -14.562 -4.598 -9.031 1 94.31 141 VAL B O 1
ATOM 2967 N N . PRO B 1 142 ? -15.805 -6.406 -9.672 1 89.62 142 PRO B N 1
ATOM 2968 C CA . PRO B 1 142 ? -16.047 -5.758 -10.961 1 89.62 142 PRO B CA 1
ATOM 2969 C C . PRO B 1 142 ? -16.734 -4.402 -10.82 1 89.62 142 PRO B C 1
ATOM 2971 O O . PRO B 1 142 ? -17.688 -4.266 -10.039 1 89.62 142 PRO B O 1
ATOM 2974 N N . ASN B 1 143 ? -16.188 -3.416 -11.477 1 83.25 143 ASN B N 1
ATOM 2975 C CA . ASN B 1 143 ? -16.719 -2.064 -11.328 1 83.25 143 ASN B CA 1
ATOM 2976 C C . ASN B 1 143 ? -16.531 -1.249 -12.609 1 83.25 143 ASN B C 1
ATOM 2978 O O . ASN B 1 143 ? -15.719 -1.61 -13.461 1 83.25 143 ASN B O 1
ATOM 2982 N N . ASP B 1 144 ? -17.281 -0.268 -12.719 1 79.62 144 ASP B N 1
ATOM 2983 C CA . ASP B 1 144 ? -17.203 0.632 -13.867 1 79.62 144 ASP B CA 1
ATOM 2984 C C . ASP B 1 144 ? -16.578 1.965 -13.469 1 79.62 144 ASP B C 1
ATOM 2986 O O . ASP B 1 144 ? -16.734 2.967 -14.172 1 79.62 144 ASP B O 1
ATOM 2990 N N . SER B 1 145 ? -15.93 1.861 -12.305 1 77.44 145 SER B N 1
ATOM 2991 C CA . SER B 1 145 ? -15.344 3.113 -11.836 1 77.44 145 SER B CA 1
ATOM 2992 C C . SER B 1 145 ? -14.273 3.619 -12.797 1 77.44 145 SER B C 1
ATOM 2994 O O . SER B 1 145 ? -13.43 2.85 -13.258 1 77.44 145 SER B O 1
ATOM 2996 N N . VAL B 1 146 ? -14.328 4.906 -13.031 1 78.62 146 VAL B N 1
ATOM 2997 C CA . VAL B 1 146 ? -13.328 5.539 -13.891 1 78.62 146 VAL B CA 1
ATOM 2998 C C . VAL B 1 146 ? -12.188 6.09 -13.031 1 78.62 146 VAL B C 1
ATOM 3000 O O . VAL B 1 146 ? -11.125 6.43 -13.555 1 78.62 146 VAL B O 1
ATOM 3003 N N . TYR B 1 147 ? -12.492 6.168 -11.758 1 81 147 TYR B N 1
ATOM 3004 C CA . TYR B 1 147 ? -11.445 6.625 -10.852 1 81 147 TYR B CA 1
ATOM 3005 C C . TYR B 1 147 ? -10.461 5.5 -10.531 1 81 147 TYR B C 1
ATOM 3007 O O . TYR B 1 147 ? -10.867 4.355 -10.32 1 81 147 TYR B O 1
ATOM 3015 N N . ARG B 1 148 ? -9.148 5.848 -10.609 1 83.12 148 ARG B N 1
ATOM 3016 C CA . ARG B 1 148 ? -8.07 4.895 -10.375 1 83.12 148 ARG B CA 1
ATOM 3017 C C . ARG B 1 148 ? -7.109 5.402 -9.297 1 83.12 148 ARG B C 1
ATOM 3019 O O . ARG B 1 148 ? -6.793 6.594 -9.258 1 83.12 148 ARG B O 1
ATOM 3026 N N . PRO B 1 149 ? -6.609 4.555 -8.516 1 84.44 149 PRO B N 1
ATOM 3027 C CA . PRO B 1 149 ? -6.898 3.123 -8.414 1 84.44 149 PRO B CA 1
ATOM 3028 C C . PRO B 1 149 ? -8.266 2.84 -7.789 1 84.44 149 PRO B C 1
ATOM 3030 O O . PRO B 1 149 ? -8.766 3.645 -7 1 84.44 149 PRO B O 1
ATOM 3033 N N . PRO B 1 150 ? -8.812 1.759 -8.141 1 87.31 150 PRO B N 1
ATOM 3034 C CA . PRO B 1 150 ? -10.094 1.384 -7.539 1 87.31 150 PRO B CA 1
ATOM 3035 C C . PRO B 1 150 ? -9.938 0.737 -6.164 1 87.31 150 PRO B C 1
ATOM 3037 O O . PRO B 1 150 ? -10.234 -0.449 -6 1 87.31 150 PRO B O 1
ATOM 3040 N N . VAL B 1 151 ? -9.57 1.515 -5.262 1 91.44 151 VAL B N 1
ATOM 3041 C CA . VAL B 1 151 ? -9.148 1.034 -3.947 1 91.44 151 VAL B CA 1
ATOM 3042 C C . VAL B 1 151 ? -10.32 0.345 -3.252 1 91.44 151 VAL B C 1
ATOM 3044 O O . VAL B 1 151 ? -10.164 -0.73 -2.67 1 91.44 151 VAL B O 1
ATOM 3047 N N . GLN B 1 152 ? -11.523 0.899 -3.316 1 91.25 152 GLN B N 1
ATOM 3048 C CA . GLN B 1 152 ? -12.68 0.272 -2.686 1 91.25 152 GLN B CA 1
ATOM 3049 C C . GLN B 1 152 ? -12.922 -1.128 -3.244 1 91.25 152 GLN B C 1
ATOM 3051 O O . GLN B 1 152 ? -13.234 -2.055 -2.496 1 91.25 152 GLN B O 1
ATOM 3056 N N . GLU B 1 153 ? -12.727 -1.276 -4.492 1 93.25 153 GLU B N 1
ATOM 3057 C CA . GLU B 1 153 ? -13.039 -2.529 -5.176 1 93.25 153 GLU B CA 1
ATOM 3058 C C . GLU B 1 153 ? -11.906 -3.535 -5.023 1 93.25 153 GLU B C 1
ATOM 3060 O O . GLU B 1 153 ? -12.102 -4.738 -5.203 1 93.25 153 GLU B O 1
ATOM 3065 N N . LYS B 1 154 ? -10.711 -3.021 -4.668 1 94.12 154 LYS B N 1
ATOM 3066 C CA . LYS B 1 154 ? -9.555 -3.91 -4.68 1 94.12 154 LYS B CA 1
ATOM 3067 C C . LYS B 1 154 ? -8.984 -4.09 -3.279 1 94.12 154 LYS B C 1
ATOM 3069 O O . LYS B 1 154 ? -8.227 -5.031 -3.027 1 94.12 154 LYS B O 1
ATOM 3074 N N . CYS B 1 155 ? -9.328 -3.189 -2.41 1 96.38 155 CYS B N 1
ATOM 3075 C CA . CYS B 1 155 ? -8.594 -3.176 -1.149 1 96.38 155 CYS B CA 1
ATOM 3076 C C . CYS B 1 155 ? -9.547 -3.285 0.036 1 96.38 155 CYS B C 1
ATOM 3078 O O . CYS B 1 155 ? -9.227 -2.832 1.137 1 96.38 155 CYS B O 1
ATOM 3080 N N . PHE B 1 156 ? -10.773 -3.832 -0.17 1 96.12 156 PHE B N 1
ATOM 3081 C CA . PHE B 1 156 ? -11.656 -4.102 0.959 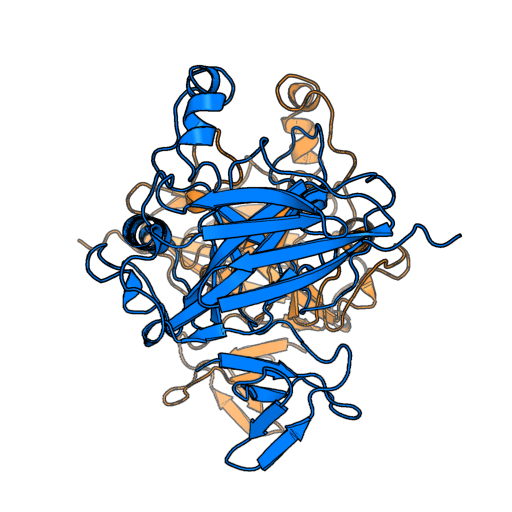1 96.12 156 PHE B CA 1
ATOM 3082 C C . PHE B 1 156 ? -11.07 -5.188 1.855 1 96.12 156 PHE B C 1
ATOM 3084 O O . PHE B 1 156 ? -10.148 -5.898 1.456 1 96.12 156 PHE B O 1
ATOM 3091 N N . ASP B 1 157 ? -11.547 -5.32 3.076 1 97.06 157 ASP B N 1
ATOM 3092 C CA . ASP B 1 157 ? -11 -6.246 4.062 1 97.06 157 ASP B CA 1
ATOM 3093 C C . ASP B 1 157 ? -11.039 -7.684 3.547 1 97.06 157 ASP B C 1
ATOM 3095 O O . ASP B 1 157 ? -12.078 -8.164 3.107 1 97.06 157 ASP B O 1
ATOM 3099 N N . GLY B 1 158 ? -9.852 -8.328 3.531 1 97.69 158 GLY B N 1
ATOM 3100 C CA . GLY B 1 158 ? -9.781 -9.727 3.152 1 97.69 158 GLY B CA 1
ATOM 3101 C C . GLY B 1 158 ? -9.727 -9.938 1.651 1 97.69 158 GLY B C 1
ATOM 3102 O O . GLY B 1 158 ? -9.852 -11.07 1.172 1 97.69 158 GLY B O 1
ATOM 3103 N N . ALA B 1 159 ? -9.492 -8.961 0.88 1 98.25 159 ALA B N 1
ATOM 3104 C CA . ALA B 1 159 ? -9.578 -9.008 -0.578 1 98.25 159 ALA B CA 1
ATOM 3105 C C . ALA B 1 159 ? -8.344 -9.672 -1.178 1 98.25 159 ALA B C 1
ATOM 3107 O O . ALA B 1 159 ? -8.203 -9.742 -2.4 1 98.25 159 ALA B O 1
ATOM 3108 N N . CYS B 1 160 ? -7.441 -10.195 -0.34 1 98.75 160 CYS B N 1
ATOM 3109 C CA . CYS B 1 160 ? -6.234 -10.82 -0.87 1 98.75 160 CYS B CA 1
ATOM 3110 C C . CYS B 1 160 ? -5.852 -12.047 -0.054 1 98.75 160 CYS B C 1
ATOM 3112 O O . CYS B 1 160 ? -4.922 -12 0.753 1 98.75 160 CYS B O 1
ATOM 3114 N N . PRO B 1 161 ? -6.562 -13.141 -0.264 1 98.88 161 PRO B N 1
ATOM 3115 C CA . PRO B 1 161 ? -6.062 -14.398 0.297 1 98.88 161 PRO B CA 1
ATOM 3116 C C . PRO B 1 161 ? -4.648 -14.727 -0.174 1 98.88 161 PRO B C 1
ATOM 3118 O O . PRO B 1 161 ? -4.324 -14.547 -1.35 1 98.88 161 PRO B O 1
ATOM 3121 N N . VAL B 1 162 ? -3.836 -15.156 0.755 1 98.94 162 VAL B N 1
ATOM 3122 C CA . VAL B 1 162 ? -2.443 -15.469 0.451 1 98.94 162 VAL B CA 1
ATOM 3123 C C . VAL B 1 162 ? -1.973 -16.641 1.321 1 98.94 162 VAL B C 1
ATOM 3125 O O . VAL B 1 162 ? -2.299 -16.703 2.51 1 98.94 162 VAL B O 1
ATOM 3128 N N . GLY B 1 163 ? -1.323 -17.562 0.774 1 98.56 163 GLY B N 1
ATOM 3129 C CA . GLY B 1 163 ? -0.812 -18.672 1.55 1 98.56 163 GLY B CA 1
ATOM 3130 C C . GLY B 1 163 ? -1 -20.016 0.861 1 98.56 163 GLY B C 1
ATOM 3131 O O . GLY B 1 163 ? -0.958 -20.094 -0.368 1 98.56 163 GLY B O 1
ATOM 3132 N N . PRO B 1 164 ? -1.002 -21.125 1.59 1 98.38 164 PRO B N 1
ATOM 3133 C CA . PRO B 1 164 ? -1.049 -21.234 3.049 1 98.38 164 PRO B CA 1
ATOM 3134 C C . PRO B 1 164 ? 0.307 -20.984 3.705 1 98.38 164 PRO B C 1
ATOM 3136 O O . PRO B 1 164 ? 0.377 -20.734 4.914 1 98.38 164 PRO B O 1
ATOM 3139 N N . TRP B 1 165 ? 1.311 -21.109 2.951 1 98.75 165 TRP B N 1
ATOM 3140 C CA . TRP B 1 165 ? 2.682 -21 3.439 1 98.75 165 TRP B CA 1
ATOM 3141 C C . TRP B 1 165 ? 3.6 -20.438 2.357 1 98.75 165 TRP B C 1
ATOM 3143 O O . TRP B 1 165 ? 3.172 -20.219 1.223 1 98.75 165 TRP B O 1
ATOM 3153 N N . VAL B 1 166 ? 4.75 -20.062 2.709 1 98.62 166 VAL B N 1
ATOM 3154 C CA . VAL B 1 166 ? 5.832 -19.703 1.801 1 98.62 166 VAL B CA 1
ATOM 3155 C C . VAL B 1 166 ? 6.754 -20.906 1.598 1 98.62 166 VAL B C 1
ATOM 3157 O O . VAL B 1 166 ? 7.234 -21.5 2.566 1 98.62 166 VAL B O 1
ATOM 3160 N N . VAL B 1 167 ? 6.941 -21.312 0.329 1 98.19 167 VAL B N 1
ATOM 3161 C CA . VAL B 1 167 ? 7.859 -22.391 0 1 98.19 167 VAL B CA 1
ATOM 3162 C C . VAL B 1 167 ? 9.227 -21.828 -0.376 1 98.19 167 VAL B C 1
ATOM 3164 O O . VAL B 1 167 ? 9.312 -20.844 -1.128 1 98.19 167 VAL B O 1
ATOM 3167 N N . ASP B 1 168 ? 10.25 -22.453 0.181 1 97.56 168 ASP B N 1
ATOM 3168 C CA . ASP B 1 168 ? 11.586 -22.016 -0.198 1 97.56 168 ASP B CA 1
ATOM 3169 C C . ASP B 1 168 ? 11.781 -22.078 -1.711 1 97.56 168 ASP B C 1
ATOM 3171 O O . ASP B 1 168 ? 11.492 -23.109 -2.334 1 97.56 168 ASP B O 1
ATOM 3175 N N . LYS B 1 169 ? 12.273 -20.969 -2.24 1 95.38 169 LYS B N 1
ATOM 3176 C CA . LYS B 1 169 ? 12.5 -20.922 -3.682 1 95.38 169 LYS B CA 1
ATOM 3177 C C . LYS B 1 169 ? 13.398 -22.078 -4.133 1 95.38 169 LYS B C 1
ATOM 3179 O O . LYS B 1 169 ? 13.219 -22.625 -5.219 1 95.38 169 LYS B O 1
ATOM 3184 N N . ALA B 1 170 ? 14.344 -22.484 -3.359 1 93.31 170 ALA B N 1
ATOM 3185 C CA . ALA B 1 170 ? 15.312 -23.516 -3.686 1 93.31 170 ALA B CA 1
ATOM 3186 C C . ALA B 1 170 ? 14.625 -24.875 -3.879 1 93.31 170 ALA B C 1
ATOM 3188 O O . ALA B 1 170 ? 15.195 -25.781 -4.48 1 93.31 170 ALA B O 1
ATOM 3189 N N . ASP B 1 171 ? 13.438 -24.984 -3.377 1 93.12 171 ASP B N 1
ATOM 3190 C CA . ASP B 1 171 ? 12.711 -26.234 -3.465 1 93.12 171 ASP B CA 1
ATOM 3191 C C . ASP B 1 171 ? 11.875 -26.297 -4.738 1 93.12 171 ASP B C 1
ATOM 3193 O O . ASP B 1 171 ? 11.211 -27.312 -5.004 1 93.12 171 ASP B O 1
ATOM 3197 N N . LEU B 1 172 ? 11.867 -25.266 -5.5 1 87.69 172 LEU B N 1
ATOM 3198 C CA . LEU B 1 172 ? 11.047 -25.156 -6.703 1 87.69 172 LEU B CA 1
ATOM 3199 C C . LEU B 1 172 ? 11.922 -25.094 -7.953 1 87.69 172 LEU B C 1
ATOM 3201 O O . LEU B 1 172 ? 13.117 -24.828 -7.863 1 87.69 172 LEU B O 1
ATOM 3205 N N . PRO B 1 173 ? 11.273 -25.406 -9.109 1 85.56 173 PRO B N 1
ATOM 3206 C CA . PRO B 1 173 ? 12.047 -25.297 -10.352 1 85.56 173 PRO B CA 1
ATOM 3207 C C . PRO B 1 173 ? 12.633 -23.906 -10.562 1 85.56 173 PRO B C 1
ATOM 3209 O O . PRO B 1 173 ? 12.016 -22.906 -10.188 1 85.56 173 PRO B O 1
ATOM 3212 N N . ALA B 1 174 ? 13.727 -23.922 -11.203 1 84 174 ALA B N 1
ATOM 3213 C CA . ALA B 1 174 ? 14.391 -22.656 -11.492 1 84 174 ALA B CA 1
ATOM 3214 C C . ALA B 1 174 ? 13.578 -21.828 -12.469 1 84 174 ALA B C 1
ATOM 3216 O O . ALA B 1 174 ? 13.547 -20.594 -12.359 1 84 174 ALA B O 1
ATOM 3217 N N . ASP B 1 175 ? 13 -22.578 -13.336 1 87.38 175 ASP B N 1
ATOM 3218 C CA . ASP B 1 175 ? 12.156 -21.891 -14.305 1 87.38 175 ASP B CA 1
ATOM 3219 C C . ASP B 1 175 ? 10.719 -21.766 -13.797 1 87.38 175 ASP B C 1
ATOM 3221 O O . ASP B 1 175 ? 9.914 -22.688 -13.984 1 87.38 175 ASP B O 1
ATOM 3225 N N . LEU B 1 176 ? 10.375 -20.641 -13.297 1 89.62 176 LEU B N 1
ATOM 3226 C CA . LEU B 1 176 ? 9.07 -20.391 -12.688 1 89.62 176 LEU B CA 1
ATOM 3227 C C . LEU B 1 176 ? 7.977 -20.359 -13.742 1 89.62 176 LEU B C 1
ATOM 3229 O O . LEU B 1 176 ? 6.793 -20.5 -13.422 1 89.62 176 LEU B O 1
ATOM 3233 N N . SER B 1 177 ? 8.383 -20.109 -14.984 1 82.56 177 SER B N 1
ATOM 3234 C CA . SER B 1 177 ? 7.395 -19.984 -16.062 1 82.56 177 SER B CA 1
ATOM 3235 C C . SER B 1 177 ? 6.719 -21.328 -16.344 1 82.56 177 SER B C 1
ATOM 3237 O O . SER B 1 177 ? 5.684 -21.375 -17 1 82.56 177 SER B O 1
ATOM 3239 N N . SER B 1 178 ? 7.285 -22.344 -15.836 1 83.75 178 SER B N 1
ATOM 3240 C CA . SER B 1 178 ? 6.746 -23.672 -16.109 1 83.75 178 SER B CA 1
ATOM 3241 C C . SER B 1 178 ? 5.664 -24.062 -15.117 1 83.75 178 SER B C 1
ATOM 3243 O O . SER B 1 178 ? 4.949 -25.047 -15.305 1 83.75 178 SER B O 1
ATOM 3245 N N . LEU B 1 179 ? 5.512 -23.281 -14.109 1 90.94 179 LEU B N 1
ATOM 3246 C CA . LEU B 1 179 ? 4.508 -23.578 -13.094 1 90.94 179 LEU B CA 1
ATOM 3247 C C . LEU B 1 179 ? 3.104 -23.312 -13.625 1 90.94 179 LEU B C 1
ATOM 3249 O O . LEU B 1 179 ? 2.908 -22.438 -14.461 1 90.94 179 LEU B O 1
ATOM 3253 N N . SER B 1 180 ? 2.209 -24.172 -13.141 1 94.44 180 SER B N 1
ATOM 3254 C CA . SER B 1 180 ? 0.809 -24 -13.516 1 94.44 180 SER B CA 1
ATOM 3255 C C . SER B 1 180 ? -0.03 -23.547 -12.32 1 94.44 180 SER B C 1
ATOM 3257 O O . SER B 1 180 ? 0.186 -24.016 -11.195 1 94.44 180 SER B O 1
ATOM 3259 N N . ILE B 1 181 ? -0.983 -22.703 -12.617 1 97.19 181 ILE B N 1
ATOM 3260 C CA . ILE B 1 181 ? -1.956 -22.234 -11.633 1 97.19 181 ILE B CA 1
ATOM 3261 C C . ILE B 1 181 ? -3.346 -22.75 -12 1 97.19 181 ILE B C 1
ATOM 3263 O O . ILE B 1 181 ? -3.797 -22.578 -13.141 1 97.19 181 ILE B O 1
ATOM 3267 N N . ARG B 1 182 ? -3.965 -23.438 -11.102 1 98.5 182 ARG B N 1
ATOM 3268 C CA . ARG B 1 182 ? -5.336 -23.906 -11.281 1 98.5 182 ARG B CA 1
ATOM 3269 C C . ARG B 1 182 ? -6.273 -23.25 -10.273 1 98.5 182 ARG B C 1
ATOM 3271 O O . ARG B 1 182 ? -5.934 -23.109 -9.094 1 98.5 182 ARG B O 1
ATOM 3278 N N . THR B 1 183 ? -7.402 -22.797 -10.711 1 98.69 183 THR B N 1
ATOM 3279 C CA . THR B 1 183 ? -8.422 -22.172 -9.875 1 98.69 183 THR B CA 1
ATOM 3280 C C . THR B 1 183 ? -9.703 -23 -9.883 1 98.69 183 THR B C 1
ATOM 3282 O O . THR B 1 183 ? -10.164 -23.422 -10.953 1 98.69 183 THR B O 1
ATOM 3285 N N . TYR B 1 184 ? -10.219 -23.25 -8.75 1 98.88 184 TYR B N 1
ATOM 3286 C CA . TYR B 1 184 ? -11.453 -24 -8.578 1 98.88 184 TYR B CA 1
ATOM 3287 C C . TYR B 1 184 ? -12.508 -23.172 -7.855 1 98.88 184 TYR B C 1
ATOM 3289 O O . TYR B 1 184 ? -12.195 -22.438 -6.918 1 98.88 184 TYR B O 1
ATOM 3297 N N . VAL B 1 185 ? -13.734 -23.312 -8.234 1 98.81 185 VAL B N 1
ATOM 3298 C CA . VAL B 1 185 ? -14.898 -22.766 -7.543 1 98.81 185 VAL B CA 1
ATOM 3299 C C . VAL B 1 185 ? -15.898 -23.891 -7.242 1 98.81 185 VAL B C 1
ATOM 3301 O O . VAL B 1 185 ? -16.328 -24.609 -8.148 1 98.81 185 VAL B O 1
ATOM 3304 N N . ASN B 1 186 ? -16.172 -24.047 -5.98 1 98.62 186 ASN B N 1
ATOM 3305 C CA . ASN B 1 186 ? -17.047 -25.125 -5.535 1 98.62 186 ASN B CA 1
ATOM 3306 C C . ASN B 1 186 ? -16.594 -26.484 -6.082 1 98.62 186 ASN B C 1
ATOM 3308 O O . ASN B 1 186 ? -17.422 -27.281 -6.508 1 98.62 186 ASN B O 1
ATOM 3312 N N . GLY B 1 187 ? -15.305 -26.594 -6.195 1 98.5 187 GLY B N 1
ATOM 3313 C CA . GLY B 1 187 ? -14.727 -27.875 -6.574 1 98.5 187 GLY B CA 1
ATOM 3314 C C . GLY B 1 187 ? -14.531 -28.031 -8.07 1 98.5 187 GLY B C 1
ATOM 3315 O O . GLY B 1 187 ? -13.82 -28.922 -8.523 1 98.5 187 GLY B O 1
ATOM 3316 N N . ASP B 1 188 ? -15.117 -27.203 -8.922 1 98.62 188 ASP B N 1
ATOM 3317 C CA . ASP B 1 188 ? -14.969 -27.25 -10.375 1 98.62 188 ASP B CA 1
ATOM 3318 C C . ASP B 1 188 ? -13.781 -26.406 -10.836 1 98.62 188 ASP B C 1
ATOM 3320 O O . ASP B 1 188 ? -13.648 -25.25 -10.438 1 98.62 188 ASP B O 1
ATOM 3324 N N . LYS B 1 189 ? -12.984 -27.016 -11.633 1 98.56 189 LYS B N 1
ATOM 3325 C CA . LYS B 1 189 ? -11.906 -26.234 -12.219 1 98.56 189 LYS B CA 1
ATOM 3326 C C . LYS B 1 189 ? -12.445 -25.203 -13.203 1 98.56 189 LYS B C 1
ATOM 3328 O O . LYS B 1 189 ? -13.055 -25.562 -14.211 1 98.56 189 LYS B O 1
ATOM 3333 N N . VAL B 1 190 ? -12.164 -23.969 -12.898 1 98.31 190 VAL B N 1
ATOM 3334 C CA . VAL B 1 190 ? -12.75 -22.906 -13.727 1 98.31 190 VAL B CA 1
ATOM 3335 C C . VAL B 1 190 ? -11.648 -22.219 -14.523 1 98.31 190 VAL B C 1
ATOM 3337 O O . VAL B 1 190 ? -11.938 -21.484 -15.469 1 98.31 190 VAL B O 1
ATOM 3340 N N . ALA B 1 191 ? -10.391 -22.406 -14.172 1 97.31 191 ALA B N 1
ATOM 3341 C CA . ALA B 1 191 ? -9.281 -21.828 -14.914 1 97.31 191 ALA B CA 1
ATOM 3342 C C . ALA B 1 191 ? -7.996 -22.625 -14.688 1 97.31 191 ALA B C 1
ATOM 3344 O O . ALA B 1 191 ? -7.785 -23.172 -13.602 1 97.31 191 ALA B O 1
ATOM 3345 N N . GLU B 1 192 ? -7.176 -22.688 -15.695 1 95.44 192 GLU B N 1
ATOM 3346 C CA . GLU B 1 192 ? -5.82 -23.234 -15.641 1 95.44 192 GLU B CA 1
ATOM 3347 C C . GLU B 1 192 ? -4.883 -22.469 -16.578 1 95.44 192 GLU B C 1
ATOM 3349 O O . GLU B 1 192 ? -5.211 -22.234 -17.734 1 95.44 192 GLU B O 1
ATOM 3354 N N . ARG B 1 193 ? -3.82 -21.984 -16.016 1 90.81 193 ARG B N 1
ATOM 3355 C CA . ARG B 1 193 ? -2.875 -21.281 -16.875 1 90.81 193 ARG B CA 1
ATOM 3356 C C . ARG B 1 193 ? -1.437 -21.562 -16.453 1 90.81 193 ARG B C 1
ATOM 3358 O O . ARG B 1 193 ? -1.163 -21.766 -15.266 1 90.81 193 ARG B O 1
ATOM 3365 N N . ARG B 1 194 ? -0.641 -21.578 -17.453 1 87.94 194 ARG B N 1
ATOM 3366 C CA . ARG B 1 194 ? 0.799 -21.625 -17.234 1 87.94 194 ARG B CA 1
ATOM 3367 C C . ARG B 1 194 ? 1.395 -20.219 -17.141 1 87.94 194 ARG B C 1
ATOM 3369 O O . ARG B 1 194 ? 0.773 -19.25 -17.578 1 87.94 194 ARG B O 1
ATOM 3376 N N . LEU B 1 195 ? 2.539 -20.141 -16.531 1 88.81 195 LEU B N 1
ATOM 3377 C CA . LEU B 1 195 ? 3.162 -18.844 -16.344 1 88.81 195 LEU B CA 1
ATOM 3378 C C . LEU B 1 195 ? 4.125 -18.531 -17.469 1 88.81 195 LEU B C 1
ATOM 3380 O O . LEU B 1 195 ? 4.988 -17.656 -17.344 1 88.81 195 LEU B O 1
ATOM 3384 N N . ASP B 1 196 ? 4.008 -19.203 -18.578 1 88.56 196 ASP B N 1
ATOM 3385 C CA . ASP B 1 196 ? 4.84 -18.922 -19.75 1 88.56 196 ASP B CA 1
ATOM 3386 C C . ASP B 1 196 ? 4.223 -17.812 -20.609 1 88.56 196 ASP B C 1
ATOM 3388 O O . ASP B 1 196 ? 4.781 -17.438 -21.641 1 88.56 196 ASP B O 1
ATOM 3392 N N . ASP B 1 197 ? 3.111 -17.266 -20.234 1 89.94 197 ASP B N 1
ATOM 3393 C CA . ASP B 1 197 ? 2.412 -16.219 -20.953 1 89.94 197 ASP B CA 1
ATOM 3394 C C . ASP B 1 197 ? 2.73 -14.844 -20.375 1 89.94 197 ASP B C 1
ATOM 3396 O O . ASP B 1 197 ? 2.021 -13.867 -20.625 1 89.94 197 ASP B O 1
ATOM 3400 N N . LEU B 1 198 ? 3.689 -14.648 -19.625 1 93.94 198 LEU B N 1
ATOM 3401 C CA . LEU B 1 198 ? 3.998 -13.375 -18.984 1 93.94 198 LEU B CA 1
ATOM 3402 C C . LEU B 1 198 ? 4.676 -12.422 -19.953 1 93.94 198 LEU B C 1
ATOM 3404 O O . LEU B 1 198 ? 5.539 -12.836 -20.734 1 93.94 198 LEU B O 1
ATOM 3408 N N . TYR B 1 199 ? 4.227 -11.219 -20 1 95.12 199 TYR B N 1
ATOM 3409 C CA . TYR B 1 199 ? 4.855 -10.172 -20.797 1 95.12 199 TYR B CA 1
ATOM 3410 C C . TYR B 1 199 ? 6.258 -9.859 -20.281 1 95.12 199 TYR B C 1
ATOM 3412 O O . TYR B 1 199 ? 7.207 -9.773 -21.062 1 95.12 199 TYR B O 1
ATOM 3420 N N . ARG B 1 200 ? 6.383 -9.594 -19.062 1 96 200 ARG B N 1
ATOM 3421 C CA . ARG B 1 200 ? 7.66 -9.523 -18.359 1 96 200 ARG B CA 1
ATOM 3422 C C . ARG B 1 200 ? 7.918 -10.789 -17.562 1 96 200 ARG B C 1
ATOM 3424 O O . ARG B 1 200 ? 7.066 -11.219 -16.766 1 96 200 ARG B O 1
ATOM 3431 N N . SER B 1 201 ? 9.078 -11.359 -17.828 1 95.44 201 SER B N 1
ATOM 3432 C CA . SER B 1 201 ? 9.469 -12.492 -17 1 95.44 201 SER B CA 1
ATOM 3433 C C . SER B 1 201 ? 9.609 -12.086 -15.539 1 95.44 201 SER B C 1
ATOM 3435 O O . SER B 1 201 ? 9.68 -10.898 -15.227 1 95.44 201 SER B O 1
ATOM 3437 N N . PRO B 1 202 ? 9.594 -13.109 -14.648 1 96.06 202 PRO B N 1
ATOM 3438 C CA . PRO B 1 202 ? 9.781 -12.766 -13.242 1 96.06 202 PRO B CA 1
ATOM 3439 C C . PRO B 1 202 ? 11.031 -11.914 -13 1 96.06 202 PRO B C 1
ATOM 3441 O O . PRO B 1 202 ? 10.961 -10.898 -12.305 1 96.06 202 PRO B O 1
ATOM 3444 N N . ALA B 1 203 ? 12.156 -12.297 -13.602 1 96.69 203 ALA B N 1
ATOM 3445 C CA . ALA B 1 203 ? 13.406 -11.578 -13.422 1 96.69 203 ALA B CA 1
ATOM 3446 C C . ALA B 1 203 ? 13.305 -10.156 -13.969 1 96.69 203 ALA B C 1
ATOM 3448 O O . ALA B 1 203 ? 13.727 -9.195 -13.312 1 96.69 203 ALA B O 1
ATOM 3449 N N . LYS B 1 204 ? 12.75 -10.039 -15.148 1 97.06 204 LYS B N 1
ATOM 3450 C CA . LYS B 1 204 ? 12.609 -8.727 -15.781 1 97.06 204 LYS B CA 1
ATOM 3451 C C . LYS B 1 204 ? 11.68 -7.832 -14.969 1 97.06 204 LYS B C 1
ATOM 3453 O O . LYS B 1 204 ? 11.961 -6.645 -14.781 1 97.06 204 LYS B O 1
ATOM 3458 N N . LEU B 1 205 ? 10.555 -8.367 -14.523 1 97.5 205 LEU B N 1
ATOM 3459 C CA . LEU B 1 205 ? 9.602 -7.605 -13.727 1 97.5 205 LEU B CA 1
ATOM 3460 C C . LEU B 1 205 ? 10.258 -7.066 -12.461 1 97.5 205 LEU B C 1
ATOM 3462 O O . LEU B 1 205 ? 10.141 -5.879 -12.148 1 97.5 205 LEU B O 1
ATOM 3466 N N . VAL B 1 206 ? 10.969 -7.941 -11.734 1 98 206 VAL B N 1
ATOM 3467 C CA . VAL B 1 206 ? 11.633 -7.531 -10.5 1 98 206 VAL B CA 1
ATOM 3468 C C . VAL B 1 206 ? 12.648 -6.434 -10.797 1 98 206 VAL B C 1
ATOM 3470 O O . VAL B 1 206 ? 12.719 -5.43 -10.086 1 98 206 VAL B O 1
ATOM 3473 N N . ALA B 1 207 ? 13.422 -6.617 -11.852 1 98.31 207 ALA B N 1
ATOM 3474 C CA . ALA B 1 207 ? 14.445 -5.637 -12.211 1 98.31 207 ALA B CA 1
ATOM 3475 C C . ALA B 1 207 ? 13.82 -4.277 -12.5 1 98.31 207 ALA B C 1
ATOM 3477 O O . ALA B 1 207 ? 14.281 -3.252 -12 1 98.31 207 ALA B O 1
ATOM 3478 N N . GLU B 1 208 ? 12.766 -4.246 -13.258 1 97.19 208 GLU B N 1
ATOM 3479 C CA . GLU B 1 208 ? 12.148 -2.984 -13.664 1 97.19 208 GLU B CA 1
ATOM 3480 C C . GLU B 1 208 ? 11.438 -2.322 -12.484 1 97.19 208 GLU B C 1
ATOM 3482 O O . GLU B 1 208 ? 11.469 -1.098 -12.344 1 97.19 208 GLU B O 1
ATOM 3487 N N . VAL B 1 209 ? 10.789 -3.094 -11.641 1 97.56 209 VAL B N 1
ATOM 3488 C CA . VAL B 1 209 ? 10.109 -2.545 -10.469 1 97.56 209 VAL B CA 1
ATOM 3489 C C . VAL B 1 209 ? 11.133 -1.956 -9.508 1 97.56 209 VAL B C 1
ATOM 3491 O O . VAL B 1 209 ? 10.969 -0.836 -9.016 1 97.56 209 VAL B O 1
ATOM 3494 N N . THR B 1 210 ? 12.219 -2.646 -9.266 1 97.5 210 THR B N 1
ATOM 3495 C CA . THR B 1 210 ? 13.195 -2.236 -8.258 1 97.5 210 THR B CA 1
ATOM 3496 C C . THR B 1 210 ? 14.086 -1.119 -8.789 1 97.5 210 THR B C 1
ATOM 3498 O O . THR B 1 210 ? 14.891 -0.556 -8.047 1 97.5 210 THR B O 1
ATOM 3501 N N . ASP B 1 211 ? 13.914 -0.813 -10.047 1 95.38 211 ASP B N 1
ATOM 3502 C CA . ASP B 1 211 ? 14.648 0.322 -10.602 1 95.38 211 ASP B CA 1
ATOM 3503 C C . ASP B 1 211 ? 14.211 1.63 -9.945 1 95.38 211 ASP B C 1
ATOM 3505 O O . ASP B 1 211 ? 15.008 2.566 -9.828 1 95.38 211 ASP B O 1
ATOM 3509 N N . PHE B 1 212 ? 12.945 1.69 -9.477 1 93.06 212 PHE B N 1
ATOM 3510 C CA . PHE B 1 212 ? 12.484 2.959 -8.93 1 93.06 212 PHE B CA 1
ATOM 3511 C C . PHE B 1 212 ? 12.008 2.787 -7.492 1 93.06 212 PHE B C 1
ATOM 3513 O O . PHE B 1 212 ? 11.797 3.771 -6.781 1 93.06 212 PHE B O 1
ATOM 3520 N N . MET B 1 213 ? 11.844 1.617 -7.055 1 96.19 213 MET B N 1
ATOM 3521 C CA . MET B 1 213 ? 11.352 1.436 -5.691 1 96.19 213 MET B CA 1
ATOM 3522 C C . MET B 1 213 ? 11.984 0.211 -5.043 1 96.19 213 MET B C 1
ATOM 3524 O O . MET B 1 213 ? 12.047 -0.858 -5.652 1 96.19 213 MET B O 1
ATOM 3528 N N . ALA B 1 214 ? 12.438 0.361 -3.887 1 97.25 214 ALA B N 1
ATOM 3529 C CA . ALA B 1 214 ? 12.992 -0.753 -3.123 1 97.25 214 ALA B CA 1
ATOM 3530 C C . ALA B 1 214 ? 11.891 -1.636 -2.553 1 97.25 214 ALA B C 1
ATOM 3532 O O . ALA B 1 214 ? 10.859 -1.135 -2.098 1 97.25 214 ALA B O 1
ATOM 3533 N N . LEU B 1 215 ? 12.094 -2.893 -2.613 1 97.88 215 LEU B N 1
ATOM 3534 C CA . LEU B 1 215 ? 11.242 -3.863 -1.94 1 97.88 215 LEU B CA 1
ATOM 3535 C C . LEU B 1 215 ? 11.922 -4.406 -0.686 1 97.88 215 LEU B C 1
ATOM 3537 O O . LEU B 1 215 ? 13.125 -4.668 -0.689 1 97.88 215 LEU B O 1
ATOM 3541 N N . SER B 1 216 ? 11.195 -4.543 0.352 1 96.38 216 SER B N 1
ATOM 3542 C CA . SER B 1 216 ? 11.758 -4.941 1.639 1 96.38 216 SER B CA 1
ATOM 3543 C C . SER B 1 216 ? 11.57 -6.434 1.885 1 96.38 216 SER B C 1
ATOM 3545 O O . SER B 1 216 ? 10.766 -7.086 1.21 1 96.38 216 SER B O 1
ATOM 3547 N N . ALA B 1 217 ? 12.391 -6.922 2.865 1 96.25 217 ALA B N 1
ATOM 3548 C CA . ALA B 1 217 ? 12.133 -8.281 3.336 1 96.25 217 ALA B CA 1
ATOM 3549 C C . ALA B 1 217 ? 10.68 -8.438 3.795 1 96.25 217 ALA B C 1
ATOM 3551 O O . ALA B 1 217 ? 10.164 -7.59 4.523 1 96.25 217 ALA B O 1
ATOM 3552 N N . GLY B 1 218 ? 10.016 -9.5 3.256 1 96.12 218 GLY B N 1
ATOM 3553 C CA . GLY B 1 218 ? 8.633 -9.758 3.631 1 96.12 218 GLY B CA 1
ATOM 3554 C C . GLY B 1 218 ? 7.637 -9.273 2.598 1 96.12 218 GLY B C 1
ATOM 3555 O O . GLY B 1 218 ? 6.469 -9.672 2.621 1 96.12 218 GLY B O 1
ATOM 3556 N N . ASP B 1 219 ? 8.086 -8.359 1.739 1 98 219 ASP B N 1
ATOM 3557 C CA . ASP B 1 219 ? 7.215 -7.91 0.657 1 98 219 ASP B CA 1
ATOM 3558 C C . ASP B 1 219 ? 6.969 -9.031 -0.351 1 98 219 ASP B C 1
ATOM 3560 O O . ASP B 1 219 ? 7.727 -10 -0.401 1 98 219 ASP B O 1
ATOM 3564 N N . VAL B 1 220 ? 5.863 -8.906 -1.088 1 98.81 220 VAL B N 1
ATOM 3565 C CA . VAL B 1 220 ? 5.492 -9.859 -2.125 1 98.81 220 VAL B CA 1
ATOM 3566 C C . VAL B 1 220 ? 5.219 -9.125 -3.434 1 98.81 220 VAL B C 1
ATOM 3568 O O . VAL B 1 220 ? 4.508 -8.117 -3.447 1 98.81 220 VAL B O 1
ATOM 3571 N N . LEU B 1 221 ? 5.828 -9.531 -4.469 1 98.62 221 LEU B N 1
ATOM 3572 C CA . LEU B 1 221 ? 5.48 -9.102 -5.82 1 98.62 221 LEU B CA 1
ATOM 3573 C C . LEU B 1 221 ? 4.832 -10.242 -6.598 1 98.62 221 LEU B C 1
ATOM 3575 O O . LEU B 1 221 ? 5.461 -11.281 -6.824 1 98.62 221 LEU B O 1
ATOM 3579 N N . THR B 1 222 ? 3.582 -10.055 -6.957 1 98.44 222 THR B N 1
ATOM 3580 C CA . THR B 1 222 ? 2.918 -11.078 -7.758 1 98.44 222 THR B CA 1
ATOM 3581 C C . THR B 1 222 ? 3.309 -10.953 -9.227 1 98.44 222 THR B C 1
ATOM 3583 O O . THR B 1 222 ? 3.926 -9.961 -9.625 1 98.44 222 THR B O 1
ATOM 3586 N N . LEU B 1 223 ? 2.949 -11.938 -10 1 97.06 223 LEU B N 1
ATOM 3587 C CA . LEU B 1 223 ? 3.312 -11.922 -11.414 1 97.06 223 LEU B CA 1
ATOM 3588 C C . LEU B 1 223 ? 2.137 -11.469 -12.273 1 97.06 223 LEU B C 1
ATOM 3590 O O . LEU B 1 223 ? 2.266 -11.344 -13.492 1 97.06 223 LEU B O 1
ATOM 3594 N N . GLY B 1 224 ? 1.022 -11.219 -11.578 1 95.25 224 GLY B N 1
ATOM 3595 C CA . GLY B 1 224 ? -0.142 -10.734 -12.305 1 95.25 224 GLY B CA 1
ATOM 3596 C C . GLY B 1 224 ? -1.076 -11.844 -12.742 1 95.25 224 GLY B C 1
ATOM 3597 O O . GLY B 1 224 ? -0.881 -13.008 -12.383 1 95.25 224 GLY B O 1
ATOM 3598 N N . TYR B 1 225 ? -2.119 -11.492 -13.391 1 94.69 225 TYR B N 1
ATOM 3599 C CA . TYR B 1 225 ? -3.143 -12.367 -13.945 1 94.69 225 TYR B CA 1
ATOM 3600 C C . TYR B 1 225 ? -3.826 -11.711 -15.141 1 94.69 225 TYR B C 1
ATOM 3602 O O . TYR B 1 225 ? -3.691 -10.5 -15.359 1 94.69 225 TYR B O 1
ATOM 3610 N N . PRO B 1 226 ? -4.441 -12.508 -15.984 1 92.44 226 PRO B N 1
ATOM 3611 C CA . PRO B 1 226 ? -5.086 -11.938 -17.172 1 92.44 226 PRO B CA 1
ATOM 3612 C C . PRO B 1 226 ? -6.285 -11.062 -16.828 1 92.44 226 PRO B C 1
ATOM 3614 O O . PRO B 1 226 ? -7.414 -11.555 -16.766 1 92.44 226 PRO B O 1
ATOM 3617 N N . VAL B 1 227 ? -6.047 -9.812 -16.719 1 84.81 227 VAL B N 1
ATOM 3618 C CA . VAL B 1 227 ? -7.07 -8.844 -16.344 1 84.81 227 VAL B CA 1
ATOM 3619 C C . VAL B 1 227 ? -8.258 -8.938 -17.297 1 84.81 227 VAL B C 1
ATOM 3621 O O . VAL B 1 227 ? -8.078 -8.992 -18.516 1 84.81 227 VAL B O 1
ATOM 3624 N N . GLY B 1 228 ? -9.469 -8.984 -16.734 1 83.56 228 GLY B N 1
ATOM 3625 C CA . GLY B 1 228 ? -10.695 -9.008 -17.516 1 83.56 228 GLY B CA 1
ATOM 3626 C C . GLY B 1 228 ? -11.047 -10.383 -18.047 1 83.56 228 GLY B C 1
ATOM 3627 O O . GLY B 1 228 ? -12.086 -10.57 -18.688 1 83.56 228 GLY B O 1
ATOM 3628 N N . ALA B 1 229 ? -10.227 -11.336 -17.875 1 89.75 229 ALA B N 1
ATOM 3629 C CA . ALA B 1 229 ? -10.461 -12.695 -18.344 1 89.75 229 ALA B CA 1
ATOM 3630 C C . ALA B 1 229 ? -10.195 -13.719 -17.25 1 89.75 229 ALA B C 1
ATOM 3632 O O . ALA B 1 229 ? -9.492 -14.703 -17.469 1 89.75 229 ALA B O 1
ATOM 3633 N N . VAL B 1 230 ? -10.672 -13.414 -16.078 1 94.19 230 VAL B N 1
ATOM 3634 C CA . VAL B 1 230 ? -10.516 -14.352 -14.969 1 94.19 230 VAL B CA 1
ATOM 3635 C C . VAL B 1 230 ? -11.891 -14.781 -14.461 1 94.19 230 VAL B C 1
ATOM 3637 O O . VAL B 1 230 ? -12.883 -14.078 -14.656 1 94.19 230 VAL B O 1
ATOM 3640 N N . PRO B 1 231 ? -11.953 -15.961 -13.852 1 97.44 231 PRO B N 1
ATOM 3641 C CA . PRO B 1 231 ? -13.242 -16.391 -13.297 1 97.44 231 PRO B CA 1
ATOM 3642 C C . PRO B 1 231 ? -13.727 -15.492 -12.164 1 97.44 231 PRO B C 1
ATOM 3644 O O . PRO B 1 231 ? -12.984 -14.633 -11.688 1 97.44 231 PRO B O 1
ATOM 3647 N N . THR B 1 232 ? -15.008 -15.688 -11.867 1 97.75 232 THR B N 1
ATOM 3648 C CA . THR B 1 232 ? -15.609 -14.961 -10.758 1 97.75 232 THR B CA 1
ATOM 3649 C C . THR B 1 232 ? -16.203 -15.922 -9.734 1 97.75 232 THR B C 1
ATOM 3651 O O . THR B 1 232 ? -16.375 -17.109 -10.023 1 97.75 232 THR B O 1
ATOM 3654 N N . ALA B 1 233 ? -16.391 -15.43 -8.602 1 97.88 233 ALA B N 1
ATOM 3655 C CA . ALA B 1 233 ? -17.109 -16.125 -7.535 1 97.88 233 ALA B CA 1
ATOM 3656 C C . ALA B 1 233 ? -18.078 -15.203 -6.816 1 97.88 233 ALA B C 1
ATOM 3658 O O . ALA B 1 233 ? -17.875 -13.984 -6.797 1 97.88 233 ALA B O 1
ATOM 3659 N N . GLY B 1 234 ? -19.156 -15.773 -6.324 1 96.62 234 GLY B N 1
ATOM 3660 C CA . GLY B 1 234 ? -20.156 -15.016 -5.59 1 96.62 234 GLY B CA 1
ATOM 3661 C C . GLY B 1 234 ? -20.359 -15.508 -4.172 1 96.62 234 GLY B C 1
ATOM 3662 O O . GLY B 1 234 ? -19.656 -16.422 -3.719 1 96.62 234 GLY B O 1
ATOM 3663 N N . ARG B 1 235 ? -21.297 -14.797 -3.508 1 96 235 ARG B N 1
ATOM 3664 C CA . ARG B 1 235 ? -21.609 -15.125 -2.121 1 96 235 ARG B CA 1
ATOM 3665 C C . ARG B 1 235 ? -21.953 -16.609 -1.973 1 96 235 ARG B C 1
ATOM 3667 O O . ARG B 1 235 ? -22.734 -17.141 -2.766 1 96 235 ARG B O 1
ATOM 3674 N N . GLY B 1 236 ? -21.297 -17.25 -0.983 1 96.5 236 GLY B N 1
ATOM 3675 C CA . GLY B 1 236 ? -21.547 -18.656 -0.711 1 96.5 236 GLY B CA 1
ATOM 3676 C C . GLY B 1 236 ? -20.578 -19.594 -1.416 1 96.5 236 GLY B C 1
ATOM 3677 O O . GLY B 1 236 ? -20.484 -20.766 -1.077 1 96.5 236 GLY B O 1
ATOM 3678 N N . ASP B 1 237 ? -19.844 -19.094 -2.385 1 98.19 237 ASP B N 1
ATOM 3679 C CA . ASP B 1 237 ? -18.922 -19.922 -3.146 1 98.19 237 ASP B CA 1
ATOM 3680 C C . ASP B 1 237 ? -17.656 -20.203 -2.338 1 98.19 237 ASP B C 1
ATOM 3682 O O . ASP B 1 237 ? -17.25 -19.391 -1.507 1 98.19 237 ASP B O 1
ATOM 3686 N N . THR B 1 238 ? -17.078 -21.359 -2.555 1 98.62 238 THR B N 1
ATOM 3687 C CA . THR B 1 238 ? -15.727 -21.688 -2.098 1 98.62 238 THR B CA 1
ATOM 3688 C C . THR B 1 238 ? -14.727 -21.594 -3.248 1 98.62 238 THR B C 1
ATOM 3690 O O . THR B 1 238 ? -15.039 -21.969 -4.379 1 98.62 238 THR B O 1
ATOM 3693 N N . VAL B 1 239 ? -13.562 -21.062 -2.957 1 98.88 239 VAL B N 1
ATOM 3694 C CA . VAL B 1 239 ? -12.531 -20.875 -3.975 1 98.88 239 VAL B CA 1
ATOM 3695 C C . VAL B 1 239 ? -11.25 -21.578 -3.551 1 98.88 239 VAL B C 1
ATOM 3697 O O . VAL B 1 239 ? -10.844 -21.516 -2.385 1 98.88 239 VAL B O 1
ATOM 3700 N N . ARG B 1 240 ? -10.625 -22.297 -4.469 1 98.94 240 ARG B N 1
ATOM 3701 C CA . ARG B 1 240 ? -9.328 -22.938 -4.273 1 98.94 240 ARG B CA 1
ATOM 3702 C C . ARG B 1 240 ? -8.367 -22.594 -5.398 1 98.94 240 ARG B C 1
ATOM 3704 O O . ARG B 1 240 ? -8.75 -22.594 -6.57 1 98.94 240 ARG B O 1
ATOM 3711 N N . VAL B 1 241 ? -7.168 -22.203 -5.09 1 98.88 241 VAL B N 1
ATOM 3712 C CA . VAL B 1 241 ? -6.09 -22 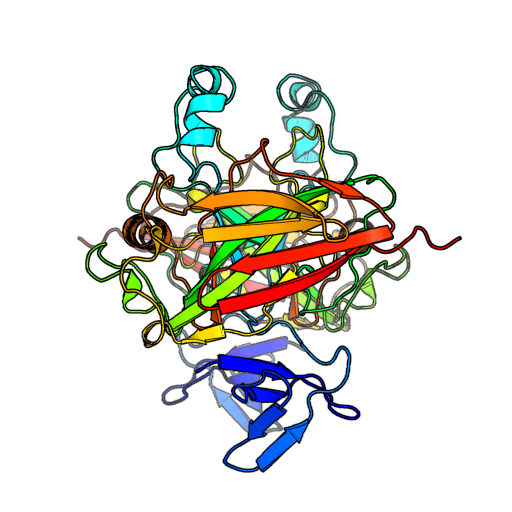-6.055 1 98.88 241 VAL B CA 1
ATOM 3713 C C . VAL B 1 241 ? -4.949 -22.969 -5.766 1 98.88 241 VAL B C 1
ATOM 3715 O O . VAL B 1 241 ? -4.496 -23.078 -4.625 1 98.88 241 VAL B O 1
ATOM 3718 N N . GLU B 1 242 ? -4.527 -23.625 -6.766 1 98.69 242 GLU B N 1
ATOM 3719 C CA . GLU B 1 242 ? -3.412 -24.562 -6.648 1 98.69 242 GLU B CA 1
ATOM 3720 C C . GLU B 1 242 ? -2.254 -24.156 -7.555 1 98.69 242 GLU B C 1
ATOM 3722 O O . GLU B 1 242 ? -2.467 -23.75 -8.695 1 98.69 242 GLU B O 1
ATOM 3727 N N . ILE B 1 243 ? -1.117 -24.203 -7.031 1 97.44 243 ILE B N 1
ATOM 3728 C CA . ILE B 1 243 ? 0.095 -24.078 -7.832 1 97.44 243 ILE B CA 1
ATOM 3729 C C . ILE B 1 243 ? 1.011 -25.281 -7.566 1 97.44 243 ILE B C 1
ATOM 3731 O O . ILE B 1 243 ? 1.283 -25.609 -6.41 1 97.44 243 ILE B O 1
ATOM 3735 N N . ASP B 1 244 ? 1.528 -25.844 -8.664 1 91.19 244 ASP B N 1
ATOM 3736 C CA . ASP B 1 244 ? 2.422 -27 -8.555 1 91.19 244 ASP B CA 1
ATOM 3737 C C . ASP B 1 244 ? 3.635 -26.672 -7.688 1 91.19 244 ASP B C 1
ATOM 3739 O O . ASP B 1 244 ? 4.281 -25.641 -7.875 1 91.19 244 ASP B O 1
ATOM 3743 N N . GLY B 1 245 ? 3.891 -27.578 -6.727 1 92.12 245 GLY B N 1
ATOM 3744 C CA . GLY B 1 245 ? 5.082 -27.391 -5.91 1 92.12 245 GLY B CA 1
ATOM 3745 C C . GLY B 1 245 ? 4.848 -26.5 -4.707 1 92.12 245 GLY B C 1
ATOM 3746 O O . GLY B 1 245 ? 5.672 -26.469 -3.789 1 92.12 245 GLY B O 1
ATOM 3747 N N . ILE B 1 246 ? 3.762 -25.812 -4.625 1 96.06 246 ILE B N 1
ATOM 3748 C CA . ILE B 1 246 ? 3.498 -24.938 -3.494 1 96.06 246 ILE B CA 1
ATOM 3749 C C . ILE B 1 246 ? 2.355 -25.5 -2.654 1 96.06 246 ILE B C 1
ATOM 3751 O O . ILE B 1 246 ? 2.52 -25.734 -1.456 1 96.06 246 ILE B O 1
ATOM 3755 N N . GLY B 1 247 ? 1.282 -25.781 -3.271 1 96.44 247 GLY B N 1
ATOM 3756 C CA . GLY B 1 247 ? 0.13 -26.297 -2.551 1 96.44 247 GLY B CA 1
ATOM 3757 C C . GLY B 1 247 ? -1.178 -25.656 -2.979 1 96.44 247 GLY B C 1
ATOM 3758 O O . GLY B 1 247 ? -1.372 -25.359 -4.16 1 96.44 247 GLY B O 1
ATOM 3759 N N . ALA B 1 248 ? -2.049 -25.625 -1.985 1 98.31 248 ALA B N 1
ATOM 3760 C CA . ALA B 1 248 ? -3.387 -25.109 -2.27 1 98.31 248 ALA B CA 1
ATOM 3761 C C . ALA B 1 248 ? -3.781 -24.031 -1.271 1 98.31 248 ALA B C 1
ATOM 3763 O O . ALA B 1 248 ? -3.508 -24.156 -0.074 1 98.31 248 ALA B O 1
ATOM 3764 N N . LEU B 1 249 ? -4.352 -22.984 -1.723 1 98.81 249 LEU B N 1
ATOM 3765 C CA . LEU B 1 249 ? -4.934 -21.906 -0.943 1 98.81 249 LEU B CA 1
ATOM 3766 C C . LEU B 1 249 ? -6.453 -21.906 -1.054 1 98.81 249 LEU B C 1
ATOM 3768 O O . LEU B 1 249 ? -7 -21.875 -2.158 1 98.81 249 LEU B O 1
ATOM 3772 N N . ASP B 1 250 ? -7.117 -21.953 0.055 1 98.75 250 ASP B N 1
ATOM 3773 C CA . ASP B 1 250 ? -8.57 -22 0.097 1 98.75 250 ASP B CA 1
ATOM 3774 C C . ASP B 1 250 ? -9.148 -20.766 0.771 1 98.75 250 ASP B C 1
ATOM 3776 O O . ASP B 1 250 ? -8.547 -20.219 1.7 1 98.75 250 ASP B O 1
ATOM 3780 N N . CYS B 1 251 ? -10.305 -20.312 0.297 1 98.44 251 CYS B N 1
ATOM 3781 C CA . CYS B 1 251 ? -11.109 -19.328 1.006 1 98.44 251 CYS B CA 1
ATOM 3782 C C . CYS B 1 251 ? -12.586 -19.469 0.661 1 98.44 251 CYS B C 1
ATOM 3784 O O . CYS B 1 251 ? -12.945 -20.203 -0.263 1 98.44 251 CYS B O 1
ATOM 3786 N N . THR B 1 252 ? -13.398 -18.875 1.433 1 98.25 252 THR B N 1
ATOM 3787 C CA . THR B 1 252 ? -14.844 -18.875 1.226 1 98.25 252 THR B CA 1
ATOM 3788 C C . THR B 1 252 ? -15.375 -17.453 1.11 1 98.25 252 THR B C 1
ATOM 3790 O O . THR B 1 252 ? -14.953 -16.562 1.852 1 98.25 252 THR B O 1
ATOM 3793 N N . ILE B 1 253 ? -16.219 -17.234 0.18 1 97.69 253 ILE B N 1
ATOM 3794 C CA . ILE B 1 253 ? -16.969 -15.977 0.115 1 97.69 253 ILE B CA 1
ATOM 3795 C C . ILE B 1 253 ? -18.203 -16.062 0.991 1 97.69 253 ILE B C 1
ATOM 3797 O O . ILE B 1 253 ? -19.094 -16.906 0.75 1 97.69 253 ILE B O 1
ATOM 3801 N N . ALA B 1 254 ? -18.266 -15.25 1.952 1 96 254 ALA B N 1
ATOM 3802 C CA . ALA B 1 254 ? -19.328 -15.305 2.947 1 96 254 ALA B CA 1
ATOM 3803 C C . ALA B 1 254 ? -20.703 -15.156 2.293 1 96 254 ALA B C 1
ATOM 3805 O O . ALA B 1 254 ? -20.859 -14.375 1.359 1 96 254 ALA B O 1
ATOM 3806 N N . GLU B 1 255 ? -21.672 -15.852 2.885 1 88.44 255 GLU B N 1
ATOM 3807 C CA . GLU B 1 255 ? -23.078 -15.664 2.494 1 88.44 255 GLU B CA 1
ATOM 3808 C C . GLU B 1 255 ? -23.625 -14.359 3.062 1 88.44 255 GLU B C 1
ATOM 3810 O O . GLU B 1 255 ? -23.109 -13.836 4.043 1 88.44 255 GLU B O 1
ATOM 3815 N N . GLU B 1 256 ? -24.391 -13.516 2.367 1 72.19 256 GLU B N 1
ATOM 3816 C CA . GLU B 1 256 ? -25.031 -12.344 2.951 1 72.19 256 GLU B CA 1
ATOM 3817 C C . GLU B 1 256 ? -25.594 -12.656 4.336 1 72.19 256 GLU B C 1
ATOM 3819 O O . GLU B 1 256 ? -26.016 -13.781 4.602 1 72.19 256 GLU B O 1
ATOM 3824 N N . SER B 1 257 ? -25.078 -12.172 5.375 1 55.44 257 SER B N 1
ATOM 3825 C CA . SER B 1 257 ? -25.781 -12.406 6.629 1 55.44 257 SER B CA 1
ATOM 3826 C C . SER B 1 257 ? -27.297 -12.25 6.441 1 55.44 257 SER B C 1
ATOM 3828 O O . SER B 1 257 ? -27.75 -11.305 5.797 1 55.44 257 SER B O 1
ATOM 3830 N N . ALA B 1 258 ? -28.125 -13.367 6.477 1 41.03 258 ALA B N 1
ATOM 3831 C CA . ALA B 1 258 ? -29.578 -13.227 6.547 1 41.03 258 ALA B CA 1
ATOM 3832 C C . ALA B 1 258 ? -29.969 -12.156 7.559 1 41.03 258 ALA B C 1
ATOM 3834 O O . ALA B 1 258 ? -29.297 -11.969 8.57 1 41.03 258 ALA B O 1
#

InterPro domains:
  IPR011234 Fumarylacetoacetase-like, C-terminal [PF01557] (52-253)
  IPR036663 Fumarylacetoacetase-like, C-terminal domain superfamily [G3DSA:3.90.850.10] (45-258)
  IPR036663 Fumarylacetoacetase-like, C-terminal domain superfamily [SSF56529] (46-254)

Secondary structure (DSSP, 8-state):
-EEEEE--TT-SS-EEEEEPTTSSEEEETTEEEEPPTT-EE-S--S-EEEEES-BHHHHHHHGGGGGSTTT-S--SS-EEEEE-GGGEE-TTEEE---TT-SEEEEEEEEEEEESS-B-S--GGGTTTTEEEEEEEEEEE------SSS-HHHHSSTT-EEEEEEEEEGGGS-S-GGG-EEEEEETTEEEEEEEGGGBSS-HHHHHHHHHTTS-B-TT-EEE----TT-S-EEETT-EEEEEETTTEEEEEEEPP---/-EEEEE--TT-SS-EEEEEPTTSSEEEETTEEEEPPTT-EE-S--S-EEEEES-BHHHHHHHGGGGGSTTT-S--SS-EEEEE-GGGEE-TTEEE---TT-SEEEEEEEEEEEESS-B-S--GGGTTTTEEEEEEEEEEE------SSS-HHHHSSTT-EEEEEEEEEGGGS-S-GGG-EEEEEETTEEEEEEEGGGBSS-HHHHHHHHHTTS-B-TT-EEE----TT-S-EEETT-EEEEEETTTEEEEEEEPP---